Protein AF-A0A5C9CGV2-F1 (afdb_monomer)

Radius of gyration: 27.45 Å; Cα contacts (8 Å, |Δi|>4): 1116; chains: 1; bounding box: 75×56×75 Å

Secondary structure (DSSP, 8-state):
----EEEEEEE-TT-BTTTTSSSSTTS-SSEEETTEEEEEEEBSSEEEEEEGGGGT--S---HHHHHT-HHHHHHHHHHHHHHHHHTT----TT---SEEEEEEE-SSTTEEEEEEEETTEE-SS--HHHHHHHHHHHHSTTSSS--SPPPSEEEEEEEEETTEEEEEEEEEES-GGG-EEEEEEEEEEEETT--------GGGSPPPP--S----------PSPSSPEEEEESS-TTSHHHHHHHHHHHHHHHHHTS-EEEEE--SGGGHHHHHHHHTS-TTSSEEEEEEHIIIIIHHHHS--SS-TTTTEEEEEEEEEE-BEEEEETTSS--SHHHHHHHHHSTT---EEEESSTTSHHHHHHHHHHHHHT---EEEE-SSHHHHHHHHHTTSS-EE--BHHHHHHHHHTTSEEEEEESSSS-BTTBTTS-BTTTTT-TT----EEEEEEEETT--HHHHHHHHHHHHHHHT-HHHHHHHHHHT-EE----HHHHHHHHHHHHHHHHHHHHHHT---TTSS--

Foldseek 3Di:
DPAQKDKDWAWDPPQFCVPLVHQQLLPAQWDADPNFTWGFGRGNHTATEGELVSVVHQLQDDQVVCLVPQVNLVVQLVRQQVSCVSSVVPGCVVHCPPWYKYWDDDPDPQEIEIWTDRSRGTDPDDDPRVVRSLSQSCQDPRHNSDDPHDDAAKGWHWYDYPVGIWIKIWGWDDGDPPIDTPIITTIDIDHPPDDDDDDDPPVVDDDDDDDDDDDDDDDDDPDPDPEEAEEEEAADDPDLLNVLQVLLQVQLQVLRVYHYYYDYRYDPSSLRVVLVQLPDPLARRYKYWDKLLQQFQVVLADDGPDHSQQFWQFQKWFFWFWWFKKFFLPPPDQAPVSVLVQQPDPVDAAAEEDQD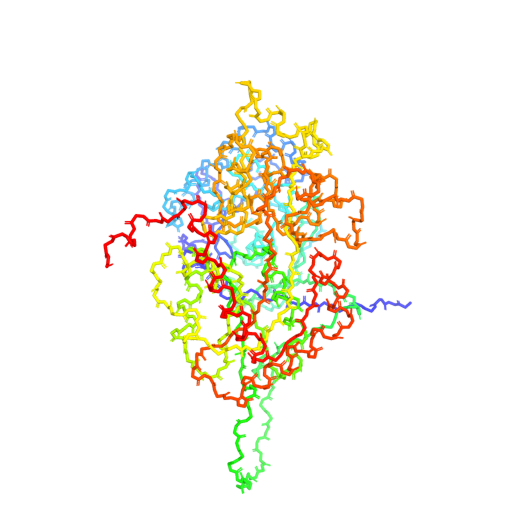PSDLFVLLVLLQCVQSVGDHHYDYDSGLQVRVVCRLVRVHTITTDTLLSCVVSVVVSSMDTHATQADADDPVCNVHHHCVVRVRPDRHDMMIIGMIGTNPRDPVSSNSSLVSSVVSLPPPVSQCVSVSSRTHTDTDHSVVVSVVSVVSNVVNNVSCVVSVSHDPPPVPD

Sequence (525 aa):
MAGTAAPVLLNFLDAWGAVTGQLFPTGQRIDVIDGLKLTCIDAAMPLMILRATDLGLSGRERPAELDANTALLTRIEALRLQAGQRMGLGDVSNSVVPKPVLVSAGDSAHSITSRYFTPHKCHASHAVTGAIGVATAFALPGTVASGQAMAAGRHALVVLHPAGQIDVEVTLQGEGPQASVQSAALVRTVRKIMQGVLHLPGYVFPPASIDAPEAATAQGRRRFPQKEVHIIVPTSAGGGNDTMARTLTRKLGPLLGQSVVVDNRAGANGTIASEYVAAAQADGYTLLFGYIATHGINPALQKLRYDPVADFAPIGLIGYSPTLLVVPAELPVHSVEELVRLLRSSASRLSYASAGEGTVPHFAAELFKLQTGTQLQRVDFSGAAPAIADVASGLVQVMFPSLFTAQPYLRSGKLRALAVAGASRLPALPELPTLLEAGVPGVALTQWYALFAPAKTPAPVVRQLNTALNTVLQDPEIVARMEADGARVQTSSPGELHDLLMAESEKWQAVVLQAGLRGEVLLES

Structure (mmCIF, N/CA/C/O backbone):
data_AF-A0A5C9CGV2-F1
#
_entry.id   AF-A0A5C9CGV2-F1
#
loop_
_atom_site.group_PDB
_atom_site.id
_atom_site.type_symbol
_atom_site.label_atom_id
_atom_site.label_alt_id
_atom_site.label_comp_id
_atom_site.label_asym_id
_atom_site.label_entity_id
_atom_site.label_seq_id
_atom_site.pdbx_PDB_ins_code
_atom_site.Cartn_x
_atom_site.Cartn_y
_atom_site.Cartn_z
_atom_site.occupancy
_atom_site.B_iso_or_equiv
_atom_site.auth_seq_id
_atom_site.auth_comp_id
_atom_site.auth_asym_id
_atom_site.auth_atom_id
_atom_site.pdbx_PDB_model_num
ATOM 1 N N . MET A 1 1 ? -4.106 31.219 -27.394 1.00 34.44 1 MET A N 1
ATOM 2 C CA . MET A 1 1 ? -3.190 30.322 -28.134 1.00 34.44 1 MET A CA 1
ATOM 3 C C . MET A 1 1 ? -3.629 28.888 -27.894 1.00 34.44 1 MET A C 1
ATOM 5 O O . MET A 1 1 ? -3.923 28.560 -26.750 1.00 34.44 1 MET A O 1
ATOM 9 N N . ALA A 1 2 ? -3.727 28.086 -28.956 1.00 31.27 2 ALA A N 1
ATOM 10 C CA . ALA A 1 2 ? -4.057 26.662 -28.902 1.00 31.27 2 ALA A CA 1
ATOM 11 C C . ALA A 1 2 ? -3.139 25.918 -27.911 1.00 31.27 2 ALA A C 1
ATOM 13 O O . ALA A 1 2 ? -1.942 26.192 -27.834 1.00 31.27 2 ALA A O 1
ATOM 14 N N . GLY A 1 3 ? -3.756 25.075 -27.083 1.00 39.81 3 GLY A N 1
ATOM 15 C CA . GLY A 1 3 ? -3.258 24.637 -25.783 1.00 39.81 3 GLY A CA 1
ATOM 16 C C . GLY A 1 3 ? -2.020 23.739 -25.798 1.00 39.81 3 GLY A C 1
ATOM 17 O O . GLY A 1 3 ? -1.846 22.856 -26.627 1.00 39.81 3 GLY A O 1
ATOM 18 N N . THR A 1 4 ? -1.194 23.961 -24.784 1.00 40.34 4 THR A N 1
ATOM 19 C CA . THR A 1 4 ? 0.064 23.308 -24.402 1.00 40.34 4 THR A CA 1
ATOM 20 C C . THR A 1 4 ? -0.119 21.899 -23.815 1.00 40.34 4 THR A C 1
ATOM 22 O O . THR A 1 4 ? 0.372 21.613 -22.718 1.00 40.34 4 THR A O 1
ATOM 25 N N . ALA A 1 5 ? -0.834 21.015 -24.511 1.00 45.22 5 ALA A N 1
ATOM 26 C CA . ALA A 1 5 ? -1.018 19.633 -24.077 1.00 45.22 5 ALA A CA 1
ATOM 27 C C . ALA A 1 5 ? -0.628 18.640 -25.179 1.00 45.22 5 ALA A C 1
ATOM 29 O O . ALA A 1 5 ? -1.091 18.760 -26.311 1.00 45.22 5 ALA A O 1
ATOM 30 N N . ALA A 1 6 ? 0.235 17.679 -24.841 1.00 49.91 6 ALA A N 1
ATOM 31 C CA . ALA A 1 6 ? 0.701 16.642 -25.758 1.00 49.91 6 ALA A CA 1
ATOM 32 C C . ALA A 1 6 ? 0.031 15.297 -25.418 1.00 49.91 6 ALA A C 1
ATOM 34 O O . ALA A 1 6 ? -0.122 14.984 -24.229 1.00 49.91 6 ALA A O 1
ATOM 35 N N . PRO A 1 7 ? -0.391 14.510 -26.422 1.00 51.59 7 PRO A N 1
ATOM 36 C CA . PRO A 1 7 ? -0.887 13.160 -26.196 1.00 51.59 7 PRO A CA 1
ATOM 37 C C . PRO A 1 7 ? 0.271 12.229 -25.810 1.00 51.59 7 PRO A C 1
ATOM 39 O O . PRO A 1 7 ? 1.325 12.237 -26.444 1.00 51.59 7 PRO A O 1
ATOM 42 N N . VAL A 1 8 ? 0.068 11.417 -24.775 1.00 61.56 8 VAL A N 1
ATOM 43 C CA . VAL A 1 8 ? 0.952 10.309 -24.393 1.00 61.56 8 VAL A CA 1
ATOM 44 C C . VAL A 1 8 ? 0.208 9.002 -24.634 1.00 61.56 8 VAL A C 1
ATOM 46 O O . VAL A 1 8 ? -0.955 8.872 -24.247 1.00 61.56 8 VAL A O 1
ATOM 49 N N . LEU A 1 9 ? 0.888 8.049 -25.272 1.00 66.25 9 LEU A N 1
ATOM 50 C CA . LEU A 1 9 ? 0.381 6.711 -25.567 1.00 66.25 9 LEU A CA 1
ATOM 51 C C . LEU A 1 9 ? 0.884 5.737 -24.498 1.00 66.25 9 LEU A C 1
ATOM 53 O O . LEU A 1 9 ? 2.087 5.503 -24.383 1.00 66.25 9 LEU A O 1
ATOM 57 N N . LEU A 1 10 ? -0.028 5.173 -23.710 1.00 75.25 10 LEU A N 1
ATOM 58 C CA . LEU A 1 10 ? 0.288 4.112 -22.754 1.00 75.25 10 LEU A CA 1
ATOM 59 C C . LEU A 1 10 ? 0.005 2.763 -23.421 1.00 75.25 10 LEU A C 1
ATOM 61 O O . LEU A 1 10 ? -1.146 2.328 -23.468 1.00 75.25 10 LEU A O 1
ATOM 65 N N . ASN A 1 11 ? 1.048 2.147 -23.980 1.00 71.56 11 ASN A N 1
ATOM 66 C CA . ASN A 1 11 ? 0.963 0.856 -24.666 1.00 71.56 11 ASN A CA 1
ATOM 67 C C . ASN A 1 11 ? 0.756 -0.291 -23.675 1.00 71.56 11 ASN A C 1
ATOM 69 O O . ASN A 1 11 ? 1.417 -0.353 -22.639 1.00 71.56 11 ASN A O 1
ATOM 73 N N . PHE A 1 12 ? -0.099 -1.238 -24.046 1.00 66.06 12 PHE A N 1
ATOM 74 C CA . PHE A 1 12 ? -0.290 -2.484 -23.314 1.00 66.06 12 PHE A CA 1
ATOM 75 C C . PHE A 1 12 ? 0.506 -3.590 -24.013 1.00 66.06 12 PHE A C 1
ATOM 77 O O . PHE A 1 12 ? 0.056 -4.151 -25.011 1.00 66.06 12 PHE A O 1
ATOM 84 N N . LEU A 1 13 ? 1.725 -3.841 -23.527 1.00 56.75 13 LEU A N 1
ATOM 85 C CA . LEU A 1 13 ? 2.584 -4.926 -24.011 1.00 56.75 13 LEU A CA 1
ATOM 86 C C . LEU A 1 13 ? 2.064 -6.270 -23.474 1.00 56.75 13 LEU A C 1
ATOM 88 O O . LEU A 1 13 ? 1.593 -6.328 -22.341 1.00 56.75 13 LEU A O 1
ATOM 92 N N . ASP A 1 14 ? 2.104 -7.315 -24.304 1.00 60.97 14 ASP A N 1
ATOM 93 C CA . ASP A 1 14 ? 1.686 -8.690 -23.969 1.00 60.97 14 ASP A CA 1
ATOM 94 C C . ASP A 1 14 ? 0.240 -8.841 -23.455 1.00 60.97 14 ASP A C 1
ATOM 96 O O . ASP A 1 14 ? -0.111 -9.802 -22.777 1.00 60.97 14 ASP A O 1
ATOM 100 N N . ALA A 1 15 ? -0.641 -7.901 -23.807 1.00 66.31 15 ALA A N 1
ATOM 101 C CA . ALA A 1 15 ? -2.042 -7.920 -23.385 1.00 66.31 15 ALA A CA 1
ATOM 102 C C . ALA A 1 15 ? -2.926 -8.899 -24.179 1.00 66.31 15 ALA A C 1
ATOM 104 O O . ALA A 1 15 ? -4.092 -9.095 -23.831 1.00 66.31 15 ALA A O 1
ATOM 105 N N . TRP A 1 16 ? -2.412 -9.487 -25.258 1.00 81.06 16 TRP A N 1
ATOM 106 C CA . TRP A 1 16 ? -3.177 -10.345 -26.161 1.00 81.06 16 TRP A CA 1
ATOM 107 C C . TRP A 1 16 ? 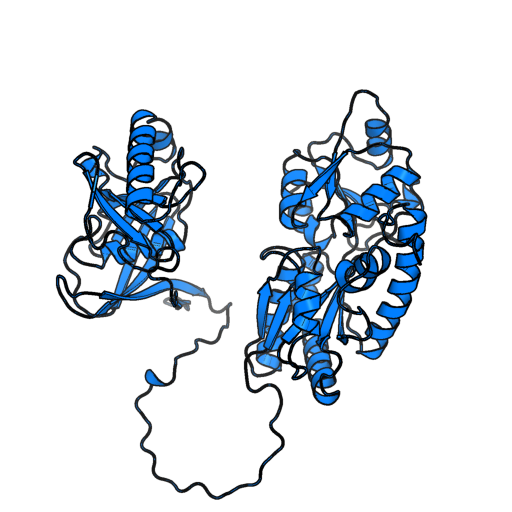-3.146 -11.789 -25.684 1.00 81.06 16 TRP A C 1
ATOM 109 O O . TRP A 1 16 ? -2.097 -12.426 -25.702 1.00 81.06 16 TRP A O 1
ATOM 119 N N . GLY A 1 17 ? -4.300 -12.308 -25.266 1.00 69.56 17 GLY A N 1
ATOM 120 C CA . GLY A 1 17 ? -4.390 -13.659 -24.725 1.00 69.56 17 GLY A CA 1
ATOM 121 C C . GLY A 1 17 ? -3.716 -13.820 -23.363 1.00 69.56 17 GLY A C 1
ATOM 122 O O . GLY A 1 17 ? -3.309 -14.924 -23.027 1.00 69.56 17 GLY A O 1
ATOM 123 N N . ALA A 1 18 ? -3.556 -12.751 -22.579 1.00 70.25 18 ALA A N 1
ATOM 124 C CA . ALA A 1 18 ? -2.830 -12.811 -21.307 1.00 70.25 18 ALA A CA 1
ATOM 125 C C . ALA A 1 18 ? -3.439 -13.808 -20.298 1.00 70.25 18 ALA A C 1
ATOM 127 O O . ALA A 1 18 ? -2.737 -14.290 -19.411 1.00 70.25 18 ALA A O 1
ATOM 128 N N . VAL A 1 19 ? -4.732 -14.123 -20.423 1.00 77.44 19 VAL A N 1
ATOM 129 C CA . VAL A 1 19 ? -5.439 -15.061 -19.539 1.00 77.44 19 VAL A CA 1
ATOM 130 C C . VAL A 1 19 ? -5.664 -16.414 -20.213 1.00 77.44 19 VAL A C 1
ATOM 132 O O . VAL A 1 19 ? -5.541 -17.456 -19.579 1.00 77.44 19 VAL A O 1
ATOM 135 N N . THR A 1 20 ? -6.005 -16.406 -21.496 1.00 80.31 20 THR A N 1
ATOM 136 C CA . THR A 1 20 ? -6.449 -17.589 -22.257 1.00 80.31 20 THR A CA 1
ATOM 137 C C . THR A 1 20 ? -5.390 -18.145 -23.211 1.00 80.31 20 THR A C 1
ATOM 139 O O . THR A 1 20 ? -5.582 -19.195 -23.818 1.00 80.31 20 THR A O 1
ATOM 142 N N . GLY A 1 21 ? -4.276 -17.438 -23.382 1.00 74.12 21 GLY A N 1
ATOM 143 C CA . GLY A 1 21 ? -3.208 -17.742 -24.332 1.00 74.12 21 GLY A CA 1
ATOM 144 C C . GLY A 1 21 ? -3.480 -17.300 -25.774 1.00 74.12 21 GLY A C 1
ATOM 145 O O . GLY A 1 21 ? -2.591 -17.438 -26.613 1.00 74.12 21 GLY A O 1
ATOM 146 N N . GLN A 1 22 ? -4.674 -16.784 -26.102 1.00 83.38 22 GLN A N 1
ATOM 147 C CA . GLN A 1 22 ? -5.036 -16.385 -27.469 1.00 83.38 22 GLN A CA 1
ATOM 148 C C . GLN A 1 22 ? -5.908 -15.126 -27.504 1.00 83.38 22 GLN A C 1
ATOM 150 O O . GLN A 1 22 ? -6.767 -14.940 -26.655 1.00 83.38 22 GLN A O 1
ATOM 155 N N . LEU A 1 23 ? -5.758 -14.290 -28.539 1.00 87.12 23 LEU A N 1
ATOM 156 C CA . LEU A 1 23 ? -6.610 -13.106 -28.721 1.00 87.12 23 LEU A CA 1
ATOM 157 C C . LEU A 1 23 ? -8.090 -13.476 -28.921 1.00 87.12 23 LEU A C 1
ATOM 159 O O . LEU A 1 23 ? -8.962 -12.804 -28.383 1.00 87.12 23 LEU A O 1
ATOM 163 N N . PHE A 1 24 ? -8.365 -14.543 -29.675 1.00 91.88 24 PHE A N 1
ATOM 164 C CA . PHE A 1 24 ? -9.703 -15.106 -29.879 1.00 91.88 24 PHE A CA 1
ATOM 165 C C . PHE A 1 24 ? -9.720 -16.534 -29.325 1.00 91.88 24 PHE A C 1
ATOM 167 O O . PHE A 1 24 ? -9.377 -17.464 -30.054 1.00 91.88 24 PHE A O 1
ATOM 174 N N . PRO A 1 25 ? -10.082 -16.731 -28.047 1.00 86.75 25 PRO A N 1
ATOM 175 C CA . PRO A 1 25 ? -9.868 -18.006 -27.352 1.00 86.75 25 PRO A CA 1
ATOM 176 C C . PRO A 1 25 ? -10.677 -19.178 -27.916 1.00 86.75 25 PRO A C 1
ATOM 178 O O . PRO A 1 25 ? -10.323 -20.334 -27.723 1.00 86.75 25 PRO A O 1
ATOM 181 N N . THR A 1 26 ? -11.758 -18.880 -28.636 1.00 90.75 26 THR A N 1
ATOM 182 C CA . THR A 1 26 ? -12.610 -19.863 -29.319 1.00 90.75 26 THR A CA 1
ATOM 183 C C . THR A 1 26 ? -12.086 -20.238 -30.711 1.00 90.75 26 THR A C 1
ATOM 185 O O . THR A 1 26 ? -12.681 -21.067 -31.401 1.00 90.75 26 THR A O 1
ATOM 188 N N . GLY A 1 27 ? -10.998 -19.603 -31.164 1.00 87.31 27 GLY A N 1
ATOM 189 C CA . GLY A 1 27 ? -10.476 -19.705 -32.527 1.00 87.31 27 GLY A CA 1
ATOM 190 C C . GLY A 1 27 ? -11.302 -18.947 -33.574 1.00 87.31 27 GLY A C 1
ATOM 191 O O . GLY A 1 27 ? -10.951 -18.964 -34.754 1.00 87.31 27 GLY A O 1
ATOM 192 N N . GLN A 1 28 ? -12.387 -18.272 -33.175 1.00 89.56 28 GLN A N 1
ATOM 193 C CA . GLN A 1 28 ? -13.297 -17.552 -34.068 1.00 89.56 28 GLN A CA 1
ATOM 194 C C . GLN A 1 28 ? -13.432 -16.087 -33.648 1.00 89.56 28 GLN A C 1
ATOM 196 O O . GLN A 1 28 ? -13.429 -15.754 -32.469 1.00 89.56 28 GLN A O 1
ATOM 201 N N . ARG A 1 29 ? -13.585 -15.184 -34.625 1.00 91.12 29 ARG A N 1
ATOM 202 C CA . ARG A 1 29 ? -13.855 -13.760 -34.342 1.00 91.12 29 ARG A CA 1
ATOM 203 C C . ARG A 1 29 ? -15.324 -13.488 -34.009 1.00 91.12 29 ARG A C 1
ATOM 205 O O . ARG A 1 29 ? -15.633 -12.498 -33.344 1.00 91.12 29 ARG A O 1
ATOM 212 N N . ILE A 1 30 ? -16.223 -14.352 -34.482 1.00 95.25 30 ILE A N 1
ATOM 213 C CA . ILE A 1 30 ? -17.651 -14.349 -34.159 1.00 95.25 30 ILE A CA 1
ATOM 214 C C . ILE A 1 30 ? -18.035 -15.769 -33.767 1.00 95.25 30 ILE A C 1
ATOM 216 O O . ILE A 1 30 ? -17.960 -16.679 -34.587 1.00 95.25 30 ILE A O 1
ATOM 220 N N . ASP A 1 31 ? -18.502 -15.918 -32.541 1.00 95.50 31 ASP A N 1
ATOM 221 C CA . ASP A 1 31 ? -19.162 -17.104 -32.028 1.00 95.50 31 ASP A CA 1
ATOM 222 C C . ASP A 1 31 ? -20.682 -16.963 -32.155 1.00 95.50 31 ASP A C 1
ATOM 224 O O . ASP A 1 31 ? -21.228 -15.857 -32.208 1.00 95.50 31 ASP A O 1
ATOM 228 N N . VAL A 1 32 ? -21.380 -18.100 -32.147 1.00 96.62 32 VAL A N 1
ATOM 229 C CA . VAL A 1 32 ? -22.839 -18.147 -31.998 1.00 96.62 32 VAL A CA 1
ATOM 230 C C . VAL A 1 32 ? -23.189 -18.921 -30.730 1.00 96.62 32 VAL A C 1
ATOM 232 O O . VAL A 1 32 ? -22.877 -20.113 -30.619 1.00 96.62 32 VAL A O 1
ATOM 235 N N . ILE A 1 33 ? -23.827 -18.244 -29.776 1.00 95.00 33 ILE A N 1
ATOM 236 C CA . ILE A 1 33 ? -24.326 -18.814 -28.515 1.00 95.00 33 ILE A CA 1
ATOM 237 C C . ILE A 1 33 ? -25.808 -18.456 -28.401 1.00 95.00 33 ILE A C 1
ATOM 239 O O . ILE A 1 33 ? -26.171 -17.293 -28.553 1.00 95.00 33 ILE A O 1
ATOM 243 N N . ASP A 1 34 ? -26.669 -19.457 -28.212 1.00 92.88 34 ASP A N 1
ATOM 244 C CA . ASP A 1 34 ? -28.133 -19.303 -28.152 1.00 92.88 34 ASP A CA 1
ATOM 245 C C . ASP A 1 34 ? -28.721 -18.445 -29.290 1.00 92.88 34 ASP A C 1
ATOM 247 O O . ASP A 1 34 ? -29.572 -17.576 -29.091 1.00 92.88 34 ASP A O 1
ATOM 251 N N . GLY A 1 35 ? -28.220 -18.669 -30.511 1.00 92.44 35 GLY A N 1
ATOM 252 C CA . GLY A 1 35 ? -28.652 -17.961 -31.721 1.00 92.44 35 GLY A CA 1
ATOM 253 C C . GLY A 1 35 ? -28.159 -16.514 -31.839 1.00 92.44 35 GLY A C 1
ATOM 254 O O . GLY A 1 35 ? -28.436 -15.865 -32.847 1.00 92.44 35 GLY A O 1
ATOM 255 N N . LEU A 1 36 ? -27.406 -16.007 -30.860 1.00 95.56 36 LEU A N 1
ATOM 256 C CA . LEU A 1 36 ? -26.818 -14.671 -30.883 1.00 95.56 36 LEU A CA 1
ATOM 257 C C . LEU A 1 36 ? -25.365 -14.720 -31.336 1.00 95.56 36 LEU A C 1
ATOM 259 O O . LEU A 1 36 ? -24.576 -15.540 -30.865 1.00 95.56 36 LEU A O 1
ATOM 263 N N . LYS A 1 37 ? -25.011 -13.797 -32.232 1.00 96.69 37 LYS A N 1
ATOM 264 C CA . LYS A 1 37 ? -23.622 -13.557 -32.616 1.00 96.69 37 LYS A CA 1
ATOM 265 C C . LYS A 1 37 ? -22.934 -12.761 -31.517 1.00 96.69 37 LYS A C 1
ATOM 267 O O . LYS A 1 37 ? -23.435 -11.712 -31.112 1.00 96.69 37 LYS A O 1
ATOM 272 N N . LEU A 1 38 ? -21.771 -13.222 -31.083 1.00 96.94 38 LEU A N 1
ATOM 273 C CA . LEU A 1 38 ? -20.935 -12.526 -30.111 1.00 96.94 38 LEU A CA 1
ATOM 274 C C . LEU A 1 38 ? -19.458 -12.683 -30.448 1.00 96.94 38 LEU A C 1
ATOM 276 O O . LEU A 1 38 ? -19.087 -13.549 -31.231 1.00 96.94 38 LEU A O 1
ATOM 280 N N . THR A 1 39 ? -18.609 -11.847 -29.867 1.00 97.69 39 THR A N 1
ATOM 281 C CA . THR A 1 39 ? -17.153 -11.977 -29.981 1.00 97.69 39 THR A CA 1
ATOM 282 C C . THR A 1 39 ? -16.571 -12.293 -28.611 1.00 97.69 39 THR A C 1
ATOM 284 O O . THR A 1 39 ? -16.683 -11.479 -27.692 1.00 97.69 39 THR A O 1
ATOM 287 N N . CYS A 1 40 ? -15.930 -13.454 -28.492 1.00 96.56 40 CYS A N 1
ATOM 288 C CA . CYS A 1 40 ? -15.082 -13.814 -27.360 1.00 96.56 40 CYS A CA 1
ATOM 289 C C . CYS A 1 40 ? -13.651 -13.346 -27.639 1.00 96.56 40 CYS A C 1
ATOM 291 O O . CYS A 1 40 ? -13.003 -13.846 -28.556 1.00 96.56 40 CYS A O 1
ATOM 293 N N . ILE A 1 41 ? -13.156 -12.382 -26.867 1.00 94.25 41 ILE A N 1
ATOM 294 C CA . ILE A 1 41 ? -11.828 -11.790 -27.076 1.00 94.25 41 ILE A CA 1
ATOM 295 C C . ILE A 1 41 ? -11.081 -11.689 -25.749 1.00 94.25 41 ILE A C 1
ATOM 297 O O . ILE A 1 41 ? -11.675 -11.329 -24.738 1.00 94.25 41 ILE A O 1
ATOM 301 N N . ASP A 1 42 ? -9.787 -11.994 -25.743 1.00 89.06 42 ASP A N 1
ATOM 302 C CA . ASP A 1 42 ? -8.901 -11.769 -24.599 1.00 89.06 42 ASP A CA 1
ATOM 303 C C . ASP A 1 42 ? -7.845 -10.727 -24.966 1.00 89.06 42 ASP A C 1
ATOM 305 O O . ASP A 1 42 ? -6.823 -11.001 -25.600 1.00 89.06 42 ASP A O 1
ATOM 309 N N . ALA A 1 43 ? -8.170 -9.487 -24.619 1.00 86.12 43 ALA A N 1
ATOM 310 C CA . ALA A 1 43 ? -7.446 -8.292 -25.005 1.00 86.12 43 ALA A CA 1
ATOM 311 C C . ALA A 1 43 ? -7.364 -7.359 -23.796 1.00 86.12 43 ALA A C 1
ATOM 313 O O . ALA A 1 43 ? -8.320 -6.647 -23.490 1.00 86.12 43 ALA A O 1
ATOM 314 N N . ALA A 1 44 ? -6.246 -7.430 -23.069 1.00 83.75 44 ALA A N 1
ATOM 315 C CA . ALA A 1 44 ? -6.035 -6.928 -21.704 1.00 83.75 44 ALA A CA 1
ATOM 316 C C . ALA A 1 44 ? -6.913 -7.592 -20.623 1.00 83.75 44 ALA A C 1
ATOM 318 O O . ALA A 1 44 ? -6.527 -7.618 -19.455 1.00 83.75 44 ALA A O 1
ATOM 319 N N . MET A 1 45 ? -8.080 -8.123 -20.991 1.00 90.75 45 MET A N 1
ATOM 320 C CA . MET A 1 45 ? -8.873 -9.059 -20.202 1.00 90.75 45 MET A CA 1
ATOM 321 C C . MET A 1 45 ? -9.844 -9.855 -21.098 1.00 90.75 45 MET A C 1
ATOM 323 O O . MET A 1 45 ? -10.201 -9.364 -22.175 1.00 90.75 45 MET A O 1
ATOM 327 N N . PRO A 1 46 ? -10.367 -11.007 -20.633 1.00 93.44 46 PRO A N 1
ATOM 328 C CA . PRO A 1 46 ? -11.415 -11.743 -21.334 1.00 93.44 46 PRO A CA 1
ATOM 329 C C . PRO A 1 46 ? -12.745 -10.978 -21.360 1.00 93.44 46 PRO A C 1
ATOM 331 O O . PRO A 1 46 ? -13.290 -10.618 -20.309 1.00 93.44 46 PRO A O 1
ATOM 334 N N . LEU A 1 47 ? -13.298 -10.774 -22.554 1.00 95.94 47 LEU A N 1
ATOM 335 C CA . LEU A 1 47 ? -14.579 -10.121 -22.816 1.00 95.94 47 LEU A CA 1
ATOM 336 C C . LEU A 1 47 ? -15.502 -11.021 -23.644 1.00 95.94 47 LEU A C 1
ATOM 338 O O . LEU A 1 47 ? -15.059 -11.738 -24.541 1.00 95.94 47 LEU A O 1
ATOM 342 N N . MET A 1 48 ? -16.802 -10.895 -23.381 1.00 96.38 48 MET A N 1
ATOM 343 C CA . MET A 1 48 ? -17.880 -11.378 -24.242 1.00 96.38 48 MET A CA 1
ATOM 344 C C . MET A 1 48 ? -18.619 -10.158 -24.799 1.00 96.38 48 MET A C 1
ATOM 346 O O . MET A 1 48 ? -19.354 -9.491 -24.069 1.00 96.38 48 MET A O 1
ATOM 350 N N . ILE A 1 49 ? -18.414 -9.849 -26.078 1.00 97.50 49 ILE A N 1
ATOM 351 C CA . ILE A 1 49 ? -18.967 -8.654 -26.727 1.00 97.50 49 ILE A CA 1
ATOM 352 C C . ILE A 1 49 ? -20.207 -9.022 -27.543 1.00 97.50 49 ILE A C 1
ATOM 354 O O . ILE A 1 49 ? -20.168 -9.955 -28.340 1.00 97.50 49 ILE A O 1
ATOM 358 N N . LEU A 1 50 ? -21.290 -8.264 -27.378 1.00 96.50 50 LEU A N 1
ATOM 359 C CA . LEU A 1 50 ? -22.586 -8.434 -28.042 1.00 96.50 50 LEU A CA 1
ATOM 360 C C . LEU A 1 50 ? -23.042 -7.105 -28.646 1.00 96.50 50 LEU A C 1
ATOM 362 O O . LEU A 1 50 ? -22.795 -6.044 -28.073 1.00 96.50 50 LEU A O 1
ATOM 366 N N . ARG A 1 51 ? -23.784 -7.134 -29.755 1.00 96.81 51 ARG A N 1
ATOM 367 C CA . ARG A 1 51 ? -24.448 -5.922 -30.258 1.00 96.81 51 ARG A CA 1
ATOM 368 C C . ARG A 1 51 ? -25.705 -5.645 -29.448 1.00 96.81 51 ARG A C 1
ATOM 370 O O . ARG A 1 51 ? -26.538 -6.530 -29.276 1.00 96.81 51 ARG A O 1
ATOM 377 N N . ALA A 1 52 ? -25.874 -4.402 -29.006 1.00 95.81 52 ALA A N 1
ATOM 378 C CA . ALA A 1 52 ? -27.063 -3.977 -28.271 1.00 95.81 52 ALA A CA 1
ATOM 379 C C . ALA A 1 52 ? -28.354 -4.250 -29.069 1.00 95.81 52 ALA A C 1
ATOM 381 O O . ALA A 1 52 ? -29.330 -4.758 -28.519 1.00 95.81 52 ALA A O 1
ATOM 382 N N . THR A 1 53 ? -28.322 -4.022 -30.386 1.00 95.25 53 THR A N 1
ATOM 383 C CA . THR A 1 53 ? -29.466 -4.237 -31.285 1.00 95.25 53 THR A CA 1
ATOM 384 C C . THR A 1 53 ? -29.921 -5.691 -31.346 1.00 95.25 53 THR A C 1
ATOM 386 O O . THR A 1 53 ? -31.115 -5.943 -31.477 1.00 95.25 53 THR A O 1
ATOM 389 N N . ASP A 1 54 ? -29.004 -6.651 -31.185 1.00 94.62 54 ASP A N 1
ATOM 390 C CA . ASP A 1 54 ? -29.334 -8.083 -31.195 1.00 94.62 54 ASP A CA 1
ATOM 391 C C . ASP A 1 54 ? -30.108 -8.499 -29.921 1.00 94.62 54 ASP A C 1
ATOM 393 O O . ASP A 1 54 ? -30.727 -9.562 -29.876 1.00 94.62 54 ASP A O 1
ATOM 397 N N . LEU A 1 55 ? -30.125 -7.635 -28.898 1.00 93.19 55 LEU A N 1
ATOM 398 C CA . LEU A 1 55 ? -30.916 -7.773 -27.672 1.00 93.19 55 LEU A CA 1
ATOM 399 C C . LEU A 1 55 ? -32.104 -6.797 -27.610 1.00 93.19 55 LEU A C 1
ATOM 401 O O . LEU A 1 55 ? -32.744 -6.691 -26.566 1.00 93.19 55 LEU A O 1
ATOM 405 N N . GLY A 1 56 ? -32.408 -6.089 -28.703 1.00 94.19 56 GLY A N 1
ATOM 406 C CA . GLY A 1 56 ? -33.478 -5.087 -28.742 1.00 94.19 56 GLY A CA 1
ATOM 407 C C . GLY A 1 56 ? -33.153 -3.793 -27.986 1.00 94.19 56 GLY A C 1
ATOM 408 O O . GLY A 1 56 ? -34.065 -3.080 -27.580 1.00 94.19 56 GLY A O 1
ATOM 409 N N . LEU A 1 57 ? -31.868 -3.497 -27.778 1.00 95.12 57 LEU A N 1
ATOM 410 C CA . LEU A 1 57 ? -31.385 -2.317 -27.063 1.00 95.12 57 LEU A CA 1
ATOM 411 C C . LEU A 1 57 ? -30.746 -1.313 -28.027 1.00 95.12 57 LEU A C 1
ATOM 413 O O . LEU A 1 57 ? -30.191 -1.671 -29.067 1.00 95.12 57 LEU A O 1
ATOM 417 N N . SER A 1 58 ? -30.774 -0.044 -27.640 1.00 92.69 58 SER A N 1
ATOM 418 C CA . SER A 1 58 ? -30.052 1.044 -28.303 1.00 92.69 58 SER A CA 1
ATOM 419 C C . SER A 1 58 ? -28.560 1.058 -27.952 1.00 92.69 58 SER A C 1
ATOM 421 O O . SER A 1 58 ? -27.748 1.519 -28.750 1.00 92.69 58 SER A O 1
ATOM 423 N N . GLY A 1 59 ? -28.192 0.571 -26.761 1.00 90.12 59 GLY A N 1
ATOM 424 C CA . GLY A 1 59 ? -26.839 0.650 -26.199 1.00 90.12 59 GLY A CA 1
ATOM 425 C C . GLY A 1 59 ? -26.568 1.935 -25.404 1.00 90.12 59 GLY A C 1
ATOM 426 O O . GLY A 1 59 ? -25.532 2.037 -24.738 1.00 90.12 59 GLY A O 1
ATOM 427 N N . ARG A 1 60 ? -27.500 2.898 -25.418 1.00 89.88 60 ARG A N 1
ATOM 428 C CA . ARG A 1 60 ? -27.406 4.200 -24.728 1.00 89.88 60 ARG A CA 1
ATOM 429 C C . ARG A 1 60 ? -28.341 4.341 -23.527 1.00 89.88 60 ARG A C 1
ATOM 431 O O . ARG A 1 60 ? -28.491 5.439 -23.000 1.00 89.88 60 ARG A O 1
ATOM 438 N N . GLU A 1 61 ? -28.938 3.244 -23.072 1.00 91.12 61 GLU A N 1
ATOM 439 C CA . GLU A 1 61 ? -29.808 3.210 -21.891 1.00 91.12 61 GLU A CA 1
ATOM 440 C C . GLU A 1 61 ? -29.083 3.776 -20.658 1.00 91.12 61 GLU A C 1
ATOM 442 O O . GLU A 1 61 ? -27.857 3.779 -20.572 1.00 91.12 61 GLU A O 1
ATOM 447 N N . ARG A 1 62 ? -29.788 4.197 -19.620 1.00 88.12 62 ARG A N 1
ATOM 448 C CA . ARG A 1 62 ? -29.131 4.511 -18.342 1.00 88.12 62 ARG A CA 1
ATOM 449 C C . ARG A 1 62 ? -28.763 3.217 -17.606 1.00 88.12 62 ARG A C 1
ATOM 451 O O . ARG A 1 62 ? -29.420 2.198 -17.806 1.00 88.12 62 ARG A O 1
ATOM 458 N N . PRO A 1 63 ? -27.730 3.200 -16.741 1.00 86.69 63 PRO A N 1
ATOM 459 C CA . PRO A 1 63 ? -27.410 2.012 -15.941 1.00 86.69 63 PRO A CA 1
ATOM 460 C C . PRO A 1 63 ? -28.614 1.478 -15.162 1.00 86.69 63 PRO A C 1
ATOM 462 O O . PRO A 1 63 ? -28.885 0.289 -15.220 1.00 86.69 63 PRO A O 1
ATOM 465 N N . ALA A 1 64 ? -29.408 2.370 -14.562 1.00 86.69 64 ALA A N 1
ATOM 466 C CA . ALA A 1 64 ? -30.629 2.002 -13.848 1.00 86.69 64 ALA A CA 1
ATOM 467 C C . ALA A 1 64 ? -31.681 1.300 -14.733 1.00 86.69 64 ALA A C 1
ATOM 469 O O . ALA A 1 64 ? -32.418 0.457 -14.240 1.00 86.69 64 ALA A O 1
ATOM 470 N N . GLU A 1 65 ? -31.751 1.622 -16.029 1.00 88.88 65 GLU A N 1
ATOM 471 C CA . GLU A 1 65 ? -32.698 0.994 -16.964 1.00 88.88 65 GLU A CA 1
ATOM 472 C C . GLU A 1 65 ? -32.261 -0.427 -17.331 1.00 88.88 65 GLU A C 1
ATOM 474 O O . GLU A 1 65 ? -33.094 -1.327 -17.410 1.00 88.88 65 GLU A O 1
ATOM 479 N N . LEU A 1 66 ? -30.952 -0.647 -17.502 1.00 90.94 66 LEU A N 1
ATOM 480 C CA . LEU A 1 66 ? -30.403 -1.986 -17.725 1.00 90.94 66 LEU A CA 1
ATOM 481 C C . LEU A 1 66 ? -30.476 -2.844 -16.458 1.00 90.94 66 LEU A C 1
ATOM 483 O O . LEU A 1 66 ? -30.846 -4.011 -16.543 1.00 90.94 66 LEU A O 1
ATOM 487 N N . ASP A 1 67 ? -30.178 -2.257 -15.296 1.00 89.31 67 ASP A N 1
ATOM 488 C CA . ASP A 1 67 ? -30.233 -2.932 -13.994 1.00 89.31 67 ASP A CA 1
ATOM 489 C C . ASP A 1 67 ? -31.662 -3.355 -13.627 1.00 89.31 67 ASP A C 1
ATOM 491 O O . ASP A 1 67 ? -31.864 -4.401 -13.013 1.00 89.31 67 ASP A O 1
ATOM 495 N N . ALA A 1 68 ? -32.665 -2.568 -14.029 1.00 91.44 68 ALA A N 1
ATOM 496 C CA . ALA A 1 68 ? -34.072 -2.900 -13.824 1.00 91.44 68 ALA A CA 1
ATOM 497 C C . ALA A 1 68 ? -34.562 -4.047 -14.729 1.00 91.44 68 ALA A C 1
ATOM 499 O O . ALA A 1 68 ? -35.588 -4.665 -14.438 1.00 91.44 68 ALA A O 1
ATOM 500 N N . ASN A 1 69 ? -33.851 -4.359 -15.818 1.00 93.31 69 ASN A N 1
ATOM 501 C CA . ASN A 1 69 ? -34.232 -5.412 -16.754 1.00 93.31 69 ASN A CA 1
ATOM 502 C C . ASN A 1 69 ? -33.634 -6.768 -16.339 1.00 93.31 69 ASN A C 1
ATOM 504 O O . ASN A 1 69 ? -32.639 -7.244 -16.886 1.00 93.31 69 ASN A O 1
ATOM 508 N N . THR A 1 70 ? -34.268 -7.422 -15.368 1.00 92.50 70 THR A N 1
ATOM 509 C CA . THR A 1 70 ? -33.811 -8.710 -14.815 1.00 92.50 70 THR A CA 1
ATOM 510 C C . THR A 1 70 ? -33.762 -9.837 -15.851 1.00 92.50 70 THR A C 1
ATOM 512 O O . THR A 1 70 ? -32.869 -10.686 -15.796 1.00 92.50 70 THR A O 1
ATOM 515 N N . ALA A 1 71 ? -34.671 -9.833 -16.831 1.00 93.56 71 ALA A N 1
ATOM 516 C CA . ALA A 1 71 ? -34.679 -10.802 -17.926 1.00 93.56 71 ALA A CA 1
ATOM 517 C C . ALA A 1 71 ? -33.441 -10.650 -18.825 1.00 93.56 71 ALA A C 1
ATOM 519 O O . ALA A 1 71 ? -32.801 -11.643 -19.177 1.00 93.56 71 ALA A O 1
ATOM 520 N N . LEU A 1 72 ? -33.064 -9.409 -19.146 1.00 93.06 72 LEU A N 1
ATOM 521 C CA . LEU A 1 72 ? -31.834 -9.104 -19.875 1.00 93.06 72 LEU A CA 1
ATOM 522 C C . LEU A 1 72 ? -30.599 -9.564 -19.095 1.00 93.06 72 LEU A C 1
ATOM 524 O O . LEU A 1 72 ? -29.751 -10.240 -19.670 1.00 93.06 72 LEU A O 1
ATOM 528 N N . LEU A 1 73 ? -30.504 -9.231 -17.804 1.00 93.25 73 LEU A N 1
ATOM 529 C CA . LEU A 1 73 ? -29.360 -9.618 -16.970 1.00 93.25 73 LEU A CA 1
ATOM 530 C C . LEU A 1 73 ? -29.212 -11.140 -16.878 1.00 93.25 73 LEU A C 1
ATOM 532 O O . LEU A 1 73 ? -28.116 -11.660 -17.056 1.00 93.25 73 LEU A O 1
ATOM 536 N N . THR A 1 74 ? -30.323 -11.857 -16.695 1.00 93.50 74 THR A N 1
ATOM 537 C CA . THR A 1 74 ? -30.339 -13.329 -16.672 1.00 93.50 74 THR A CA 1
ATOM 538 C C . THR A 1 74 ? -29.858 -13.908 -18.001 1.00 93.50 74 THR A C 1
ATOM 540 O O . THR A 1 74 ? -29.059 -14.843 -18.027 1.00 93.50 74 THR A O 1
ATOM 543 N N . ARG A 1 75 ? -30.306 -13.330 -19.122 1.00 93.94 75 ARG A N 1
ATOM 544 C CA . ARG A 1 75 ? -29.888 -13.760 -20.459 1.00 93.94 75 ARG A CA 1
ATOM 545 C C . ARG A 1 75 ? -28.406 -13.486 -20.713 1.00 93.94 75 ARG A C 1
ATOM 547 O O . ARG A 1 75 ? -27.717 -14.355 -21.236 1.00 93.94 75 ARG A O 1
ATOM 554 N N . ILE A 1 76 ? -27.911 -12.306 -20.342 1.00 93.94 76 ILE A N 1
ATOM 555 C CA . ILE A 1 76 ? -26.492 -11.943 -20.471 1.00 93.94 76 ILE A CA 1
ATOM 556 C C . ILE A 1 76 ? -25.621 -12.884 -19.635 1.00 93.94 76 ILE A C 1
ATOM 558 O O . ILE A 1 76 ? -24.588 -13.338 -20.121 1.00 93.94 76 ILE A O 1
ATOM 562 N N . GLU A 1 77 ? -26.046 -13.212 -18.417 1.00 94.75 77 GLU A N 1
ATOM 563 C CA . GLU A 1 77 ? -25.318 -14.129 -17.544 1.00 94.75 77 GLU A CA 1
ATOM 564 C C . GLU A 1 77 ? -25.266 -15.551 -18.117 1.00 94.75 77 GLU A C 1
ATOM 566 O O . GLU A 1 77 ? -24.194 -16.150 -18.180 1.00 94.75 77 GLU A O 1
ATOM 571 N N . ALA A 1 78 ? -26.382 -16.070 -18.637 1.00 95.00 78 ALA A N 1
ATOM 572 C CA . ALA A 1 78 ? -26.408 -17.382 -19.285 1.00 95.00 78 ALA A CA 1
ATOM 573 C C . ALA A 1 78 ? -25.446 -17.459 -20.488 1.00 95.00 78 ALA A C 1
ATOM 575 O O . ALA A 1 78 ? -24.694 -18.428 -20.626 1.00 95.00 78 ALA A O 1
ATOM 576 N N . LEU A 1 79 ? -25.418 -16.413 -21.322 1.00 95.81 79 LEU A N 1
ATOM 577 C CA . LEU A 1 79 ? -24.470 -16.300 -22.434 1.00 95.81 79 LEU A CA 1
ATOM 578 C C . LEU A 1 79 ? -23.023 -16.235 -21.927 1.00 95.81 79 LEU A C 1
ATOM 580 O O . LEU A 1 79 ? -22.149 -16.894 -22.489 1.00 95.81 79 LEU A O 1
ATOM 584 N N . ARG A 1 80 ? -22.773 -15.482 -20.848 1.00 95.94 80 ARG A N 1
ATOM 585 C CA . ARG A 1 80 ? -21.442 -15.306 -20.250 1.00 95.94 80 ARG A CA 1
ATOM 586 C C . ARG A 1 80 ? -20.857 -16.622 -19.760 1.00 95.94 80 ARG A C 1
ATOM 588 O O . ARG A 1 80 ? -19.688 -16.895 -20.026 1.00 95.94 80 ARG A O 1
ATOM 595 N N . LEU A 1 81 ? -21.650 -17.430 -19.060 1.00 95.88 81 LEU A N 1
ATOM 596 C CA . LEU A 1 81 ? -21.206 -18.725 -18.541 1.00 95.88 81 LEU A CA 1
ATOM 597 C C . LEU A 1 81 ? -20.818 -19.672 -19.685 1.00 95.88 81 LEU A C 1
ATOM 599 O O . LEU A 1 81 ? -19.749 -20.282 -19.649 1.00 95.88 81 LEU A O 1
ATOM 603 N N . GLN A 1 82 ? -21.635 -19.732 -20.741 1.00 96.50 82 GLN A N 1
ATOM 604 C CA . GLN A 1 82 ? -21.328 -20.527 -21.934 1.00 96.50 82 GLN A CA 1
ATOM 605 C C . GLN A 1 82 ? -20.094 -20.002 -22.681 1.00 96.50 82 GLN A C 1
ATOM 607 O O . GLN A 1 82 ? -19.247 -20.789 -23.104 1.00 96.50 82 GLN A O 1
ATOM 612 N N . ALA A 1 83 ? -19.960 -18.681 -22.822 1.00 96.06 83 ALA A N 1
ATOM 613 C CA . ALA A 1 83 ? -18.779 -18.060 -23.412 1.00 96.06 83 ALA A CA 1
ATOM 614 C C . ALA A 1 83 ? -17.518 -18.400 -22.606 1.00 96.06 83 ALA A C 1
ATOM 616 O O . ALA A 1 83 ? -16.523 -18.820 -23.189 1.00 96.06 83 ALA A O 1
ATOM 617 N N . GLY A 1 84 ? -17.573 -18.317 -21.273 1.00 95.25 84 GLY A N 1
ATOM 618 C CA . GLY A 1 84 ? -16.456 -18.668 -20.395 1.00 95.25 84 GLY A CA 1
ATOM 619 C C . GLY A 1 84 ? -15.986 -20.110 -20.575 1.00 95.25 84 GLY A C 1
ATOM 620 O O . GLY A 1 84 ? -14.788 -20.350 -20.722 1.00 95.25 84 GLY A O 1
ATOM 621 N N . GLN A 1 85 ? -16.924 -21.056 -20.670 1.00 94.94 85 GLN A N 1
ATOM 622 C CA . GLN A 1 85 ? -16.603 -22.453 -20.972 1.00 94.94 85 GLN A CA 1
ATOM 623 C C . GLN A 1 85 ? -15.931 -22.606 -22.343 1.00 94.94 85 GLN A C 1
ATOM 625 O O . GLN A 1 85 ? -14.893 -23.258 -22.444 1.00 94.94 85 GLN A O 1
ATOM 630 N N . ARG A 1 86 ? -16.472 -21.969 -23.392 1.00 94.94 86 ARG A N 1
ATOM 631 C CA . ARG A 1 86 ? -15.888 -22.020 -24.748 1.00 94.94 86 ARG A CA 1
ATOM 632 C C . ARG A 1 86 ? -14.511 -21.367 -24.836 1.00 94.94 86 ARG A C 1
ATOM 634 O O . ARG A 1 86 ? -13.702 -21.782 -25.656 1.00 94.94 86 ARG A O 1
ATOM 641 N N . MET A 1 87 ? -14.243 -20.372 -23.995 1.00 93.81 87 MET A N 1
ATOM 642 C CA . MET A 1 87 ? -12.944 -19.703 -23.893 1.00 93.81 87 MET A CA 1
ATOM 643 C C . MET A 1 87 ? -11.911 -20.502 -23.082 1.00 93.81 87 MET A C 1
ATOM 645 O O . MET A 1 87 ? -10.784 -20.041 -22.931 1.00 93.81 87 MET A O 1
ATOM 649 N N . GLY A 1 88 ? -12.280 -21.664 -22.530 1.00 92.44 88 GLY A N 1
ATOM 650 C CA . GLY A 1 88 ? -11.386 -22.482 -21.706 1.00 92.44 88 GLY A CA 1
ATOM 651 C C . GLY A 1 88 ? -11.153 -21.933 -20.294 1.00 92.44 88 GLY A C 1
ATOM 652 O O . GLY A 1 88 ? -10.202 -22.340 -19.635 1.00 92.44 88 GLY A O 1
ATOM 653 N N . LEU A 1 89 ? -12.012 -21.030 -19.806 1.00 89.62 89 LEU A N 1
ATOM 654 C CA . LEU A 1 89 ? -11.864 -20.382 -18.493 1.00 89.62 89 LEU A CA 1
ATOM 655 C C . LEU A 1 89 ? -12.365 -21.242 -17.313 1.00 89.62 89 LEU A C 1
ATOM 657 O O . LEU A 1 89 ? -12.239 -20.830 -16.163 1.00 89.62 89 LEU A O 1
ATOM 661 N N . GLY A 1 90 ? -12.927 -22.425 -17.577 1.00 90.56 90 GLY A N 1
ATOM 662 C CA . GLY A 1 90 ? -13.497 -23.302 -16.550 1.00 90.56 90 GLY A CA 1
ATOM 663 C C . GLY A 1 90 ? -14.835 -22.796 -15.997 1.00 90.56 90 GLY A C 1
ATOM 664 O O . GLY A 1 90 ? -15.615 -22.166 -16.713 1.00 90.56 90 GLY A O 1
ATOM 665 N N . ASP A 1 91 ? -15.124 -23.109 -14.730 1.00 90.81 91 ASP A N 1
ATOM 666 C CA . ASP A 1 91 ? -16.306 -22.583 -14.041 1.00 90.81 91 ASP A CA 1
ATOM 667 C C . ASP A 1 91 ? -16.093 -21.115 -13.653 1.00 90.81 91 ASP A C 1
ATOM 669 O O . ASP A 1 91 ? -15.264 -20.777 -12.808 1.00 90.81 91 ASP A O 1
ATOM 673 N N . VAL A 1 92 ? -16.874 -20.241 -14.282 1.00 90.44 92 VAL A N 1
ATOM 674 C CA . VAL A 1 92 ? -16.820 -18.790 -14.092 1.00 90.44 92 VAL A CA 1
ATOM 675 C C . VAL A 1 92 ? -18.049 -18.236 -13.364 1.00 90.44 92 VAL A C 1
ATOM 677 O O . VAL A 1 92 ? -18.286 -17.026 -13.399 1.00 90.44 92 VAL A O 1
ATOM 680 N N . SER A 1 93 ? -18.828 -19.089 -12.694 1.00 88.38 93 SER A N 1
ATOM 681 C CA . SER A 1 93 ? -20.024 -18.698 -11.927 1.00 88.38 93 SER A CA 1
ATOM 682 C C . SER A 1 93 ? -19.725 -17.665 -10.834 1.00 88.38 93 SER A C 1
ATOM 684 O O . SER A 1 93 ? -20.452 -16.688 -10.692 1.00 88.38 93 SER A O 1
ATOM 686 N N . ASN A 1 94 ? -18.590 -17.809 -10.146 1.00 86.94 94 ASN A N 1
ATOM 687 C CA . ASN A 1 94 ? -18.106 -16.866 -9.128 1.00 86.94 94 ASN A CA 1
ATOM 688 C C . ASN A 1 94 ? -17.089 -15.844 -9.671 1.00 86.94 94 ASN A C 1
ATOM 690 O O . ASN A 1 94 ? -16.339 -15.235 -8.909 1.00 86.94 94 ASN A O 1
ATOM 694 N N . SER A 1 95 ? -17.031 -15.671 -10.993 1.00 86.25 95 SER A N 1
ATOM 695 C CA . SER A 1 95 ? -16.068 -14.804 -11.668 1.00 86.25 95 SER A CA 1
ATOM 696 C C . SER A 1 95 ? -16.756 -13.687 -12.446 1.00 86.25 95 SER A C 1
ATOM 698 O O . SER A 1 95 ? -17.860 -13.839 -12.961 1.00 86.25 95 SER A O 1
ATOM 700 N N . VAL A 1 96 ? -16.066 -12.552 -12.577 1.00 85.50 96 VAL A N 1
ATOM 701 C CA . VAL A 1 96 ? -16.500 -11.425 -13.418 1.00 85.50 96 VAL A CA 1
ATOM 702 C C . VAL A 1 96 ? -16.026 -11.544 -14.870 1.00 85.50 96 VAL A C 1
ATOM 704 O O . VAL A 1 96 ? -16.392 -10.702 -15.691 1.00 85.50 96 VAL A O 1
ATOM 707 N N . VAL A 1 97 ? -15.205 -12.554 -15.190 1.00 90.00 97 VAL A N 1
ATOM 708 C CA . VAL A 1 97 ? -14.720 -12.838 -16.550 1.00 90.00 97 VAL A CA 1
ATOM 709 C C . VAL A 1 97 ? -15.387 -14.094 -17.139 1.00 90.00 97 VAL A C 1
ATOM 711 O O . VAL A 1 97 ? -15.719 -14.998 -16.377 1.00 90.00 97 VAL A O 1
ATOM 714 N N . PRO A 1 98 ? -15.600 -14.175 -18.466 1.00 94.25 98 PRO A N 1
ATOM 715 C CA . PRO A 1 98 ? -15.395 -13.095 -19.426 1.00 94.25 98 PRO A CA 1
ATOM 716 C C . PRO A 1 98 ? -16.402 -11.973 -19.181 1.00 94.25 98 PRO A C 1
ATOM 718 O O . PRO A 1 98 ? -17.566 -12.224 -18.883 1.00 94.25 98 PRO A O 1
ATOM 721 N N . LYS A 1 99 ? -15.951 -10.722 -19.236 1.00 93.50 99 LYS A N 1
ATOM 722 C CA . LYS A 1 99 ? -16.809 -9.599 -18.860 1.00 93.50 99 LYS A CA 1
ATOM 723 C C . LYS A 1 99 ? -17.814 -9.326 -19.983 1.00 93.50 99 LYS A C 1
ATOM 725 O O . LYS A 1 99 ? -17.372 -9.106 -21.114 1.00 93.50 99 LYS A O 1
ATOM 730 N N . PRO A 1 100 ? -19.134 -9.306 -19.720 1.00 94.81 100 PRO A N 1
ATOM 731 C CA . PRO A 1 100 ? -20.103 -8.993 -20.758 1.00 94.81 100 PRO A CA 1
ATOM 732 C C . PRO A 1 100 ? -20.036 -7.520 -21.142 1.00 94.81 100 PRO A C 1
ATOM 734 O O . PRO A 1 100 ? -19.995 -6.635 -20.275 1.00 94.81 100 PRO A O 1
ATOM 737 N N . VAL A 1 101 ? -20.064 -7.266 -22.447 1.00 95.31 101 VAL A N 1
ATOM 738 C CA . VAL A 1 101 ? -20.075 -5.921 -23.012 1.00 95.31 101 VAL A CA 1
ATOM 739 C C . VAL A 1 101 ? -21.121 -5.831 -24.112 1.00 95.31 101 VAL A C 1
ATOM 741 O O . VAL A 1 101 ? -21.078 -6.589 -25.077 1.00 95.31 101 VAL A O 1
ATOM 744 N N . LEU A 1 102 ? -22.034 -4.869 -23.999 1.00 95.56 102 LEU A N 1
ATOM 745 C CA . LEU A 1 102 ? -22.892 -4.485 -25.118 1.00 95.56 102 LEU A CA 1
ATOM 746 C C . LEU A 1 102 ? -22.241 -3.344 -25.884 1.00 95.56 102 LEU A C 1
ATOM 748 O O . LEU A 1 102 ? -21.798 -2.375 -25.268 1.00 95.56 102 LEU A O 1
ATOM 752 N N . VAL A 1 103 ? -22.217 -3.439 -27.208 1.00 96.69 103 VAL A N 1
ATOM 753 C CA . VAL A 1 103 ? -21.701 -2.396 -28.094 1.00 96.69 103 VAL A CA 1
ATOM 754 C C . VAL A 1 103 ? -22.763 -1.894 -29.064 1.00 96.69 103 VAL A C 1
ATOM 756 O O . VAL A 1 103 ? -23.667 -2.624 -29.470 1.00 96.69 103 VAL A O 1
ATOM 759 N N . SER A 1 104 ? -22.652 -0.624 -29.432 1.00 95.62 104 SER A N 1
ATOM 760 C CA . SER A 1 104 ? -23.469 0.040 -30.453 1.00 95.62 104 SER A CA 1
ATOM 761 C C . SER A 1 104 ? -22.636 1.112 -31.157 1.00 95.62 104 SER A C 1
ATOM 763 O O . SER A 1 104 ? -21.539 1.450 -30.705 1.00 95.62 104 SER A O 1
ATOM 765 N N . ALA A 1 105 ? -23.135 1.645 -32.273 1.00 94.00 105 ALA A N 1
ATOM 766 C CA . ALA A 1 105 ? -22.436 2.691 -33.012 1.00 94.00 105 ALA A CA 1
ATOM 767 C C . ALA A 1 105 ? -22.138 3.916 -32.121 1.00 94.00 105 ALA A C 1
ATOM 769 O O . ALA A 1 105 ? -22.962 4.336 -31.297 1.00 94.00 105 ALA A O 1
ATOM 770 N N . GLY A 1 106 ? -20.932 4.468 -32.257 1.00 91.50 106 GLY A N 1
ATOM 771 C CA . GLY A 1 106 ? -20.557 5.720 -31.609 1.00 91.50 106 GLY A CA 1
ATOM 772 C C . GLY A 1 106 ? -21.072 6.949 -32.354 1.00 91.50 106 GLY A C 1
ATOM 773 O O . GLY A 1 106 ? -21.932 6.861 -33.228 1.00 91.50 106 GLY A O 1
ATOM 774 N N . ASP A 1 107 ? -20.533 8.107 -31.988 1.00 90.44 107 ASP A N 1
ATOM 775 C CA . ASP A 1 107 ? -20.899 9.411 -32.554 1.00 90.44 107 ASP A CA 1
ATOM 776 C C . ASP A 1 107 ? -20.151 9.723 -33.872 1.00 90.44 107 ASP A C 1
ATOM 778 O O . ASP A 1 107 ? -20.405 10.733 -34.523 1.00 90.44 107 ASP A O 1
ATOM 782 N N . SER A 1 108 ? -19.206 8.869 -34.274 1.00 90.12 108 SER A N 1
ATOM 783 C CA . SER A 1 108 ? -18.357 9.023 -35.461 1.00 90.12 108 SER A CA 1
ATOM 784 C C . SER A 1 108 ? -17.908 7.667 -36.015 1.00 90.12 108 SER A C 1
ATOM 786 O O . SER A 1 108 ? -17.980 6.653 -35.321 1.00 90.12 108 SER A O 1
ATOM 788 N N . ALA A 1 109 ? -17.352 7.657 -37.232 1.00 87.75 109 ALA A N 1
ATOM 789 C CA . ALA A 1 109 ? -16.777 6.457 -37.854 1.00 87.75 109 ALA A CA 1
ATOM 790 C C . ALA A 1 109 ? -15.623 5.821 -37.047 1.00 87.75 109 ALA A C 1
ATOM 792 O O . ALA A 1 109 ? -15.308 4.651 -37.241 1.00 87.75 109 ALA A O 1
ATOM 793 N N . HIS A 1 110 ? -15.019 6.577 -36.125 1.00 91.50 110 HIS A N 1
ATOM 794 C CA . HIS A 1 110 ? -13.914 6.140 -35.270 1.00 91.50 110 HIS A CA 1
ATOM 795 C C . HIS A 1 110 ? -14.329 5.990 -33.803 1.00 91.50 110 HIS A C 1
ATOM 797 O O . HIS A 1 110 ? -13.484 6.018 -32.911 1.00 91.50 110 HIS A O 1
ATOM 803 N N . SER A 1 111 ? -15.625 5.853 -33.519 1.00 93.50 111 SER A N 1
ATOM 804 C CA . SER A 1 111 ? -16.095 5.668 -32.149 1.00 93.50 111 SER A CA 1
ATOM 805 C C . SER A 1 111 ? -17.113 4.550 -32.017 1.00 93.50 111 SER A C 1
ATOM 807 O O . SER A 1 111 ? -17.897 4.268 -32.924 1.00 93.50 111 SER A O 1
ATOM 809 N N . ILE A 1 112 ? -17.106 3.923 -30.844 1.00 95.62 112 ILE A N 1
ATOM 810 C CA . ILE A 1 112 ? -18.017 2.842 -30.486 1.00 95.62 112 ILE A CA 1
ATOM 811 C C . ILE A 1 112 ? -18.540 3.066 -29.071 1.00 95.62 112 ILE A C 1
ATOM 813 O O . ILE A 1 112 ? -17.788 3.380 -28.147 1.00 95.62 112 ILE A O 1
ATOM 817 N N . THR A 1 113 ? -19.848 2.922 -28.894 1.00 94.75 113 THR A N 1
ATOM 818 C CA . THR A 1 113 ? -20.486 3.014 -27.579 1.00 94.75 113 THR A CA 1
ATOM 819 C C . THR A 1 113 ? -20.458 1.653 -26.916 1.00 94.75 113 THR A C 1
ATOM 821 O O . THR A 1 113 ? -20.768 0.654 -27.563 1.00 94.75 113 THR A O 1
ATOM 824 N N . SER A 1 114 ? -20.127 1.601 -25.627 1.00 94.06 114 SER A N 1
ATOM 825 C CA . SER A 1 114 ? -20.049 0.342 -24.886 1.00 94.06 114 SER A CA 1
ATOM 826 C C . SER A 1 114 ? -20.704 0.406 -23.507 1.00 94.06 114 SER A C 1
ATOM 828 O O . SER A 1 114 ? -20.719 1.453 -22.857 1.00 94.06 114 SER A O 1
ATOM 830 N N . ARG A 1 115 ? -21.226 -0.735 -23.045 1.00 91.62 115 ARG A N 1
ATOM 831 C CA . ARG A 1 115 ? -21.850 -0.921 -21.726 1.00 91.62 115 ARG A CA 1
ATOM 832 C C . ARG A 1 115 ? -21.329 -2.182 -21.068 1.00 91.62 115 ARG A C 1
ATOM 834 O O . ARG A 1 115 ? -21.420 -3.257 -21.650 1.00 91.62 115 ARG A O 1
ATOM 841 N N . TYR A 1 116 ? -20.799 -2.036 -19.859 1.00 87.19 116 TYR A N 1
ATOM 842 C CA . TYR A 1 116 ? -20.179 -3.124 -19.106 1.00 87.19 116 TYR A CA 1
ATOM 843 C C . TYR A 1 116 ? -21.124 -3.705 -18.086 1.00 87.19 116 TYR A C 1
ATOM 845 O O . TYR A 1 116 ? -21.856 -2.966 -17.433 1.00 87.19 116 TYR A O 1
ATOM 853 N N . PHE A 1 117 ? -20.979 -5.001 -17.853 1.00 87.06 117 PHE A N 1
ATOM 854 C CA . PHE A 1 117 ? -21.701 -5.703 -16.808 1.00 87.06 117 PHE A CA 1
ATOM 855 C C . PHE A 1 117 ? -20.706 -6.372 -15.857 1.00 87.06 117 PHE A C 1
ATOM 857 O O . PHE A 1 117 ? -19.666 -6.887 -16.270 1.00 87.06 117 PHE A O 1
ATOM 864 N N . THR A 1 118 ? -20.988 -6.315 -14.563 1.00 76.81 118 THR A N 1
ATOM 865 C CA . THR A 1 118 ? -20.669 -7.412 -13.643 1.00 76.81 118 THR A CA 1
ATOM 866 C C . THR A 1 118 ? -21.796 -8.448 -13.764 1.00 76.81 118 THR A C 1
ATOM 868 O O . THR A 1 118 ? -22.848 -8.093 -14.300 1.00 76.81 118 THR A O 1
ATOM 871 N N . PRO A 1 119 ? -21.626 -9.702 -13.297 1.00 64.06 119 PRO A N 1
ATOM 872 C CA . PRO A 1 119 ? -22.588 -10.790 -13.539 1.00 64.06 119 PRO A CA 1
ATOM 873 C C . PRO A 1 119 ? -24.068 -10.427 -13.318 1.00 64.06 119 PRO A C 1
ATOM 875 O O . PRO A 1 119 ? -24.948 -10.943 -13.999 1.00 64.06 119 PRO A O 1
ATOM 878 N N . HIS A 1 120 ? -24.356 -9.478 -12.418 1.00 73.75 120 HIS A N 1
ATOM 879 C CA . HIS A 1 120 ? -25.723 -9.069 -12.086 1.00 73.75 120 HIS A CA 1
ATOM 880 C C . HIS A 1 120 ? -25.969 -7.553 -12.118 1.00 73.75 120 HIS A C 1
ATOM 882 O O . HIS A 1 120 ? -26.966 -7.097 -11.563 1.00 73.75 120 HIS A O 1
ATOM 888 N N . LYS A 1 121 ? -25.072 -6.746 -12.705 1.00 81.50 121 LYS A N 1
ATOM 889 C CA . LYS A 1 121 ? -25.243 -5.283 -12.716 1.00 81.50 121 LYS A CA 1
ATOM 890 C C . LYS A 1 121 ? -24.486 -4.586 -13.840 1.00 81.50 121 LYS A C 1
ATOM 892 O O . LYS A 1 121 ? -23.319 -4.876 -14.084 1.00 81.50 121 LYS A O 1
ATOM 897 N N . CYS A 1 122 ? -25.097 -3.587 -14.465 1.00 70.56 122 CYS A N 1
ATOM 898 C CA . CYS A 1 122 ? -24.409 -2.624 -15.312 1.00 70.56 122 CYS A CA 1
ATOM 899 C C . CYS A 1 122 ? -23.400 -1.822 -14.474 1.00 70.56 122 CYS A C 1
ATOM 901 O O . CYS A 1 122 ? -23.728 -1.168 -13.482 1.00 70.56 122 CYS A O 1
ATOM 903 N N . HIS A 1 123 ? -22.140 -1.838 -14.890 1.00 77.62 123 HIS A N 1
ATOM 904 C CA . HIS A 1 123 ? -21.077 -1.116 -14.208 1.00 77.62 123 HIS A CA 1
ATOM 905 C C . HIS A 1 123 ? -21.239 0.401 -14.416 1.00 77.62 123 HIS A C 1
ATOM 907 O O . HIS A 1 123 ? -21.550 0.858 -15.515 1.00 77.62 123 HIS A O 1
ATOM 913 N N . ALA A 1 124 ? -21.011 1.194 -13.365 1.00 71.44 124 ALA A N 1
ATOM 914 C CA . ALA A 1 124 ? -21.187 2.650 -13.413 1.00 71.44 124 ALA A CA 1
ATOM 915 C C . ALA A 1 124 ? -20.065 3.377 -14.177 1.00 71.44 124 ALA A C 1
ATOM 917 O O . ALA A 1 124 ? -20.244 4.513 -14.607 1.00 71.44 124 ALA A O 1
ATOM 918 N N . SER A 1 125 ? -18.912 2.733 -14.356 1.00 71.50 125 SER A N 1
ATOM 919 C CA . SER A 1 125 ? -17.738 3.302 -15.027 1.00 71.50 125 SER A CA 1
ATOM 920 C C . SER A 1 125 ? -17.096 2.333 -16.018 1.00 71.50 125 SER A C 1
ATOM 922 O O . SER A 1 125 ? -17.303 1.120 -15.969 1.00 71.50 125 SER A O 1
ATOM 924 N N . HIS A 1 126 ? -16.285 2.871 -16.920 1.00 72.81 126 HIS A N 1
ATOM 925 C CA . HIS A 1 126 ? -15.600 2.097 -17.945 1.00 72.81 126 HIS A CA 1
ATOM 926 C C . HIS A 1 126 ? -14.159 1.800 -17.509 1.00 72.81 126 HIS A C 1
ATOM 928 O O . HIS A 1 126 ? -13.371 2.717 -17.290 1.00 72.81 126 HIS A O 1
ATOM 934 N N . ALA A 1 127 ? -13.804 0.520 -17.371 1.00 81.75 127 ALA A N 1
ATOM 935 C CA . ALA A 1 127 ? -12.427 0.112 -17.086 1.00 81.75 127 ALA A CA 1
ATOM 936 C C . ALA A 1 127 ? -11.540 0.204 -18.341 1.00 81.75 127 ALA A C 1
ATOM 938 O O . ALA A 1 127 ? -11.933 -0.256 -19.413 1.00 81.75 127 ALA A O 1
ATOM 939 N N . VAL A 1 128 ? -10.320 0.729 -18.198 1.00 83.56 128 VAL A N 1
ATOM 940 C CA . VAL A 1 128 ? -9.360 0.895 -19.309 1.00 83.56 128 VAL A CA 1
ATOM 941 C C . VAL A 1 128 ? -9.081 -0.427 -20.035 1.00 83.56 128 VAL A C 1
ATOM 943 O O . VAL A 1 128 ? -9.075 -0.455 -21.260 1.00 83.56 128 VAL A O 1
ATOM 946 N N . THR A 1 129 ? -8.933 -1.529 -19.296 1.00 84.00 129 THR A N 1
ATOM 947 C CA . THR A 1 129 ? -8.720 -2.874 -19.859 1.00 84.00 129 THR A CA 1
ATOM 948 C C . THR A 1 129 ? -9.867 -3.313 -20.768 1.00 84.00 129 THR A C 1
ATOM 950 O O . THR A 1 129 ? -9.637 -3.812 -21.863 1.00 84.00 129 THR A O 1
ATOM 953 N N . GLY A 1 130 ? -11.112 -3.040 -20.373 1.00 86.94 130 GLY A N 1
ATOM 954 C CA . GLY A 1 130 ? -12.277 -3.293 -21.216 1.00 86.94 130 GLY A CA 1
ATOM 955 C C . GLY A 1 130 ? -12.293 -2.416 -22.469 1.00 86.94 130 GLY A C 1
ATOM 956 O O . GLY A 1 130 ? -12.569 -2.906 -23.561 1.00 86.94 130 GLY A O 1
ATOM 957 N N . ALA A 1 131 ? -11.977 -1.120 -22.334 1.00 89.75 131 ALA A N 1
ATOM 958 C CA . ALA A 1 131 ? -11.925 -0.192 -23.468 1.00 89.75 131 ALA A CA 1
ATOM 959 C C . ALA A 1 131 ? -10.945 -0.661 -24.546 1.00 89.75 131 ALA A C 1
ATOM 961 O O . ALA A 1 131 ? -11.260 -0.583 -25.729 1.00 89.75 131 ALA A O 1
ATOM 962 N N . ILE A 1 132 ? -9.803 -1.210 -24.133 1.00 88.62 132 ILE A N 1
ATOM 963 C CA . ILE A 1 132 ? -8.820 -1.798 -25.042 1.00 88.62 132 ILE A CA 1
ATOM 964 C C . ILE A 1 132 ? -9.414 -2.990 -25.780 1.00 88.62 132 ILE A C 1
ATOM 966 O O . ILE A 1 132 ? -9.348 -3.014 -27.006 1.00 88.62 132 ILE A O 1
ATOM 970 N N . GLY A 1 133 ? -10.046 -3.937 -25.084 1.00 90.62 133 GLY A N 1
ATOM 971 C CA . GLY A 1 133 ? -10.679 -5.083 -25.740 1.00 90.62 133 GLY A CA 1
ATOM 972 C C . GLY A 1 133 ? -11.800 -4.691 -26.708 1.00 90.62 133 GLY A C 1
ATOM 973 O O . GLY A 1 133 ? -11.872 -5.226 -27.813 1.00 90.62 133 GLY A O 1
ATOM 974 N N . VAL A 1 134 ? -12.613 -3.689 -26.362 1.00 94.94 134 VAL A N 1
ATOM 975 C CA . VAL A 1 134 ? -13.657 -3.156 -27.254 1.00 94.94 134 VAL A CA 1
ATOM 976 C C . VAL A 1 134 ? -13.062 -2.447 -28.469 1.00 94.94 134 VAL A C 1
ATOM 978 O O . VAL A 1 1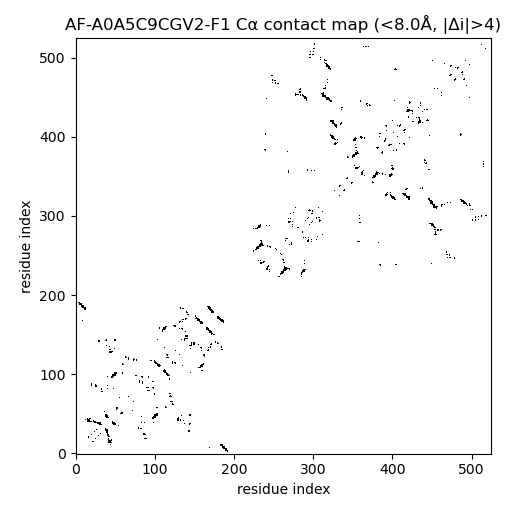34 ? -13.494 -2.716 -29.586 1.00 94.94 134 VAL A O 1
ATOM 981 N N . ALA A 1 135 ? -12.068 -1.575 -28.283 1.00 93.06 135 ALA A N 1
ATOM 982 C CA . ALA A 1 135 ? -11.403 -0.878 -29.384 1.00 93.06 135 ALA A CA 1
ATOM 983 C C . ALA A 1 135 ? -10.676 -1.861 -30.317 1.00 93.06 135 ALA A C 1
ATOM 985 O O . ALA A 1 135 ? -10.745 -1.724 -31.534 1.00 93.06 135 ALA A O 1
ATOM 986 N N . THR A 1 136 ? -10.048 -2.892 -29.751 1.00 90.75 136 THR A N 1
ATOM 987 C CA . THR A 1 136 ? -9.384 -3.981 -30.485 1.00 90.75 136 THR A CA 1
ATOM 988 C C . THR A 1 136 ? -10.394 -4.753 -31.333 1.00 90.75 136 THR A C 1
ATOM 990 O O . THR A 1 136 ? -10.174 -4.953 -32.527 1.00 90.75 136 THR A O 1
ATOM 993 N N . ALA A 1 137 ? -11.538 -5.132 -30.751 1.00 93.44 137 ALA A N 1
ATOM 994 C CA . ALA A 1 137 ? -12.608 -5.796 -31.486 1.00 93.44 137 ALA A CA 1
ATOM 995 C C . ALA A 1 137 ? -13.217 -4.889 -32.568 1.00 93.44 137 ALA A C 1
ATOM 997 O O . ALA A 1 137 ? -13.493 -5.358 -33.668 1.00 93.44 137 ALA A O 1
ATOM 998 N N . PHE A 1 138 ? -13.401 -3.598 -32.280 1.00 95.12 138 PHE A N 1
ATOM 999 C CA . PHE A 1 138 ? -13.931 -2.619 -33.231 1.00 95.12 138 PHE A CA 1
ATOM 1000 C C . PHE A 1 138 ? -13.010 -2.420 -34.440 1.00 95.12 138 PHE A C 1
ATOM 1002 O O . PHE A 1 138 ? -13.490 -2.365 -35.571 1.00 95.12 138 PHE A O 1
ATOM 1009 N N . ALA A 1 139 ? -11.698 -2.347 -34.201 1.00 91.12 139 ALA A N 1
ATOM 1010 C CA . ALA A 1 139 ? -10.689 -2.142 -35.234 1.00 91.12 139 ALA A CA 1
ATOM 1011 C C . ALA A 1 139 ? -10.504 -3.373 -36.132 1.00 91.12 139 ALA A C 1
ATOM 1013 O O . ALA A 1 139 ? -10.320 -3.250 -37.344 1.00 91.12 139 ALA A O 1
ATOM 1014 N N . LEU A 1 140 ? -10.540 -4.573 -35.545 1.00 89.69 140 LEU A N 1
ATOM 1015 C CA . LEU A 1 140 ? -10.387 -5.812 -36.297 1.00 89.69 140 LEU A CA 1
ATOM 1016 C C . LEU A 1 140 ? -11.630 -6.085 -37.142 1.00 89.69 140 LEU A C 1
ATOM 1018 O O . LEU A 1 140 ? -12.737 -6.018 -36.617 1.00 89.69 140 LEU A O 1
ATOM 1022 N N . PRO A 1 141 ? -11.492 -6.467 -38.423 1.00 87.88 141 PRO A N 1
ATOM 1023 C CA . PRO A 1 141 ? -12.632 -6.883 -39.226 1.00 87.88 141 PRO A CA 1
ATOM 1024 C C . PRO A 1 141 ? -13.184 -8.230 -38.747 1.00 87.88 141 PRO A C 1
ATOM 1026 O O . PRO A 1 141 ? -12.449 -9.092 -38.256 1.00 87.88 141 PRO A O 1
ATOM 1029 N N . GLY A 1 142 ? -14.482 -8.439 -38.955 1.00 88.00 142 GLY A N 1
ATOM 1030 C CA . GLY A 1 142 ? -15.125 -9.725 -38.703 1.00 88.00 142 GLY A CA 1
ATOM 1031 C C . GLY A 1 142 ? -15.367 -10.037 -37.229 1.00 88.00 142 GLY A C 1
ATOM 1032 O O . GLY A 1 142 ? -15.494 -11.209 -36.907 1.00 88.00 142 GLY A O 1
ATOM 1033 N N . THR A 1 143 ? -15.432 -9.033 -36.353 1.00 93.88 143 THR A N 1
ATOM 1034 C CA . THR A 1 143 ? -16.012 -9.155 -35.007 1.00 93.88 143 THR A CA 1
ATOM 1035 C C . THR A 1 143 ? -17.444 -8.613 -35.013 1.00 93.88 143 THR A C 1
ATOM 1037 O O . THR A 1 143 ? -17.873 -7.968 -35.973 1.00 93.88 143 THR A O 1
ATOM 1040 N N . VAL A 1 144 ? -18.209 -8.836 -33.942 1.00 94.81 144 VAL A N 1
ATOM 1041 C CA . VAL A 1 144 ? -19.541 -8.213 -33.815 1.00 94.81 144 VAL A CA 1
ATOM 1042 C C . VAL A 1 144 ? -19.476 -6.716 -33.515 1.00 94.81 144 VAL A C 1
ATOM 1044 O O . VAL A 1 144 ? -20.477 -6.022 -33.673 1.00 94.81 144 VAL A O 1
ATOM 1047 N N . ALA A 1 145 ? -18.318 -6.226 -33.067 1.00 93.44 145 ALA A N 1
ATOM 1048 C CA . ALA A 1 145 ? -18.091 -4.815 -32.803 1.00 93.44 145 ALA A CA 1
ATOM 1049 C C . ALA A 1 145 ? -17.729 -4.049 -34.077 1.00 93.44 145 ALA A C 1
ATOM 1051 O O . ALA A 1 145 ? -18.030 -2.864 -34.141 1.00 93.44 145 ALA A O 1
ATOM 1052 N N . SER A 1 146 ? -17.110 -4.703 -35.069 1.00 87.06 146 SER A N 1
ATOM 1053 C CA . SER A 1 146 ? -16.574 -4.065 -36.275 1.00 87.06 146 SER A CA 1
ATOM 1054 C C . SER A 1 146 ? -17.600 -3.183 -36.993 1.00 87.06 146 SER A C 1
ATOM 1056 O O . SER A 1 146 ? -18.713 -3.616 -37.297 1.00 87.06 146 SER A O 1
ATOM 1058 N N . GLY A 1 147 ? -17.183 -1.957 -37.313 1.00 75.81 147 GLY A N 1
ATOM 1059 C CA . GLY A 1 147 ? -17.895 -1.058 -38.218 1.00 75.81 147 GLY A CA 1
ATOM 1060 C C . GLY A 1 147 ? -17.360 -1.162 -39.647 1.00 75.81 147 GLY A C 1
ATOM 1061 O O . GLY A 1 147 ? -17.247 -2.248 -40.216 1.00 75.81 147 GLY A O 1
ATOM 1062 N N . GLN A 1 148 ? -17.011 -0.016 -40.233 1.00 76.94 148 GLN A N 1
ATOM 1063 C CA . GLN A 1 148 ? -16.310 0.035 -41.515 1.00 76.94 148 GLN A CA 1
ATOM 1064 C C . GLN A 1 148 ? -14.920 -0.605 -41.391 1.00 76.94 148 GLN A C 1
ATOM 1066 O O . GLN A 1 148 ? -14.225 -0.401 -40.397 1.00 76.94 148 GLN A O 1
ATOM 1071 N N . ALA A 1 149 ? -14.509 -1.370 -42.407 1.00 78.88 149 ALA A N 1
ATOM 1072 C CA . ALA A 1 149 ? -13.188 -1.988 -42.427 1.00 78.88 149 ALA A CA 1
ATOM 1073 C C . ALA A 1 149 ? -12.088 -0.919 -42.337 1.00 78.88 149 ALA A C 1
ATOM 1075 O O . ALA A 1 149 ? -12.051 0.014 -43.142 1.00 78.88 149 ALA A O 1
ATOM 1076 N N . MET A 1 150 ? -11.195 -1.072 -41.360 1.00 86.62 150 MET A N 1
ATOM 1077 C CA . MET A 1 150 ? -10.045 -0.194 -41.168 1.00 86.62 150 MET A CA 1
ATOM 1078 C C . MET A 1 150 ? -8.831 -0.778 -41.901 1.00 86.62 150 MET A C 1
ATOM 1080 O O . MET A 1 150 ? -8.577 -1.980 -41.823 1.00 86.62 150 MET A O 1
ATOM 1084 N N . ALA A 1 151 ? -8.095 0.061 -42.633 1.00 87.69 151 ALA A N 1
ATOM 1085 C CA . ALA A 1 151 ? -6.870 -0.349 -43.323 1.00 87.69 151 ALA A CA 1
ATOM 1086 C C . ALA A 1 151 ? -5.732 -0.650 -42.328 1.00 87.69 151 ALA A C 1
ATOM 1088 O O . ALA A 1 151 ? -5.809 -0.281 -41.156 1.00 87.69 151 ALA A O 1
ATOM 1089 N N . ALA A 1 152 ? -4.645 -1.271 -42.786 1.00 87.25 152 ALA A N 1
ATOM 1090 C CA . ALA A 1 152 ? -3.433 -1.381 -41.975 1.00 87.25 152 ALA A CA 1
ATOM 1091 C C . ALA A 1 152 ? -2.903 0.015 -41.582 1.00 87.25 152 ALA A C 1
ATOM 1093 O O . ALA A 1 152 ? -3.012 0.973 -42.350 1.00 87.25 152 ALA A O 1
ATOM 1094 N N . GLY A 1 153 ? -2.322 0.135 -40.389 1.00 86.75 153 GLY A N 1
ATOM 1095 C CA . GLY A 1 153 ? -1.821 1.401 -39.853 1.00 86.75 153 GLY A CA 1
ATOM 1096 C C . GLY A 1 153 ? -2.415 1.768 -38.496 1.00 86.75 153 GLY A C 1
ATOM 1097 O O . GLY A 1 153 ? -3.044 0.948 -37.829 1.00 86.75 153 GLY A O 1
ATOM 1098 N N . ARG A 1 154 ? -2.158 3.006 -38.064 1.00 86.44 154 ARG A N 1
ATOM 1099 C CA . ARG A 1 154 ? -2.575 3.530 -36.756 1.00 86.44 154 ARG A CA 1
ATOM 1100 C C . ARG A 1 154 ? -3.933 4.207 -36.844 1.00 86.44 154 ARG A C 1
ATOM 1102 O O . ARG A 1 154 ? -4.145 5.044 -37.718 1.00 86.44 154 ARG A O 1
ATOM 1109 N N . HIS A 1 155 ? -4.802 3.902 -35.890 1.00 87.88 155 HIS A N 1
ATOM 1110 C CA . HIS A 1 155 ? -6.165 4.416 -35.818 1.00 87.88 155 HIS A CA 1
ATOM 1111 C C . HIS A 1 155 ? -6.451 4.970 -34.431 1.00 87.88 155 HIS A C 1
ATOM 1113 O O . HIS A 1 155 ? -6.386 4.237 -33.448 1.00 87.88 155 HIS A O 1
ATOM 1119 N N . ALA A 1 156 ? -6.801 6.253 -34.355 1.00 88.56 156 ALA A N 1
ATOM 1120 C CA . ALA A 1 156 ? -7.306 6.861 -33.131 1.00 88.56 156 ALA A CA 1
ATOM 1121 C C . ALA A 1 156 ? -8.803 6.563 -33.003 1.00 88.56 156 ALA A C 1
ATOM 1123 O O . ALA A 1 156 ? -9.600 6.983 -33.840 1.00 88.56 156 ALA A O 1
ATOM 1124 N N . LEU A 1 157 ? -9.166 5.822 -31.965 1.00 91.44 157 LEU A N 1
ATOM 1125 C CA . LEU A 1 157 ? -10.513 5.350 -31.685 1.00 91.44 157 LEU A CA 1
ATOM 1126 C C . LEU A 1 157 ? -11.012 5.922 -30.364 1.00 91.44 157 LEU A C 1
ATOM 1128 O O . LEU A 1 157 ? -10.237 6.161 -29.441 1.00 91.44 157 LEU A O 1
ATOM 1132 N N . VAL A 1 158 ? -12.324 6.099 -30.251 1.00 90.94 158 VAL A N 1
ATOM 1133 C CA . VAL A 1 158 ? -12.961 6.572 -29.019 1.00 90.94 158 VAL A CA 1
ATOM 1134 C C . VAL A 1 158 ? -13.985 5.553 -28.553 1.00 90.94 158 VAL A C 1
ATOM 1136 O O . VAL A 1 158 ? -14.933 5.230 -29.271 1.00 90.94 158 VAL A O 1
ATOM 1139 N N . VAL A 1 159 ? -13.824 5.064 -27.327 1.00 92.75 159 VAL A N 1
ATOM 1140 C CA . VAL A 1 159 ? -14.818 4.202 -26.692 1.00 92.75 159 VAL A CA 1
ATOM 1141 C C . VAL A 1 159 ? -15.677 5.037 -25.752 1.00 92.75 159 VAL A C 1
ATOM 1143 O O . VAL A 1 159 ? -15.183 5.612 -24.781 1.00 92.75 159 VAL A O 1
ATOM 1146 N N . LEU A 1 160 ? -16.966 5.127 -26.066 1.00 91.50 160 LEU A N 1
ATOM 1147 C CA . LEU A 1 160 ? -17.935 5.960 -25.361 1.00 91.50 160 LEU A CA 1
ATOM 1148 C C . LEU A 1 160 ? -18.638 5.159 -24.259 1.00 91.50 160 LEU A C 1
ATOM 1150 O O . LEU A 1 160 ? -19.029 4.003 -24.457 1.00 91.50 160 LEU A O 1
ATOM 1154 N N . HIS A 1 161 ? -18.845 5.801 -23.111 1.00 88.81 161 HIS A N 1
ATOM 1155 C CA . HIS A 1 161 ? -19.613 5.297 -21.976 1.00 88.81 161 HIS A CA 1
ATOM 1156 C C . HIS A 1 161 ? -20.449 6.438 -21.367 1.00 88.81 161 HIS A C 1
ATOM 1158 O O . HIS A 1 161 ? -20.029 7.594 -21.405 1.00 88.81 161 HIS A O 1
ATOM 1164 N N . PRO A 1 162 ? -21.593 6.173 -20.707 1.00 80.44 162 PRO A N 1
ATOM 1165 C CA . PRO A 1 162 ? -22.352 7.229 -20.024 1.00 80.44 162 PRO A CA 1
ATOM 1166 C C . PRO A 1 162 ? -21.560 8.044 -18.983 1.00 80.44 162 PRO A C 1
ATOM 1168 O O . PRO A 1 162 ? -21.934 9.162 -18.653 1.00 80.44 162 PRO A O 1
ATOM 1171 N N . ALA A 1 163 ? -20.463 7.487 -18.463 1.00 76.94 163 ALA A N 1
ATOM 1172 C CA . ALA A 1 163 ? -19.592 8.131 -17.473 1.00 76.94 163 ALA A CA 1
ATOM 1173 C C . ALA A 1 163 ? -18.421 8.926 -18.088 1.00 76.94 163 ALA A C 1
ATOM 1175 O O . ALA A 1 163 ? -17.603 9.468 -17.348 1.00 76.94 163 ALA A O 1
ATOM 1176 N N . GLY A 1 164 ? -18.304 8.960 -19.418 1.00 84.94 164 GLY A N 1
ATOM 1177 C CA . GLY A 1 164 ? -17.222 9.630 -20.139 1.00 84.94 164 GLY A CA 1
ATOM 1178 C C . GLY A 1 164 ? -16.723 8.823 -21.336 1.00 84.94 164 GLY A C 1
ATOM 1179 O O . GLY A 1 164 ? -17.322 7.829 -21.734 1.00 84.94 164 GLY A O 1
ATOM 1180 N N . GLN A 1 165 ? -15.594 9.231 -21.902 1.00 88.88 165 GLN A N 1
ATOM 1181 C CA . GLN A 1 165 ? -14.981 8.552 -23.043 1.00 88.88 165 GLN A CA 1
ATOM 1182 C C . GLN A 1 165 ? -13.548 8.122 -22.742 1.00 88.88 165 GLN A C 1
ATOM 1184 O O . GLN A 1 165 ? -12.885 8.679 -21.860 1.00 88.88 165 GLN A O 1
ATOM 1189 N N . ILE A 1 166 ? -13.076 7.128 -23.486 1.00 85.69 166 ILE A N 1
ATOM 1190 C CA . ILE A 1 166 ? -11.704 6.637 -23.433 1.00 85.69 166 ILE A CA 1
ATOM 1191 C C . ILE A 1 166 ? -11.141 6.637 -24.852 1.00 85.69 166 ILE A C 1
ATOM 1193 O O . ILE A 1 166 ? -11.634 5.917 -25.718 1.00 85.69 166 ILE A O 1
ATOM 1197 N N . ASP A 1 167 ? -10.092 7.426 -25.061 1.00 87.19 167 ASP A N 1
ATOM 1198 C CA . ASP A 1 167 ? -9.388 7.524 -26.335 1.00 87.19 167 ASP A CA 1
ATOM 1199 C C . ASP A 1 167 ? -8.312 6.424 -26.410 1.00 87.19 167 ASP A C 1
ATOM 1201 O O . ASP A 1 167 ? -7.502 6.267 -25.490 1.00 87.19 167 ASP A O 1
ATOM 1205 N N . VAL A 1 168 ? -8.307 5.641 -27.488 1.00 86.25 168 VAL A N 1
ATOM 1206 C CA . VAL A 1 168 ? -7.422 4.485 -27.695 1.00 86.25 168 VAL A CA 1
ATOM 1207 C C . VAL A 1 168 ? -6.807 4.553 -29.091 1.00 86.25 168 VAL A C 1
ATOM 1209 O O . VAL A 1 168 ? -7.527 4.681 -30.071 1.00 86.25 168 VAL A O 1
ATOM 1212 N N . GLU A 1 169 ? -5.489 4.426 -29.215 1.00 89.88 169 GLU A N 1
ATOM 1213 C CA . GLU A 1 169 ? -4.818 4.254 -30.508 1.00 89.88 169 GLU A CA 1
ATOM 1214 C C . GLU A 1 169 ? -4.588 2.763 -30.771 1.00 89.88 169 GLU A C 1
ATOM 1216 O O . GLU A 1 169 ? -3.931 2.101 -29.972 1.00 89.88 169 GLU A O 1
ATOM 1221 N N . VAL A 1 170 ? -5.108 2.229 -31.876 1.00 86.62 170 VAL A N 1
ATOM 1222 C CA . VAL A 1 170 ? -4.910 0.831 -32.291 1.00 86.62 170 VAL A CA 1
ATOM 1223 C C . VAL A 1 170 ? -4.063 0.788 -33.558 1.00 86.62 170 VAL A C 1
ATOM 1225 O O . VAL A 1 170 ? -4.373 1.465 -34.537 1.00 86.62 170 VAL A O 1
ATOM 1228 N N . THR A 1 171 ? -3.007 -0.024 -33.562 1.00 87.06 171 THR A N 1
ATOM 1229 C CA . THR A 1 171 ? -2.192 -0.285 -34.756 1.00 87.06 171 THR A CA 1
ATOM 1230 C C . THR A 1 171 ? -2.565 -1.634 -35.349 1.00 87.06 171 THR A C 1
ATOM 1232 O O . THR A 1 171 ? -2.414 -2.664 -34.691 1.00 87.06 171 THR A O 1
ATOM 1235 N N . LEU A 1 172 ? -3.030 -1.629 -36.596 1.00 86.69 172 LEU A N 1
ATOM 1236 C CA . LEU A 1 172 ? -3.372 -2.824 -37.361 1.00 86.69 172 LEU A CA 1
ATOM 1237 C C . LEU A 1 172 ? -2.259 -3.190 -38.343 1.00 86.69 172 LEU A C 1
ATOM 1239 O O . LEU A 1 172 ? -1.666 -2.315 -38.979 1.00 86.69 172 LEU A O 1
ATOM 1243 N N . GLN A 1 173 ? -2.033 -4.487 -38.519 1.00 87.12 173 GLN A N 1
ATOM 1244 C CA . GLN A 1 173 ? -1.166 -5.053 -39.546 1.00 87.12 173 GLN A CA 1
ATOM 1245 C C . GLN A 1 173 ? -1.958 -6.049 -40.397 1.00 87.12 173 GLN A C 1
ATOM 1247 O O . GLN A 1 173 ? -2.750 -6.820 -39.868 1.00 87.12 173 GLN A O 1
ATOM 1252 N N . GLY A 1 174 ? -1.725 -6.064 -41.711 1.00 85.31 174 GLY A N 1
ATOM 1253 C CA . GLY A 1 174 ? -2.452 -6.938 -42.637 1.00 85.31 174 GLY A CA 1
ATOM 1254 C C . GLY A 1 174 ? -3.865 -6.440 -42.958 1.00 85.31 174 GLY A C 1
ATOM 1255 O O . GLY A 1 174 ? -4.293 -5.383 -42.500 1.00 85.31 174 GLY A O 1
ATOM 1256 N N . GLU A 1 175 ? -4.589 -7.205 -43.774 1.00 80.00 175 GLU A N 1
ATOM 1257 C CA . GLU A 1 175 ? -5.909 -6.831 -44.290 1.00 80.00 175 GLU A CA 1
ATOM 1258 C C . GLU A 1 175 ? -6.900 -7.998 -44.207 1.00 80.00 175 GLU A C 1
ATOM 1260 O O . GLU A 1 175 ? -6.523 -9.176 -44.197 1.00 80.00 175 GLU A O 1
ATOM 1265 N N . GLY A 1 176 ? -8.193 -7.668 -44.145 1.00 78.25 176 GLY A N 1
ATOM 1266 C CA . GLY A 1 176 ? -9.269 -8.657 -44.145 1.00 78.25 176 GLY A CA 1
ATOM 1267 C C . GLY A 1 176 ? -9.116 -9.705 -43.026 1.00 78.25 176 GLY A C 1
ATOM 1268 O O . GLY A 1 176 ? -8.779 -9.351 -41.894 1.00 78.25 176 GLY A O 1
ATOM 1269 N N . PRO A 1 177 ? -9.342 -11.003 -43.303 1.00 74.00 177 PRO A N 1
ATOM 1270 C CA . PRO A 1 177 ? -9.215 -12.070 -42.304 1.00 74.00 177 PRO A CA 1
ATOM 1271 C C . PRO A 1 177 ? -7.815 -12.218 -41.687 1.00 74.00 177 PRO A C 1
ATOM 1273 O O . PRO A 1 177 ? -7.696 -12.774 -40.597 1.00 74.00 177 PRO A O 1
ATOM 1276 N N . GLN A 1 178 ? -6.772 -11.724 -42.365 1.00 78.88 178 GLN A N 1
ATOM 1277 C CA . GLN A 1 178 ? -5.380 -11.781 -41.902 1.00 78.88 178 GLN A CA 1
ATOM 1278 C C . GLN A 1 178 ? -4.983 -10.560 -41.062 1.00 78.88 178 GLN A C 1
ATOM 1280 O O . GLN A 1 178 ? -3.871 -10.516 -40.544 1.00 78.88 178 GLN A O 1
ATOM 1285 N N . ALA A 1 179 ? -5.874 -9.572 -40.913 1.00 83.88 179 ALA A N 1
ATOM 1286 C CA . ALA A 1 179 ? -5.598 -8.392 -40.107 1.00 83.88 179 ALA A CA 1
ATOM 1287 C C . ALA A 1 179 ? -5.372 -8.776 -38.639 1.00 83.88 179 ALA A C 1
ATOM 1289 O O . ALA A 1 179 ? -6.204 -9.468 -38.047 1.00 83.88 179 ALA A O 1
ATOM 1290 N N . SER A 1 180 ? -4.287 -8.306 -38.042 1.00 82.62 180 SER A N 1
ATOM 1291 C CA . SER A 1 180 ? -3.937 -8.503 -36.638 1.00 82.62 180 SER A CA 1
ATOM 1292 C C . SER A 1 180 ? -3.692 -7.158 -35.957 1.00 82.62 180 SER A C 1
ATOM 1294 O O . SER A 1 180 ? -3.388 -6.153 -36.603 1.00 82.62 180 SER A O 1
ATOM 1296 N N . VAL A 1 181 ? -3.861 -7.120 -34.637 1.00 81.19 181 VAL A N 1
ATOM 1297 C CA . VAL A 1 181 ? -3.564 -5.928 -33.837 1.00 81.19 181 VAL A CA 1
ATOM 1298 C C . VAL A 1 181 ? -2.129 -6.036 -33.345 1.00 81.19 181 VAL A C 1
ATOM 1300 O O . VAL A 1 181 ? -1.781 -6.970 -32.627 1.00 81.19 181 VAL A O 1
ATOM 1303 N N . GLN A 1 182 ? -1.302 -5.070 -33.732 1.00 80.81 182 GLN A N 1
ATOM 1304 C CA . GLN A 1 182 ? 0.084 -4.969 -33.286 1.00 80.81 182 GLN A CA 1
ATOM 1305 C C . GLN A 1 182 ? 0.169 -4.294 -31.912 1.00 80.81 182 GLN A C 1
ATOM 1307 O O . GLN A 1 182 ? 0.955 -4.704 -31.062 1.00 80.81 182 GLN A O 1
ATOM 1312 N N . SER A 1 183 ? -0.648 -3.266 -31.679 1.00 78.94 183 SER A N 1
ATOM 1313 C CA . SER A 1 183 ? -0.710 -2.559 -30.401 1.00 78.94 183 SER A CA 1
ATOM 1314 C C . SER A 1 183 ? -2.064 -1.890 -30.189 1.00 78.94 183 SER A C 1
ATOM 1316 O O . SER A 1 183 ? -2.743 -1.517 -31.147 1.00 78.94 183 SER A O 1
ATOM 1318 N N . ALA A 1 184 ? -2.429 -1.705 -28.922 1.00 75.06 184 ALA A N 1
ATOM 1319 C CA . ALA A 1 184 ? -3.467 -0.775 -28.507 1.00 75.06 184 ALA A CA 1
ATOM 1320 C C . ALA A 1 184 ? -2.949 0.051 -27.326 1.00 75.06 184 ALA A C 1
ATOM 1322 O O . ALA A 1 184 ? -2.394 -0.496 -26.366 1.00 75.06 184 ALA A O 1
ATOM 1323 N N . ALA A 1 185 ? -3.113 1.365 -27.409 1.00 77.94 185 ALA A N 1
ATOM 1324 C CA . ALA A 1 185 ? -2.562 2.314 -26.461 1.00 77.94 185 ALA A CA 1
ATOM 1325 C C . ALA A 1 185 ? -3.648 3.234 -25.928 1.00 77.94 185 ALA A C 1
ATOM 1327 O O . ALA A 1 185 ? -4.436 3.778 -26.696 1.00 77.94 185 ALA A O 1
ATOM 1328 N N . LEU A 1 186 ? -3.664 3.473 -24.620 1.00 81.62 186 LEU A N 1
ATOM 1329 C CA . LEU A 1 186 ? -4.515 4.516 -24.058 1.00 81.62 186 LEU A CA 1
ATOM 1330 C C . LEU A 1 186 ? -3.922 5.886 -24.403 1.00 81.62 186 LEU A C 1
ATOM 1332 O O . LEU A 1 186 ? -2.772 6.160 -24.052 1.00 81.62 186 LEU A O 1
ATOM 1336 N N . VAL A 1 187 ? -4.712 6.755 -25.030 1.00 74.94 187 VAL A N 1
ATOM 1337 C CA . VAL A 1 187 ? -4.322 8.141 -25.293 1.00 74.94 187 VAL A CA 1
ATOM 1338 C C . VAL A 1 187 ? -4.675 8.977 -24.063 1.00 74.94 187 VAL A C 1
ATOM 1340 O O . VAL A 1 187 ? -5.832 9.053 -23.641 1.00 74.94 187 VAL A O 1
ATOM 1343 N N . ARG A 1 188 ? -3.676 9.609 -23.443 1.00 76.12 188 ARG A N 1
ATOM 1344 C CA . ARG A 1 188 ? -3.878 10.559 -22.338 1.00 76.12 188 ARG A CA 1
ATOM 1345 C C . ARG A 1 188 ? -3.317 11.924 -22.692 1.00 76.12 188 ARG A C 1
ATOM 1347 O O . ARG A 1 188 ? -2.200 12.042 -23.182 1.00 76.12 188 ARG A O 1
ATOM 1354 N N . THR A 1 189 ? -4.081 12.970 -22.395 1.00 47.81 189 THR A N 1
ATOM 1355 C CA . THR A 1 189 ? -3.641 14.356 -22.559 1.00 47.81 189 THR A CA 1
ATOM 1356 C C . THR A 1 189 ? -2.914 14.819 -21.305 1.00 47.81 189 THR A C 1
ATOM 1358 O O . THR A 1 189 ? -3.501 14.888 -20.224 1.00 47.81 189 THR A O 1
ATOM 1361 N N . VAL A 1 190 ? -1.639 15.171 -21.445 1.00 47.97 190 VAL A N 1
ATOM 1362 C CA . VAL A 1 190 ? -0.823 15.659 -20.332 1.00 47.97 190 VAL A CA 1
ATOM 1363 C C . VAL A 1 190 ? -0.652 17.176 -20.459 1.00 47.97 190 VAL A C 1
ATOM 1365 O O . VAL A 1 190 ? -0.186 17.672 -21.484 1.00 47.97 190 VAL A O 1
ATOM 1368 N N . ARG A 1 191 ? -1.043 17.941 -19.426 1.00 39.97 191 ARG A N 1
ATOM 1369 C CA . ARG A 1 191 ? -0.681 19.371 -19.308 1.00 39.97 191 ARG A CA 1
ATOM 1370 C C . ARG A 1 191 ? 0.792 19.491 -18.907 1.00 39.97 191 ARG A C 1
ATOM 1372 O O . ARG A 1 191 ? 1.281 18.626 -18.188 1.00 39.97 191 ARG A O 1
ATOM 1379 N N . LYS A 1 192 ? 1.452 20.605 -19.269 1.00 38.25 192 LYS A N 1
ATOM 1380 C CA . LYS A 1 192 ? 2.858 20.987 -18.945 1.00 38.25 192 LYS A CA 1
ATOM 1381 C C . LYS A 1 192 ? 3.321 20.864 -17.469 1.00 38.25 192 LYS A C 1
ATOM 1383 O O . LYS A 1 192 ? 4.446 21.228 -17.163 1.00 38.25 192 LYS A O 1
ATOM 1388 N N . ILE A 1 193 ? 2.479 20.367 -16.570 1.00 38.94 193 ILE A N 1
ATOM 1389 C CA . ILE A 1 193 ? 2.757 20.071 -15.161 1.00 38.94 193 ILE A CA 1
ATOM 1390 C C . ILE A 1 193 ? 3.123 18.599 -14.898 1.00 38.94 193 ILE A C 1
ATOM 1392 O O . ILE A 1 193 ? 3.500 18.291 -13.774 1.00 38.94 193 ILE A O 1
ATOM 1396 N N . MET A 1 194 ? 3.068 17.694 -15.891 1.00 32.34 194 MET A N 1
ATOM 1397 C CA . MET A 1 194 ? 3.730 16.382 -15.771 1.00 32.34 194 MET A CA 1
ATOM 1398 C C . MET A 1 194 ? 4.880 16.259 -16.774 1.00 32.34 194 MET A C 1
ATOM 1400 O O . MET A 1 194 ? 4.667 16.304 -17.984 1.00 32.34 194 MET A O 1
ATOM 1404 N N . GLN A 1 195 ? 6.099 16.103 -16.258 1.00 34.28 195 GLN A N 1
ATOM 1405 C CA . GLN A 1 195 ? 7.266 15.651 -17.015 1.00 34.28 195 GLN A CA 1
ATOM 1406 C C . GLN A 1 195 ? 7.431 14.140 -16.812 1.00 34.28 195 GLN A C 1
ATOM 1408 O O . GLN A 1 195 ? 7.432 13.657 -15.683 1.00 34.28 195 GLN A O 1
ATOM 1413 N N . GLY A 1 196 ? 7.575 13.407 -17.913 1.00 40.25 196 GLY A N 1
ATOM 1414 C CA . GLY A 1 196 ? 7.926 11.988 -17.961 1.00 40.25 196 GLY A CA 1
ATOM 1415 C C . GLY A 1 196 ? 8.666 11.695 -19.269 1.00 40.25 196 GLY A C 1
ATOM 1416 O O . GLY A 1 196 ? 8.502 12.433 -20.241 1.00 40.25 196 GLY A O 1
ATOM 1417 N N . VAL A 1 197 ? 9.515 10.665 -19.290 1.00 40.72 197 VAL A N 1
ATOM 1418 C CA . VAL A 1 197 ? 10.336 10.308 -20.462 1.00 40.72 197 VAL A CA 1
ATOM 1419 C C . VAL A 1 197 ? 9.646 9.202 -21.264 1.00 40.72 197 VAL A C 1
ATOM 1421 O O . VAL A 1 197 ? 9.350 8.136 -20.730 1.00 40.72 197 VAL A O 1
ATOM 1424 N N . LEU A 1 198 ? 9.394 9.460 -22.552 1.00 33.88 198 LEU A N 1
ATOM 1425 C CA . LEU A 1 198 ? 8.895 8.481 -23.521 1.00 33.88 198 LEU A CA 1
ATOM 1426 C C . LEU A 1 198 ? 10.071 7.636 -24.033 1.00 33.88 198 LEU A C 1
ATOM 1428 O O . LEU A 1 198 ? 10.920 8.137 -24.768 1.00 33.88 198 LEU A O 1
ATOM 1432 N N . HIS A 1 199 ? 10.120 6.358 -23.661 1.00 34.12 199 HIS A N 1
ATOM 1433 C CA . HIS A 1 199 ? 11.093 5.414 -24.212 1.00 34.12 199 HIS A CA 1
ATOM 1434 C C . HIS A 1 199 ? 10.659 4.963 -25.612 1.00 34.12 199 HIS A C 1
ATOM 1436 O O . HIS A 1 199 ? 9.710 4.195 -25.760 1.00 34.12 199 HIS A O 1
ATOM 1442 N N . LEU A 1 200 ? 11.371 5.429 -26.641 1.00 33.53 200 LEU A N 1
ATOM 1443 C CA . LEU A 1 200 ? 11.265 4.894 -27.996 1.00 33.53 200 LEU A CA 1
ATOM 1444 C C . LEU A 1 200 ? 12.310 3.779 -28.164 1.00 33.53 200 LEU A C 1
ATOM 1446 O O . LEU A 1 200 ? 13.503 4.048 -28.006 1.00 33.53 200 LEU A O 1
ATOM 1450 N N . PRO A 1 201 ? 11.903 2.531 -28.445 1.00 36.69 201 PRO A N 1
ATOM 1451 C CA . PRO A 1 201 ? 12.847 1.442 -28.661 1.00 36.69 201 PRO A CA 1
ATOM 1452 C C . PRO A 1 201 ? 13.702 1.701 -29.908 1.00 36.69 201 PRO A C 1
ATOM 1454 O O . PRO A 1 201 ? 13.241 2.289 -30.885 1.00 36.69 201 PRO A O 1
ATOM 1457 N N . GLY A 1 202 ? 14.962 1.257 -29.874 1.00 38.62 202 GLY A N 1
ATOM 1458 C CA . GLY A 1 202 ? 15.980 1.615 -30.871 1.00 38.62 202 GLY A CA 1
ATOM 1459 C C . GLY A 1 202 ? 15.614 1.299 -32.327 1.00 38.62 202 GLY A C 1
ATOM 1460 O O . GLY A 1 202 ? 16.113 1.964 -33.225 1.00 38.62 202 GLY A O 1
ATOM 1461 N N . TYR A 1 203 ? 14.690 0.361 -32.567 1.00 49.50 203 TYR A N 1
ATOM 1462 C CA . TYR A 1 203 ? 14.200 0.013 -33.907 1.00 49.50 203 TYR A CA 1
ATOM 1463 C C . TYR A 1 203 ? 13.348 1.109 -34.572 1.00 49.50 203 TYR A C 1
ATOM 1465 O O . TYR A 1 203 ? 13.059 1.021 -35.762 1.00 49.50 203 TYR A O 1
ATOM 1473 N N . VAL A 1 204 ? 12.902 2.117 -33.812 1.00 41.50 204 VAL A N 1
ATOM 1474 C CA . VAL A 1 204 ? 12.112 3.251 -34.326 1.00 41.50 204 VAL A CA 1
ATOM 1475 C C . VAL A 1 204 ? 13.007 4.276 -35.035 1.00 41.50 204 VAL A C 1
ATOM 1477 O O . VAL A 1 204 ? 12.514 5.102 -35.801 1.00 41.50 204 VAL A O 1
ATOM 1480 N N . PHE A 1 205 ? 14.323 4.208 -34.823 1.00 46.62 205 PHE A N 1
ATOM 1481 C CA . PHE A 1 205 ? 15.294 5.049 -35.509 1.00 46.62 205 PHE A CA 1
ATOM 1482 C C . PHE A 1 205 ? 15.937 4.256 -36.659 1.00 46.62 205 PHE A C 1
ATOM 1484 O O . PHE A 1 205 ? 16.336 3.109 -36.449 1.00 46.62 205 PHE A O 1
ATOM 1491 N N . PRO A 1 206 ? 16.051 4.823 -37.876 1.00 34.09 206 PRO A N 1
ATOM 1492 C CA . PRO A 1 206 ? 16.817 4.181 -38.939 1.00 34.09 206 PRO A CA 1
ATOM 1493 C C . PRO A 1 206 ? 18.270 3.987 -38.471 1.00 34.09 206 PRO A C 1
ATOM 1495 O O . PRO A 1 206 ? 18.792 4.856 -37.765 1.00 34.09 206 PRO A O 1
ATOM 1498 N N . PRO A 1 207 ? 18.931 2.869 -38.826 1.00 43.25 207 PRO A N 1
ATOM 1499 C CA . PRO A 1 207 ? 20.296 2.615 -38.391 1.00 43.25 207 PRO A CA 1
ATOM 1500 C C . PRO A 1 207 ? 21.198 3.735 -38.911 1.00 43.25 207 PRO A C 1
ATOM 1502 O O . PRO A 1 207 ? 21.308 3.950 -40.119 1.00 43.25 207 PRO A O 1
ATOM 1505 N N . ALA A 1 208 ? 21.816 4.473 -37.988 1.00 43.22 208 ALA A N 1
ATOM 1506 C CA . ALA A 1 208 ? 22.851 5.428 -38.336 1.00 43.22 208 ALA A CA 1
ATOM 1507 C C . ALA A 1 208 ? 23.992 4.655 -39.009 1.00 43.22 208 ALA A C 1
ATOM 1509 O O . ALA A 1 208 ? 24.498 3.678 -38.459 1.00 43.22 208 ALA A O 1
ATOM 1510 N N . SER A 1 209 ? 24.349 5.076 -40.219 1.00 39.31 209 SER A N 1
ATOM 1511 C CA . SER A 1 209 ? 25.495 4.582 -40.975 1.00 39.31 209 SER A CA 1
ATOM 1512 C C . SER A 1 209 ? 26.744 4.580 -40.093 1.00 39.31 209 SER A C 1
ATOM 1514 O O . SER A 1 209 ? 27.180 5.633 -39.623 1.00 39.31 209 SER A O 1
ATOM 1516 N N . ILE A 1 210 ? 27.285 3.388 -39.854 1.00 47.81 210 ILE A N 1
ATOM 1517 C CA . ILE A 1 210 ? 28.518 3.165 -39.107 1.00 47.81 210 ILE A CA 1
ATOM 1518 C C . ILE A 1 210 ? 29.665 3.340 -40.095 1.00 47.81 210 ILE A C 1
ATOM 1520 O O . ILE A 1 210 ? 29.825 2.499 -40.967 1.00 47.81 210 ILE A O 1
ATOM 1524 N N . ASP A 1 211 ? 30.438 4.413 -39.949 1.00 43.91 211 ASP A N 1
ATOM 1525 C CA . ASP A 1 211 ? 31.821 4.484 -40.427 1.00 43.91 211 ASP A CA 1
ATOM 1526 C C . ASP A 1 211 ? 32.592 5.517 -39.590 1.00 43.91 211 ASP A C 1
ATOM 1528 O O . ASP A 1 211 ? 32.656 6.701 -39.917 1.00 43.91 211 ASP A O 1
ATOM 1532 N N . ALA A 1 212 ? 33.169 5.060 -38.476 1.00 33.69 212 ALA A N 1
ATOM 1533 C CA . ALA A 1 212 ? 34.399 5.610 -37.902 1.00 33.69 212 ALA A CA 1
ATOM 1534 C C . ALA A 1 212 ? 35.008 4.587 -36.916 1.00 33.69 212 ALA A C 1
ATOM 1536 O O . ALA A 1 212 ? 34.271 4.016 -36.110 1.00 33.69 212 ALA A O 1
ATOM 1537 N N . PRO A 1 213 ? 36.328 4.330 -36.966 1.00 46.72 213 PRO A N 1
ATOM 1538 C CA . PRO A 1 213 ? 36.966 3.272 -36.194 1.00 46.72 213 PRO A CA 1
ATOM 1539 C C . PRO A 1 213 ? 37.118 3.679 -34.726 1.00 46.72 213 PRO A C 1
ATOM 1541 O O . PRO A 1 213 ? 37.624 4.754 -34.401 1.00 46.72 213 PRO A O 1
ATOM 1544 N N . GLU A 1 214 ? 36.690 2.792 -33.833 1.00 37.62 214 GLU A N 1
ATOM 1545 C CA . GLU A 1 214 ? 36.762 2.980 -32.390 1.00 37.62 214 GLU A CA 1
ATOM 1546 C C . GLU A 1 214 ? 38.206 2.761 -31.910 1.00 37.62 214 GLU A C 1
ATOM 1548 O O . GLU A 1 214 ? 38.744 1.651 -31.926 1.00 37.62 214 GLU A O 1
ATOM 1553 N N . ALA A 1 215 ? 38.858 3.850 -31.504 1.00 38.31 215 ALA A N 1
ATOM 1554 C CA . ALA A 1 215 ? 40.112 3.797 -30.775 1.00 38.31 215 ALA A CA 1
ATOM 1555 C C . ALA A 1 215 ? 39.856 3.209 -29.381 1.00 38.31 215 ALA A C 1
ATOM 1557 O O . ALA A 1 215 ? 39.088 3.756 -28.586 1.00 38.31 215 ALA A O 1
ATOM 1558 N N . ALA A 1 216 ? 40.535 2.101 -29.086 1.00 44.69 216 ALA A N 1
ATOM 1559 C CA . ALA A 1 216 ? 40.546 1.465 -27.781 1.00 44.69 216 ALA A CA 1
ATOM 1560 C C . ALA A 1 216 ? 40.892 2.484 -26.682 1.00 44.69 216 ALA A C 1
ATOM 1562 O O . ALA A 1 216 ? 42.024 2.960 -26.583 1.00 44.69 216 ALA A O 1
ATOM 1563 N N . THR A 1 217 ? 39.917 2.786 -25.825 1.00 35.19 217 THR A N 1
ATOM 1564 C CA . THR A 1 217 ? 40.144 3.474 -24.555 1.00 35.19 217 THR A CA 1
ATOM 1565 C C . THR A 1 217 ? 39.704 2.581 -23.399 1.00 35.19 217 THR A C 1
ATOM 1567 O O . THR A 1 217 ? 38.640 1.970 -23.402 1.00 35.19 217 THR A O 1
ATOM 1570 N N . ALA A 1 218 ? 40.630 2.468 -22.449 1.00 36.28 218 ALA A N 1
ATOM 1571 C CA . ALA A 1 218 ? 40.623 1.741 -21.188 1.00 36.28 218 ALA A CA 1
ATOM 1572 C C . ALA A 1 218 ? 39.251 1.382 -20.576 1.00 36.28 218 ALA A C 1
ATOM 1574 O O . ALA A 1 218 ? 38.368 2.223 -20.420 1.00 36.28 218 ALA A O 1
ATOM 1575 N N . GLN A 1 219 ? 39.150 0.139 -20.089 1.00 42.56 219 GLN A N 1
ATOM 1576 C CA . GLN A 1 219 ? 38.103 -0.344 -19.183 1.00 42.56 219 GLN A CA 1
ATOM 1577 C C . GLN A 1 219 ? 38.005 0.538 -17.924 1.00 42.56 219 GLN A C 1
ATOM 1579 O O . GLN A 1 219 ? 38.655 0.299 -16.907 1.00 42.56 219 GLN A O 1
ATOM 1584 N N . GLY A 1 220 ? 37.158 1.563 -17.978 1.00 38.88 220 GLY A N 1
ATOM 1585 C CA . GLY A 1 220 ? 36.703 2.296 -16.805 1.00 38.88 220 GLY A CA 1
ATOM 1586 C C . GLY A 1 220 ? 35.731 1.439 -15.995 1.00 38.88 220 GLY A C 1
ATOM 1587 O O . GLY A 1 220 ? 34.836 0.810 -16.560 1.00 38.88 220 GLY A O 1
ATOM 1588 N N . ARG A 1 221 ? 35.895 1.425 -14.663 1.00 46.84 221 ARG A N 1
ATOM 1589 C CA . ARG A 1 221 ? 34.918 0.911 -13.682 1.00 46.84 221 ARG A CA 1
ATOM 1590 C C . ARG A 1 221 ? 33.489 1.141 -14.180 1.00 46.84 221 ARG A C 1
ATOM 1592 O O . ARG A 1 221 ? 33.053 2.291 -14.254 1.00 46.84 221 ARG A O 1
ATOM 1599 N N . ARG A 1 222 ? 32.763 0.063 -14.489 1.00 52.75 222 ARG A N 1
ATOM 1600 C CA . ARG A 1 222 ? 31.338 0.133 -14.834 1.00 52.75 222 ARG A CA 1
ATOM 1601 C C . ARG A 1 222 ? 30.603 0.849 -13.694 1.00 52.75 222 ARG A C 1
ATOM 1603 O O . ARG A 1 222 ? 30.597 0.363 -12.564 1.00 52.75 222 ARG A O 1
ATOM 1610 N N . ARG A 1 223 ? 30.085 2.053 -13.958 1.00 79.06 223 ARG A N 1
ATOM 1611 C CA . ARG A 1 223 ? 29.392 2.881 -12.959 1.00 79.06 223 ARG A CA 1
ATOM 1612 C C . ARG A 1 223 ? 27.990 2.313 -12.739 1.00 79.06 223 ARG A C 1
ATOM 1614 O O . ARG A 1 223 ? 27.240 2.181 -13.696 1.00 79.06 223 ARG A O 1
ATOM 1621 N N . PHE A 1 224 ? 27.659 1.962 -11.498 1.00 87.31 224 PHE A N 1
ATOM 1622 C CA . PHE A 1 224 ? 26.291 1.646 -11.085 1.00 87.31 224 PHE A CA 1
ATOM 1623 C C . PHE A 1 224 ? 25.426 2.928 -11.096 1.00 87.31 224 PHE A C 1
ATOM 1625 O O . PHE A 1 224 ? 25.955 3.984 -10.732 1.00 87.31 224 PHE A O 1
ATOM 1632 N N . PRO A 1 225 ? 24.125 2.864 -11.436 1.00 89.19 225 PRO A N 1
ATOM 1633 C CA . PRO A 1 225 ? 23.423 1.761 -12.098 1.00 89.19 225 PRO A CA 1
ATOM 1634 C C . PRO A 1 225 ? 23.489 1.847 -13.642 1.00 89.19 225 PRO A C 1
ATOM 1636 O O . PRO A 1 225 ? 23.573 2.926 -14.222 1.00 89.19 225 PRO A O 1
ATOM 1639 N N . GLN A 1 226 ? 23.435 0.695 -14.318 1.00 90.56 226 GLN A N 1
ATOM 1640 C CA . GLN A 1 226 ? 23.457 0.555 -15.791 1.00 90.56 226 GLN A CA 1
ATOM 1641 C C . GLN A 1 226 ? 22.180 -0.077 -16.370 1.00 90.56 226 GLN A C 1
ATOM 1643 O O . GLN A 1 226 ? 22.054 -0.222 -17.583 1.00 90.56 226 GLN A O 1
ATOM 1648 N N . LYS A 1 227 ? 21.274 -0.507 -15.495 1.00 90.75 227 LYS A N 1
ATOM 1649 C CA . LYS A 1 227 ? 19.974 -1.106 -15.798 1.00 90.75 227 LYS A CA 1
ATOM 1650 C C . LYS A 1 227 ? 18.969 -0.635 -14.745 1.00 90.75 227 LYS A C 1
ATOM 1652 O O . LYS A 1 227 ? 19.345 0.042 -13.786 1.00 90.75 227 LYS A O 1
ATOM 1657 N N . GLU A 1 228 ? 17.712 -1.002 -14.938 1.00 90.75 228 GLU A N 1
ATOM 1658 C CA . GLU A 1 228 ? 16.623 -0.700 -14.013 1.00 90.75 228 GLU A CA 1
ATOM 1659 C C . GLU A 1 228 ? 16.879 -1.246 -12.600 1.00 90.75 228 GLU A C 1
ATOM 1661 O O . GLU A 1 228 ? 17.400 -2.350 -12.428 1.00 90.75 228 GLU A O 1
ATOM 1666 N N . VAL A 1 229 ? 16.513 -0.449 -11.595 1.00 96.00 229 VAL A N 1
ATOM 1667 C CA . VAL A 1 229 ? 16.533 -0.819 -10.176 1.00 96.00 229 VAL A CA 1
ATOM 1668 C C . VAL A 1 229 ? 15.104 -1.114 -9.726 1.00 96.00 229 VAL A C 1
ATOM 1670 O O . VAL A 1 229 ? 14.204 -0.296 -9.902 1.00 96.00 229 VAL A O 1
ATOM 1673 N N . HIS A 1 230 ? 14.893 -2.254 -9.085 1.00 97.06 230 HIS A N 1
ATOM 1674 C CA . HIS A 1 230 ? 13.602 -2.668 -8.554 1.00 97.06 230 HIS A CA 1
ATOM 1675 C C . HIS A 1 230 ? 13.541 -2.417 -7.048 1.00 97.06 230 HIS A C 1
ATOM 1677 O O . HIS A 1 230 ? 14.405 -2.871 -6.300 1.00 97.06 230 HIS A O 1
ATOM 1683 N N . ILE A 1 231 ? 12.496 -1.730 -6.594 1.00 98.62 231 ILE A N 1
ATOM 1684 C CA . ILE A 1 231 ? 12.114 -1.636 -5.186 1.00 98.62 231 ILE A CA 1
ATOM 1685 C C . ILE A 1 231 ? 10.965 -2.614 -4.955 1.00 98.62 231 ILE A C 1
ATOM 1687 O O . ILE A 1 231 ? 9.835 -2.387 -5.391 1.00 98.62 231 ILE A O 1
ATOM 1691 N N . ILE A 1 232 ? 11.261 -3.698 -4.251 1.00 98.19 232 ILE A N 1
ATOM 1692 C CA . ILE A 1 232 ? 10.293 -4.707 -3.849 1.00 98.19 232 ILE A CA 1
ATOM 1693 C C . ILE A 1 232 ? 9.524 -4.183 -2.639 1.00 98.19 232 ILE A C 1
ATOM 1695 O O . ILE A 1 232 ? 10.106 -3.894 -1.590 1.00 98.19 232 ILE A O 1
ATOM 1699 N N . VAL A 1 233 ? 8.209 -4.050 -2.783 1.00 96.12 233 VAL A N 1
ATOM 1700 C CA . VAL A 1 233 ? 7.307 -3.559 -1.740 1.00 96.12 233 VAL A CA 1
ATOM 1701 C C . VAL A 1 233 ? 6.527 -4.733 -1.137 1.00 96.12 233 VAL A C 1
ATOM 1703 O O . VAL A 1 233 ? 5.838 -5.440 -1.872 1.00 96.12 233 VAL A O 1
ATOM 1706 N N . PRO A 1 234 ? 6.561 -4.926 0.196 1.00 90.69 234 PRO A N 1
ATOM 1707 C CA . PRO A 1 234 ? 5.990 -6.097 0.875 1.00 90.69 234 PRO A CA 1
ATOM 1708 C C . PRO A 1 234 ? 4.456 -6.104 0.997 1.00 90.69 234 PRO A C 1
ATOM 1710 O O . PRO A 1 234 ? 3.887 -6.938 1.700 1.00 90.69 234 PRO A O 1
ATOM 1713 N N . THR A 1 235 ? 3.765 -5.152 0.371 1.00 83.62 235 THR A N 1
ATOM 1714 C CA . THR A 1 235 ? 2.311 -4.968 0.484 1.00 83.62 235 THR A CA 1
ATOM 1715 C C . THR A 1 235 ? 1.674 -4.821 -0.889 1.00 83.62 235 THR A C 1
ATOM 1717 O O . THR A 1 235 ? 2.337 -4.408 -1.843 1.00 83.62 235 THR A O 1
ATOM 1720 N N . SER A 1 236 ? 0.367 -5.075 -0.968 1.00 76.56 236 SER A N 1
ATOM 1721 C CA . SER A 1 236 ? -0.420 -4.876 -2.187 1.00 76.56 236 SER A CA 1
ATOM 1722 C C . SER A 1 236 ? -0.320 -3.440 -2.712 1.00 76.56 236 SER A C 1
ATOM 1724 O O . SER A 1 236 ? -0.147 -2.487 -1.942 1.00 76.56 236 SER A O 1
ATOM 1726 N N . ALA A 1 237 ? -0.458 -3.293 -4.031 1.00 76.19 237 ALA A N 1
ATOM 1727 C CA . ALA A 1 237 ? -0.491 -1.992 -4.690 1.00 76.19 237 ALA A CA 1
ATOM 1728 C C . ALA A 1 237 ? -1.635 -1.114 -4.148 1.00 76.19 237 ALA A C 1
ATOM 1730 O O . ALA A 1 237 ? -2.692 -1.618 -3.763 1.00 76.19 237 ALA A O 1
ATOM 1731 N N . GLY A 1 238 ? -1.419 0.203 -4.102 1.00 74.44 238 GLY A N 1
ATOM 1732 C CA . GLY A 1 238 ? -2.380 1.167 -3.549 1.00 74.44 238 GLY A CA 1
ATOM 1733 C C . GLY A 1 238 ? -2.374 1.288 -2.019 1.00 74.44 238 GLY A C 1
ATOM 1734 O O . GLY A 1 238 ? -3.084 2.130 -1.475 1.00 74.44 238 GLY A O 1
ATOM 1735 N N . GLY A 1 239 ? -1.567 0.489 -1.311 1.00 75.62 239 GLY A N 1
ATOM 1736 C CA . GLY A 1 239 ? -1.316 0.659 0.121 1.00 75.62 239 GLY A CA 1
ATOM 1737 C C . GLY A 1 239 ? -0.354 1.812 0.443 1.00 75.62 239 GLY A C 1
ATOM 1738 O O . GLY A 1 239 ? 0.266 2.406 -0.443 1.00 75.62 239 GLY A O 1
ATOM 1739 N N . GLY A 1 240 ? -0.188 2.104 1.738 1.00 82.25 240 GLY A N 1
ATOM 1740 C CA . GLY A 1 240 ? 0.713 3.161 2.213 1.00 82.25 240 GLY A CA 1
ATOM 1741 C C . GLY A 1 240 ? 2.163 2.972 1.754 1.00 82.25 240 GLY A C 1
ATOM 1742 O O . GLY A 1 240 ? 2.732 3.872 1.140 1.00 82.25 240 GLY A O 1
ATOM 1743 N N . ASN A 1 241 ? 2.724 1.773 1.948 1.00 89.25 241 ASN A N 1
ATOM 1744 C CA . ASN A 1 241 ? 4.102 1.456 1.550 1.00 89.25 241 ASN A CA 1
ATOM 1745 C C . ASN A 1 241 ? 4.311 1.610 0.034 1.00 89.25 241 ASN A C 1
ATOM 1747 O O . ASN A 1 241 ? 5.298 2.201 -0.391 1.00 89.25 241 ASN A O 1
ATOM 1751 N N . ASP A 1 242 ? 3.361 1.134 -0.780 1.00 87.88 242 ASP A N 1
ATOM 1752 C CA . ASP A 1 242 ? 3.388 1.290 -2.242 1.00 87.88 242 ASP A CA 1
ATOM 1753 C C . ASP A 1 242 ? 3.380 2.769 -2.651 1.00 87.88 242 ASP A C 1
ATOM 1755 O O . ASP A 1 242 ? 4.196 3.211 -3.459 1.00 87.88 242 ASP A O 1
ATOM 1759 N N . THR A 1 243 ? 2.511 3.564 -2.029 1.00 88.00 243 THR A N 1
ATOM 1760 C CA . THR A 1 243 ? 2.399 5.003 -2.300 1.00 88.00 243 THR A CA 1
ATOM 1761 C C . THR A 1 243 ? 3.674 5.760 -1.912 1.00 88.00 243 THR A C 1
ATOM 1763 O O . THR A 1 243 ? 4.128 6.637 -2.660 1.00 88.00 243 THR A O 1
ATOM 1766 N N . MET A 1 244 ? 4.285 5.413 -0.774 1.00 92.94 244 MET A N 1
ATOM 1767 C CA . MET A 1 244 ? 5.567 5.974 -0.338 1.00 92.94 244 MET A CA 1
ATOM 1768 C C . MET A 1 244 ? 6.696 5.578 -1.295 1.00 92.94 244 MET A C 1
ATOM 1770 O O . MET A 1 244 ? 7.411 6.455 -1.780 1.00 92.94 244 MET A O 1
ATOM 1774 N N . ALA A 1 245 ? 6.815 4.293 -1.643 1.00 95.12 245 ALA A N 1
ATOM 1775 C CA . ALA A 1 245 ? 7.822 3.796 -2.579 1.00 95.12 245 ALA A CA 1
ATOM 1776 C C . ALA A 1 245 ? 7.711 4.493 -3.942 1.00 95.12 245 ALA A C 1
ATOM 1778 O O . ALA A 1 245 ? 8.684 5.075 -4.424 1.00 95.12 245 ALA A O 1
ATOM 1779 N N . ARG A 1 246 ? 6.506 4.543 -4.525 1.00 92.19 246 ARG A N 1
ATOM 1780 C CA . ARG A 1 246 ? 6.254 5.238 -5.798 1.00 92.19 246 ARG A CA 1
ATOM 1781 C C . ARG A 1 246 ? 6.583 6.723 -5.706 1.00 92.19 246 ARG A C 1
ATOM 1783 O O . ARG A 1 246 ? 7.117 7.284 -6.659 1.00 92.19 246 ARG A O 1
ATOM 1790 N N . THR A 1 247 ? 6.332 7.357 -4.562 1.00 90.75 247 THR A N 1
ATOM 1791 C CA . THR A 1 247 ? 6.730 8.750 -4.323 1.00 90.75 247 THR A CA 1
ATOM 1792 C C . THR A 1 247 ? 8.237 8.953 -4.382 1.00 90.75 247 THR A C 1
ATOM 1794 O O . THR A 1 247 ? 8.677 9.888 -5.049 1.00 90.75 247 THR A O 1
ATOM 1797 N N . LEU A 1 248 ? 9.020 8.043 -3.806 1.00 93.31 248 LEU A N 1
ATOM 1798 C CA . LEU A 1 248 ? 10.481 8.082 -3.902 1.00 93.31 248 LEU A CA 1
ATOM 1799 C C . LEU A 1 248 ? 10.972 7.842 -5.335 1.00 93.31 248 LEU A C 1
ATOM 1801 O O . LEU A 1 248 ? 11.836 8.575 -5.821 1.00 93.31 248 LEU A O 1
ATOM 1805 N N . THR A 1 249 ? 10.398 6.858 -6.042 1.00 89.56 249 THR A N 1
ATOM 1806 C CA . THR A 1 249 ? 10.847 6.494 -7.403 1.00 89.56 249 THR A CA 1
ATOM 1807 C C . THR A 1 249 ? 10.785 7.651 -8.397 1.00 89.56 249 THR A C 1
ATOM 1809 O O . THR A 1 249 ? 11.654 7.745 -9.264 1.00 89.56 249 THR A O 1
ATOM 1812 N N . ARG A 1 250 ? 9.837 8.589 -8.220 1.00 85.19 250 ARG A N 1
ATOM 1813 C CA . ARG A 1 250 ? 9.696 9.778 -9.080 1.00 85.19 250 ARG A CA 1
ATOM 1814 C C . ARG A 1 250 ? 10.974 10.612 -9.168 1.00 85.19 250 ARG A C 1
ATOM 1816 O O . ARG A 1 250 ? 11.222 11.201 -10.215 1.00 85.19 250 ARG A O 1
ATOM 1823 N N . LYS A 1 251 ? 11.770 10.670 -8.094 1.00 88.75 251 LYS A N 1
ATOM 1824 C CA . LYS A 1 251 ? 13.026 11.441 -8.059 1.00 88.75 251 LYS A CA 1
ATOM 1825 C C . LYS A 1 251 ? 14.274 10.565 -8.000 1.00 88.75 251 LYS A C 1
ATOM 1827 O O . LYS A 1 251 ? 15.307 10.976 -8.523 1.00 88.75 251 LYS A O 1
ATOM 1832 N N . LEU A 1 252 ? 14.181 9.344 -7.467 1.00 90.12 252 LEU A N 1
ATOM 1833 C CA . LEU A 1 252 ? 15.306 8.402 -7.465 1.00 90.12 252 LEU A CA 1
ATOM 1834 C C . LEU A 1 252 ? 15.778 8.061 -8.881 1.00 90.12 252 LEU A C 1
ATOM 1836 O O . LEU A 1 252 ? 16.981 8.057 -9.119 1.00 90.12 252 LEU A O 1
ATOM 1840 N N . GLY A 1 253 ? 14.860 7.812 -9.821 1.00 87.25 253 GLY A N 1
ATOM 1841 C CA . GLY A 1 253 ? 15.237 7.433 -11.186 1.00 87.25 253 GLY A CA 1
ATOM 1842 C C . GLY A 1 253 ? 16.096 8.484 -11.901 1.00 87.25 253 GLY A C 1
ATOM 1843 O O . GLY A 1 253 ? 17.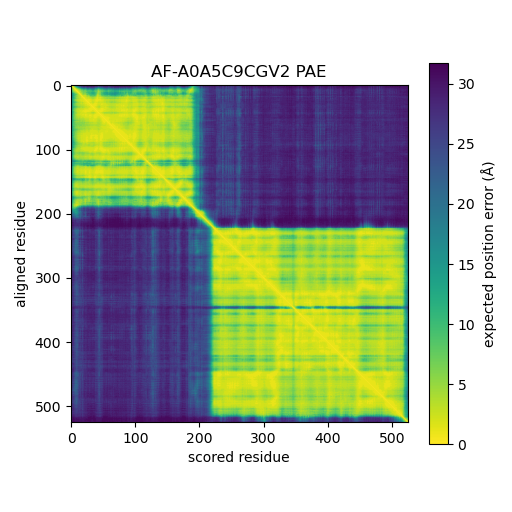224 8.182 -12.296 1.00 87.25 253 GLY A O 1
ATOM 1844 N N . PRO A 1 254 ? 15.631 9.745 -11.998 1.00 85.00 254 PRO A N 1
ATOM 1845 C CA . PRO A 1 254 ? 16.429 10.837 -12.551 1.00 85.00 254 PRO A CA 1
ATOM 1846 C C . PRO A 1 254 ? 17.786 11.032 -11.860 1.00 85.00 254 PRO A C 1
ATOM 1848 O O . PRO A 1 254 ? 18.781 11.258 -12.542 1.00 85.00 254 PRO A O 1
ATOM 1851 N N . LEU A 1 255 ? 17.849 10.906 -10.527 1.00 87.81 255 LEU A N 1
ATOM 1852 C CA . LEU A 1 255 ? 19.099 11.056 -9.766 1.00 87.81 255 LEU A CA 1
ATOM 1853 C C . LEU A 1 255 ? 20.096 9.922 -10.020 1.00 87.81 255 LEU A C 1
ATOM 1855 O O . LEU A 1 255 ? 21.305 10.148 -10.033 1.00 87.81 255 LEU A O 1
ATOM 1859 N N . LEU A 1 256 ? 19.597 8.704 -10.213 1.00 88.94 256 LEU A N 1
ATOM 1860 C CA . LEU A 1 256 ? 20.415 7.528 -10.497 1.00 88.94 256 LEU A CA 1
ATOM 1861 C C . LEU A 1 256 ? 20.731 7.372 -11.992 1.00 88.94 256 LEU A C 1
ATOM 1863 O O . LEU A 1 256 ? 21.589 6.567 -12.346 1.00 88.94 256 LEU A O 1
ATOM 1867 N N . GLY A 1 257 ? 20.063 8.131 -12.866 1.00 87.19 257 GLY A N 1
ATOM 1868 C CA . GLY A 1 257 ? 20.215 8.040 -14.319 1.00 87.19 257 GLY A CA 1
ATOM 1869 C C . GLY A 1 257 ? 19.659 6.744 -14.917 1.00 87.19 257 GLY A C 1
ATOM 1870 O O . GLY A 1 257 ? 20.038 6.379 -16.026 1.00 87.19 257 GLY A O 1
ATOM 1871 N N . GLN A 1 258 ? 18.795 6.037 -14.183 1.00 89.25 258 GLN A N 1
ATOM 1872 C CA . GLN A 1 258 ? 18.171 4.774 -14.587 1.00 89.25 258 GLN A CA 1
ATOM 1873 C C . GLN A 1 258 ? 16.729 4.705 -14.087 1.00 89.25 258 GLN A C 1
ATOM 1875 O O . GLN A 1 258 ? 16.359 5.396 -13.140 1.00 89.25 258 GLN A O 1
ATOM 1880 N N . SER A 1 259 ? 15.911 3.851 -14.701 1.00 84.50 259 SER A N 1
ATOM 1881 C CA . SER A 1 259 ? 14.560 3.586 -14.198 1.00 84.50 259 SER A CA 1
ATOM 1882 C C . SER A 1 259 ? 14.615 2.969 -12.794 1.00 84.50 259 SER A C 1
ATOM 1884 O O . SER A 1 259 ? 15.477 2.135 -12.506 1.00 84.50 259 SER A O 1
ATOM 1886 N N . VAL A 1 260 ? 13.690 3.384 -11.927 1.00 92.00 260 VAL A N 1
ATOM 1887 C CA . VAL A 1 260 ? 13.468 2.777 -10.611 1.00 92.00 260 VAL A CA 1
ATOM 1888 C C . VAL A 1 260 ? 12.000 2.389 -10.529 1.00 92.00 260 VAL A C 1
ATOM 1890 O O . VAL A 1 260 ? 11.132 3.262 -10.575 1.00 92.00 260 VAL A O 1
ATOM 1893 N N . VAL A 1 261 ? 11.716 1.096 -10.416 1.00 91.69 261 VAL A N 1
ATOM 1894 C CA . VAL A 1 261 ? 10.355 0.554 -10.519 1.00 91.69 261 VAL A CA 1
ATOM 1895 C C . VAL A 1 261 ? 9.948 -0.137 -9.232 1.00 91.69 261 VAL A C 1
ATOM 1897 O O . VAL A 1 261 ? 10.762 -0.733 -8.534 1.00 91.69 261 VAL A O 1
ATOM 1900 N N . VAL A 1 262 ? 8.661 -0.033 -8.908 1.00 92.75 262 VAL A N 1
ATOM 1901 C CA . VAL A 1 262 ? 8.054 -0.700 -7.756 1.00 92.75 262 VAL A CA 1
ATOM 1902 C C . VAL A 1 262 ? 7.455 -2.039 -8.186 1.00 92.75 262 VAL A C 1
ATOM 1904 O O . VAL A 1 262 ? 6.585 -2.057 -9.057 1.00 92.75 262 VAL A O 1
ATOM 1907 N N . ASP A 1 263 ? 7.886 -3.123 -7.538 1.00 90.56 263 ASP A N 1
ATOM 1908 C CA . ASP A 1 263 ? 7.327 -4.481 -7.656 1.00 90.56 263 ASP A CA 1
ATOM 1909 C C . ASP A 1 263 ? 6.647 -4.859 -6.327 1.00 90.56 263 ASP A C 1
ATOM 1911 O O . ASP A 1 263 ? 7.293 -4.940 -5.282 1.00 90.56 263 ASP A O 1
ATOM 1915 N N . ASN A 1 264 ? 5.326 -5.045 -6.342 1.00 86.62 264 ASN A N 1
ATOM 1916 C CA . ASN A 1 264 ? 4.552 -5.379 -5.148 1.00 86.62 264 ASN A CA 1
ATOM 1917 C C . ASN A 1 264 ? 4.509 -6.897 -4.938 1.00 86.62 264 ASN A C 1
ATOM 1919 O O . ASN A 1 264 ? 3.836 -7.616 -5.674 1.00 86.62 264 ASN A O 1
ATOM 1923 N N . ARG A 1 265 ? 5.133 -7.373 -3.858 1.00 87.25 265 ARG A N 1
ATOM 1924 C CA . ARG A 1 265 ? 5.116 -8.782 -3.437 1.00 87.25 265 ARG A CA 1
ATOM 1925 C C . ARG A 1 265 ? 4.472 -8.909 -2.065 1.00 87.25 265 ARG A C 1
ATOM 1927 O O . ARG A 1 265 ? 5.143 -8.931 -1.037 1.00 87.25 265 ARG A O 1
ATOM 1934 N N . ALA A 1 266 ? 3.143 -8.931 -2.066 1.00 83.75 266 ALA A N 1
ATOM 1935 C CA . ALA A 1 266 ? 2.340 -9.040 -0.856 1.00 83.75 266 ALA A CA 1
ATOM 1936 C C . ALA A 1 266 ? 2.310 -10.474 -0.303 1.00 83.75 266 ALA A C 1
ATOM 1938 O O . ALA A 1 266 ? 2.459 -11.445 -1.042 1.00 83.75 266 ALA A O 1
ATOM 1939 N N . GLY A 1 267 ? 2.031 -10.592 0.995 1.00 79.75 267 GLY A N 1
ATOM 1940 C CA . GLY A 1 267 ? 1.795 -11.865 1.677 1.00 79.75 267 GLY A CA 1
ATOM 1941 C C . GLY A 1 267 ? 2.728 -12.085 2.865 1.00 79.75 267 GLY A C 1
ATOM 1942 O O . GLY A 1 267 ? 3.824 -11.524 2.931 1.00 79.75 267 GLY A O 1
ATOM 1943 N N . ALA A 1 268 ? 2.250 -12.869 3.837 1.00 82.50 268 ALA A N 1
ATOM 1944 C CA . ALA A 1 268 ? 2.951 -13.180 5.087 1.00 82.50 268 ALA A CA 1
ATOM 1945 C C . ALA A 1 268 ? 3.579 -11.943 5.767 1.00 82.50 268 ALA A C 1
ATOM 1947 O O . ALA A 1 268 ? 4.718 -11.979 6.224 1.00 82.50 268 ALA A O 1
ATOM 1948 N N . ASN A 1 269 ? 2.864 -10.811 5.771 1.00 82.38 269 ASN A N 1
ATOM 1949 C CA . ASN A 1 269 ? 3.303 -9.545 6.380 1.00 82.38 269 ASN A CA 1
ATOM 1950 C C . ASN A 1 269 ? 4.655 -9.023 5.868 1.00 82.38 269 ASN A C 1
ATOM 1952 O O . ASN A 1 269 ? 5.370 -8.310 6.574 1.00 82.38 269 ASN A O 1
ATOM 1956 N N . GLY A 1 270 ? 4.992 -9.356 4.623 1.00 87.94 270 GLY A N 1
ATOM 1957 C CA . GLY A 1 270 ? 6.227 -8.948 3.968 1.00 87.94 270 GLY A CA 1
ATOM 1958 C C . GLY A 1 270 ? 7.342 -9.979 4.011 1.00 87.94 270 GLY A C 1
ATOM 1959 O O . GLY A 1 270 ? 8.343 -9.777 3.332 1.00 87.94 270 GLY A O 1
ATOM 1960 N N . THR A 1 271 ? 7.165 -11.100 4.716 1.00 89.31 271 THR A N 1
ATOM 1961 C CA . THR A 1 271 ? 8.159 -12.180 4.758 1.00 89.31 271 THR A CA 1
ATOM 1962 C C . THR A 1 271 ? 8.492 -12.699 3.355 1.00 89.31 271 THR A C 1
ATOM 1964 O O . THR A 1 271 ? 9.663 -12.880 3.050 1.00 89.31 271 THR A O 1
ATOM 1967 N N . ILE A 1 272 ? 7.507 -12.819 2.452 1.00 88.62 272 ILE A N 1
ATOM 1968 C CA . ILE A 1 272 ? 7.737 -13.247 1.056 1.00 88.62 272 ILE A CA 1
ATOM 1969 C C . ILE A 1 272 ? 8.669 -12.277 0.310 1.00 88.62 272 ILE A C 1
ATOM 1971 O O . ILE A 1 272 ? 9.583 -12.702 -0.396 1.00 88.62 272 ILE A O 1
ATOM 1975 N N . ALA A 1 273 ? 8.450 -10.969 0.461 1.00 93.44 273 ALA A N 1
ATOM 1976 C CA . ALA A 1 273 ? 9.295 -9.952 -0.159 1.00 93.44 273 ALA A CA 1
ATOM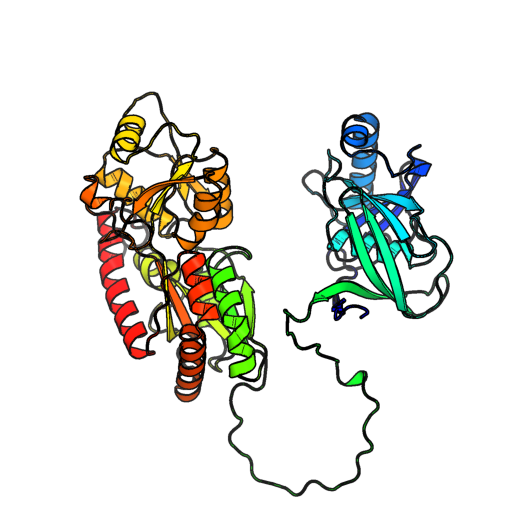 1977 C C . ALA A 1 273 ? 10.701 -9.938 0.452 1.00 93.44 273 ALA A C 1
ATOM 1979 O O . ALA A 1 273 ? 11.681 -9.858 -0.285 1.00 93.44 273 ALA A O 1
ATOM 1980 N N . SER A 1 274 ? 10.802 -10.053 1.778 1.00 97.12 274 SER A N 1
ATOM 1981 C CA . SER A 1 274 ? 12.082 -10.114 2.481 1.00 97.12 274 SER A CA 1
ATOM 1982 C C . SER A 1 274 ? 12.910 -11.327 2.063 1.00 97.12 274 SER A C 1
ATOM 1984 O O . SER A 1 274 ? 14.067 -11.151 1.701 1.00 97.12 274 SER A O 1
ATOM 1986 N N . GLU A 1 275 ? 12.324 -12.527 2.020 1.00 94.62 275 GLU A N 1
ATOM 1987 C CA . GLU A 1 275 ? 13.004 -13.744 1.547 1.00 94.62 275 GLU A CA 1
ATOM 1988 C C . GLU A 1 275 ? 13.497 -13.593 0.104 1.00 94.62 275 GLU A C 1
ATOM 1990 O O . GLU A 1 275 ? 14.637 -13.934 -0.211 1.00 94.62 275 GLU A O 1
ATOM 1995 N N . TYR A 1 276 ? 12.658 -13.033 -0.772 1.00 96.69 276 TYR A N 1
ATOM 1996 C CA . TYR A 1 276 ? 13.029 -12.795 -2.163 1.00 96.69 276 TYR A CA 1
ATOM 1997 C C . TYR A 1 276 ? 14.227 -11.847 -2.293 1.00 96.69 276 TYR A C 1
ATOM 1999 O O . TYR A 1 276 ? 15.144 -12.130 -3.063 1.00 96.69 276 TYR A O 1
ATOM 2007 N N . VAL A 1 277 ? 14.238 -10.735 -1.549 1.00 97.81 277 VAL A N 1
ATOM 2008 C CA . VAL A 1 277 ? 15.350 -9.775 -1.614 1.00 97.81 277 VAL A CA 1
ATOM 2009 C C . VAL A 1 277 ? 16.599 -10.323 -0.929 1.00 97.81 277 VAL A C 1
ATOM 2011 O O . VAL A 1 277 ? 17.681 -10.180 -1.486 1.00 97.81 277 VAL A O 1
ATOM 2014 N N . ALA A 1 278 ? 16.479 -11.002 0.213 1.00 97.12 278 ALA A N 1
ATOM 2015 C CA . ALA A 1 278 ? 17.612 -11.646 0.885 1.00 97.12 278 ALA A CA 1
ATOM 2016 C C . ALA A 1 278 ? 18.343 -12.641 -0.039 1.00 97.12 278 ALA A C 1
ATOM 2018 O O . ALA A 1 278 ? 19.572 -12.713 -0.035 1.00 97.12 278 ALA A O 1
ATOM 2019 N N . ALA A 1 279 ? 17.596 -13.362 -0.883 1.00 94.81 279 ALA A N 1
ATOM 2020 C CA . ALA A 1 279 ? 18.137 -14.307 -1.861 1.00 94.81 279 ALA A CA 1
ATOM 2021 C C . ALA A 1 279 ? 18.580 -13.670 -3.197 1.00 94.81 279 ALA A C 1
ATOM 2023 O O . ALA A 1 279 ? 19.133 -14.365 -4.055 1.00 94.81 279 ALA A O 1
ATOM 2024 N N . ALA A 1 280 ? 18.325 -12.377 -3.415 1.00 96.56 280 ALA A N 1
ATOM 2025 C CA . ALA A 1 280 ? 18.628 -11.709 -4.676 1.00 96.56 280 ALA A CA 1
ATOM 2026 C C . ALA A 1 280 ? 20.137 -11.493 -4.881 1.00 96.56 280 ALA A C 1
ATOM 2028 O O . ALA A 1 280 ? 20.949 -11.541 -3.954 1.00 96.56 280 ALA A O 1
ATOM 2029 N N . GLN A 1 281 ? 20.529 -11.206 -6.127 1.00 95.69 281 GLN A N 1
ATOM 2030 C CA . GLN A 1 281 ? 21.905 -10.811 -6.418 1.00 95.69 281 GLN A CA 1
ATOM 2031 C C . GLN A 1 281 ? 22.250 -9.527 -5.659 1.00 95.69 281 GLN A C 1
ATOM 2033 O O . GLN A 1 281 ? 21.539 -8.527 -5.732 1.00 95.69 281 GLN A O 1
ATOM 2038 N N . ALA A 1 282 ? 23.376 -9.546 -4.951 1.00 97.06 282 ALA A N 1
ATOM 2039 C CA . ALA A 1 282 ? 23.852 -8.421 -4.158 1.00 97.06 282 ALA A CA 1
ATOM 2040 C C . ALA A 1 282 ? 24.561 -7.366 -5.033 1.00 97.06 282 ALA A C 1
ATOM 2042 O O . ALA A 1 282 ? 25.707 -6.995 -4.793 1.00 97.06 282 ALA A O 1
ATOM 2043 N N . ASP A 1 283 ? 23.899 -6.933 -6.105 1.00 95.38 283 ASP A N 1
ATOM 2044 C CA . ASP A 1 283 ? 24.417 -6.011 -7.122 1.00 95.38 283 ASP A CA 1
ATOM 2045 C C . ASP A 1 283 ? 23.778 -4.608 -7.046 1.00 95.38 283 ASP A C 1
ATOM 2047 O O . ASP A 1 283 ? 24.177 -3.702 -7.779 1.00 95.38 283 ASP A O 1
ATOM 2051 N N . GLY A 1 284 ? 22.826 -4.414 -6.124 1.00 96.50 284 GLY A N 1
ATOM 2052 C CA . GLY A 1 284 ? 22.138 -3.147 -5.856 1.00 96.50 284 GLY A CA 1
ATOM 2053 C C . GLY A 1 284 ? 20.925 -2.859 -6.743 1.00 96.50 284 GLY A C 1
ATOM 2054 O O . GLY A 1 284 ? 20.344 -1.784 -6.618 1.00 96.50 284 GLY A O 1
ATOM 2055 N N . TYR A 1 285 ? 20.529 -3.782 -7.625 1.00 98.12 285 TYR A N 1
ATOM 2056 C CA . TYR A 1 285 ? 19.370 -3.589 -8.510 1.00 98.12 285 TYR A CA 1
ATOM 2057 C C . TYR A 1 285 ? 18.073 -4.190 -7.970 1.00 98.12 285 TYR A C 1
ATOM 2059 O O . TYR A 1 285 ? 17.018 -3.955 -8.546 1.00 98.12 285 TYR A O 1
ATOM 2067 N N . THR A 1 286 ? 18.126 -4.948 -6.876 1.00 98.06 286 THR A N 1
ATOM 2068 C CA . THR A 1 286 ? 16.938 -5.434 -6.165 1.00 98.06 286 THR A CA 1
ATOM 2069 C C . THR A 1 286 ? 16.997 -4.923 -4.736 1.00 98.06 286 THR A C 1
ATOM 2071 O O . THR A 1 286 ? 17.880 -5.311 -3.978 1.00 98.06 286 THR A O 1
ATOM 2074 N N . LEU A 1 287 ? 16.087 -4.022 -4.387 1.00 98.75 287 LEU A N 1
ATOM 2075 C CA . LEU A 1 287 ? 16.022 -3.350 -3.094 1.00 98.75 287 LEU A CA 1
ATOM 2076 C C . LEU A 1 287 ? 14.726 -3.728 -2.386 1.00 98.75 287 LEU A C 1
ATOM 2078 O O . LEU A 1 287 ? 13.710 -3.955 -3.032 1.00 98.75 287 LEU A O 1
ATOM 2082 N N . LEU A 1 288 ? 14.734 -3.746 -1.061 1.00 98.75 288 LEU A N 1
ATOM 2083 C CA . LEU A 1 288 ? 13.549 -3.978 -0.243 1.00 98.75 288 LEU A CA 1
ATOM 2084 C C . LEU A 1 288 ? 13.070 -2.660 0.358 1.00 98.75 288 LEU A C 1
ATOM 2086 O O . LEU A 1 288 ? 13.827 -1.982 1.055 1.00 98.75 288 LEU A O 1
ATOM 2090 N N . PHE A 1 289 ? 11.795 -2.333 0.151 1.00 98.50 289 PHE A N 1
ATOM 2091 C CA . PHE A 1 289 ? 11.092 -1.362 0.985 1.00 98.50 289 PHE A CA 1
ATOM 2092 C C . PHE A 1 289 ? 10.725 -2.044 2.308 1.00 98.50 289 PHE A C 1
ATOM 2094 O O . PHE A 1 289 ? 9.686 -2.693 2.434 1.00 98.50 289 PHE A O 1
ATOM 2101 N N . GLY A 1 290 ? 11.621 -1.949 3.283 1.00 96.69 290 GLY A N 1
ATOM 2102 C CA . GLY A 1 290 ? 11.431 -2.531 4.601 1.00 96.69 290 GLY A CA 1
ATOM 2103 C C . GLY A 1 290 ? 10.625 -1.615 5.514 1.00 96.69 290 GLY A C 1
ATOM 2104 O O . GLY A 1 290 ? 10.558 -0.398 5.347 1.00 96.69 290 GLY A O 1
ATOM 2105 N N . TYR A 1 291 ? 9.989 -2.222 6.502 1.00 94.00 291 TYR A N 1
ATOM 2106 C CA . TYR A 1 291 ? 9.223 -1.520 7.524 1.00 94.00 291 TYR A CA 1
ATOM 2107 C C . TYR A 1 291 ? 9.203 -2.323 8.823 1.00 94.00 291 TYR A C 1
ATOM 2109 O O . TYR A 1 291 ? 9.627 -3.485 8.856 1.00 94.00 291 TYR A O 1
ATOM 2117 N N . ILE A 1 292 ? 8.657 -1.717 9.874 1.00 92.38 292 ILE A N 1
ATOM 2118 C CA . ILE A 1 292 ? 8.642 -2.261 11.238 1.00 92.38 292 ILE A CA 1
ATOM 2119 C C . ILE A 1 292 ? 8.235 -3.740 11.357 1.00 92.38 292 ILE A C 1
ATOM 2121 O O . ILE A 1 292 ? 8.835 -4.463 12.148 1.00 92.38 292 ILE A O 1
ATOM 2125 N N . ALA A 1 293 ? 7.285 -4.245 10.557 1.00 90.81 293 ALA A N 1
ATOM 2126 C CA . ALA A 1 293 ? 6.908 -5.659 10.653 1.00 90.81 293 ALA A CA 1
ATOM 2127 C C . ALA A 1 293 ? 8.002 -6.595 10.113 1.00 90.81 293 ALA A C 1
ATOM 2129 O O . ALA A 1 293 ? 8.365 -7.560 10.775 1.00 90.81 293 ALA A O 1
ATOM 2130 N N . THR A 1 294 ? 8.580 -6.284 8.947 1.00 92.81 294 THR A N 1
ATOM 2131 C CA . THR A 1 294 ? 9.608 -7.127 8.302 1.00 92.81 294 THR A CA 1
ATOM 2132 C C . THR A 1 294 ? 10.907 -7.243 9.099 1.00 92.81 294 THR A C 1
ATOM 2134 O O . THR A 1 294 ? 11.575 -8.265 9.012 1.00 92.81 294 THR A O 1
ATOM 2137 N N . HIS A 1 295 ? 11.277 -6.220 9.867 1.00 93.62 295 HIS A N 1
ATOM 2138 C CA . HIS A 1 295 ? 12.596 -6.150 10.505 1.00 93.62 295 HIS A CA 1
ATOM 2139 C C . HIS A 1 295 ? 12.541 -6.059 12.040 1.00 93.62 295 HIS A C 1
ATOM 2141 O O . HIS A 1 295 ? 13.577 -6.181 12.678 1.00 93.62 295 HIS A O 1
ATOM 2147 N N . GLY A 1 296 ? 11.358 -5.863 12.634 1.00 90.75 296 GLY A N 1
ATOM 2148 C CA . GLY A 1 296 ? 11.169 -5.805 14.089 1.00 90.75 296 GLY A CA 1
ATOM 2149 C C . GLY A 1 296 ? 10.169 -6.845 14.593 1.00 90.75 296 GLY A C 1
ATOM 2150 O O . GLY A 1 296 ? 10.526 -7.729 15.366 1.00 90.75 296 GLY A O 1
ATOM 2151 N N . ILE A 1 297 ? 8.920 -6.783 14.119 1.00 89.25 297 ILE A N 1
ATOM 2152 C CA . ILE A 1 297 ? 7.825 -7.598 14.679 1.00 89.25 297 ILE A CA 1
ATOM 2153 C C . ILE A 1 297 ? 7.920 -9.074 14.282 1.00 89.25 297 ILE A C 1
ATOM 2155 O O . ILE A 1 297 ? 7.903 -9.946 15.149 1.00 89.25 297 ILE A O 1
ATOM 2159 N N . ASN A 1 298 ? 8.007 -9.374 12.981 1.00 89.38 298 ASN A N 1
ATOM 2160 C CA . ASN A 1 298 ? 8.010 -10.755 12.492 1.00 89.38 298 ASN A CA 1
ATOM 2161 C C . ASN A 1 298 ? 9.162 -11.582 13.097 1.00 89.38 298 ASN A C 1
ATOM 2163 O O . ASN A 1 298 ? 8.883 -12.695 13.543 1.00 89.38 298 ASN A O 1
ATOM 2167 N N . PRO A 1 299 ? 10.411 -11.070 13.183 1.00 90.00 299 PRO A N 1
ATOM 2168 C CA . PRO A 1 299 ? 11.512 -11.803 13.811 1.00 90.00 299 PRO A CA 1
ATOM 2169 C C . PRO A 1 299 ? 11.292 -12.107 15.298 1.00 90.00 299 PRO A C 1
ATOM 2171 O O . PRO A 1 299 ? 11.768 -13.122 15.793 1.00 90.00 299 PRO A O 1
ATOM 2174 N N . ALA A 1 300 ? 10.565 -11.244 16.016 1.00 87.56 300 ALA A N 1
ATOM 2175 C CA . ALA A 1 300 ? 10.255 -11.448 17.430 1.00 87.56 300 ALA A CA 1
ATOM 2176 C C . ALA A 1 300 ? 9.106 -12.448 17.660 1.00 87.56 300 ALA A C 1
ATOM 2178 O O . ALA A 1 300 ? 8.967 -12.985 18.759 1.00 87.56 300 ALA A O 1
ATOM 2179 N N . LEU A 1 301 ? 8.272 -12.686 16.643 1.00 83.31 301 LEU A N 1
ATOM 2180 C CA . LEU A 1 301 ? 7.096 -13.553 16.727 1.00 83.31 301 LEU A CA 1
ATOM 2181 C C . LEU A 1 301 ? 7.350 -14.995 16.305 1.00 83.31 301 LEU A C 1
ATOM 2183 O O . LEU A 1 301 ? 6.744 -15.913 16.856 1.00 83.31 301 LEU A O 1
ATOM 2187 N N . GLN A 1 302 ? 8.173 -15.189 15.281 1.00 83.81 302 GLN A N 1
ATOM 2188 C CA . GLN A 1 302 ? 8.306 -16.471 14.605 1.00 83.81 302 GLN A CA 1
ATOM 2189 C C . GLN A 1 302 ? 9.706 -16.652 14.034 1.00 83.81 302 GLN A C 1
ATOM 2191 O O . GLN A 1 302 ? 10.417 -15.692 13.741 1.00 83.81 302 GLN A O 1
ATOM 2196 N N . LYS A 1 303 ? 10.078 -17.913 13.810 1.00 87.25 303 LYS A N 1
ATOM 2197 C CA . LYS A 1 303 ? 11.288 -18.241 13.065 1.00 87.25 303 LYS A CA 1
ATOM 2198 C C . LYS A 1 303 ? 11.085 -17.916 11.586 1.00 87.25 303 LYS A C 1
ATOM 2200 O O . LYS A 1 303 ? 10.161 -18.424 10.956 1.00 87.25 303 LYS A O 1
ATOM 2205 N N . LEU A 1 304 ? 11.970 -17.093 11.037 1.00 91.00 304 LEU A N 1
ATOM 2206 C CA . LEU A 1 304 ? 11.940 -16.658 9.642 1.00 91.00 304 LEU A CA 1
ATOM 2207 C C . LEU A 1 304 ? 12.991 -17.396 8.807 1.00 91.00 304 LEU A C 1
ATOM 2209 O O . LEU A 1 304 ? 13.932 -17.981 9.344 1.00 91.00 304 LEU A O 1
ATOM 2213 N N . ARG A 1 305 ? 12.833 -17.361 7.479 1.00 93.31 305 ARG A N 1
ATOM 2214 C CA . ARG A 1 305 ? 13.831 -17.875 6.519 1.00 93.31 305 ARG A CA 1
ATOM 2215 C C . ARG A 1 305 ? 14.857 -16.822 6.093 1.00 93.31 305 ARG A C 1
ATOM 2217 O O . ARG A 1 305 ? 15.619 -17.059 5.164 1.00 93.31 305 ARG A O 1
ATOM 2224 N N . TYR A 1 306 ? 14.847 -15.674 6.755 1.00 94.88 306 TYR A N 1
ATOM 2225 C CA . TYR A 1 306 ? 15.831 -14.616 6.610 1.00 94.88 306 TYR A CA 1
ATOM 2226 C C . TYR A 1 306 ? 16.171 -14.064 7.993 1.00 94.88 306 TYR A C 1
ATOM 2228 O O . TYR A 1 306 ? 15.326 -14.070 8.895 1.00 94.88 306 TYR A O 1
ATOM 2236 N N . ASP A 1 307 ? 17.383 -13.554 8.142 1.00 95.25 307 ASP A N 1
ATOM 2237 C CA . ASP A 1 307 ? 17.793 -12.750 9.284 1.00 95.25 307 ASP A CA 1
ATOM 2238 C C . ASP A 1 307 ? 17.540 -11.257 8.982 1.00 95.25 307 ASP A C 1
ATOM 2240 O O . ASP A 1 307 ? 18.040 -10.740 7.979 1.00 95.25 307 ASP A O 1
ATOM 2244 N N . PRO A 1 308 ? 16.755 -10.534 9.805 1.00 92.94 308 PRO A N 1
ATOM 2245 C CA . PRO A 1 308 ? 16.393 -9.138 9.540 1.00 92.94 308 PRO A CA 1
ATOM 2246 C C . PRO A 1 308 ? 17.588 -8.172 9.573 1.00 92.94 308 PRO A C 1
ATOM 2248 O O . PRO A 1 308 ? 17.456 -7.043 9.108 1.00 92.94 308 PRO A O 1
ATOM 2251 N N . VAL A 1 309 ? 18.733 -8.579 10.125 1.00 93.25 309 VAL A N 1
ATOM 2252 C CA . VAL A 1 309 ? 19.943 -7.756 10.220 1.00 93.25 309 VAL A CA 1
ATOM 2253 C C . VAL A 1 309 ? 21.043 -8.309 9.317 1.00 93.25 309 VAL A C 1
ATOM 2255 O O . VAL A 1 309 ? 21.623 -7.559 8.537 1.00 93.25 309 VAL A O 1
ATOM 2258 N N . ALA A 1 310 ? 21.337 -9.606 9.395 1.00 95.88 310 ALA A N 1
ATOM 2259 C CA . ALA A 1 310 ? 22.484 -10.206 8.720 1.00 95.88 310 ALA A CA 1
ATOM 2260 C C . ALA A 1 310 ? 22.286 -10.400 7.208 1.00 95.88 310 ALA A C 1
ATOM 2262 O O . ALA A 1 310 ? 23.277 -10.370 6.475 1.00 95.88 310 ALA A O 1
ATOM 2263 N N . ASP A 1 311 ? 21.045 -10.555 6.730 1.00 97.94 311 ASP A N 1
ATOM 2264 C CA . ASP A 1 311 ? 20.754 -10.779 5.303 1.00 97.94 311 ASP A CA 1
ATOM 2265 C C . ASP A 1 311 ? 20.502 -9.484 4.512 1.00 97.94 311 ASP A C 1
ATOM 2267 O O . ASP A 1 311 ? 20.363 -9.512 3.282 1.00 97.94 311 ASP A O 1
ATOM 2271 N N . PHE A 1 312 ? 20.554 -8.325 5.177 1.00 98.44 312 PHE A N 1
ATOM 2272 C CA . PHE A 1 312 ? 20.303 -7.025 4.561 1.00 98.44 312 PHE A CA 1
ATOM 2273 C C . PHE A 1 312 ? 21.422 -6.014 4.809 1.00 98.44 312 PHE A C 1
ATOM 2275 O O . PHE A 1 312 ? 21.979 -5.892 5.894 1.00 98.44 312 PHE A O 1
ATOM 2282 N N . ALA A 1 313 ? 21.721 -5.226 3.781 1.00 98.56 313 ALA A N 1
ATOM 2283 C CA . ALA A 1 313 ? 22.539 -4.029 3.871 1.00 98.56 313 ALA A CA 1
ATOM 2284 C C . ALA A 1 313 ? 21.614 -2.803 4.024 1.00 98.56 313 ALA A C 1
ATOM 2286 O O . ALA A 1 313 ? 20.854 -2.503 3.094 1.00 98.56 313 ALA A O 1
ATOM 2287 N N . PRO A 1 314 ? 21.664 -2.074 5.156 1.00 98.38 314 PRO A N 1
ATOM 2288 C CA . PRO A 1 314 ? 20.884 -0.854 5.352 1.00 98.38 314 PRO A CA 1
ATOM 2289 C C . PRO A 1 314 ? 21.246 0.208 4.310 1.00 98.38 314 PRO A C 1
ATOM 2291 O O . PRO A 1 314 ? 22.421 0.526 4.132 1.00 98.38 314 PRO A O 1
ATOM 2294 N N . ILE A 1 315 ? 20.252 0.781 3.626 1.00 98.69 315 ILE A N 1
ATOM 2295 C CA . ILE A 1 315 ? 20.475 1.939 2.748 1.00 98.69 315 ILE A CA 1
ATOM 2296 C C . ILE A 1 315 ? 20.147 3.217 3.499 1.00 98.69 315 ILE A C 1
ATOM 2298 O O . ILE A 1 315 ? 20.985 4.107 3.551 1.00 98.69 315 ILE A O 1
ATOM 2302 N N . GLY A 1 316 ? 18.957 3.334 4.077 1.00 98.50 316 GLY A N 1
ATOM 2303 C CA . GLY A 1 316 ? 18.581 4.528 4.826 1.00 98.50 316 GLY A CA 1
ATOM 2304 C C . GLY A 1 316 ? 17.124 4.525 5.258 1.00 98.50 316 GLY A C 1
ATOM 2305 O O . GLY A 1 316 ? 16.271 3.871 4.649 1.00 98.50 316 GLY A O 1
ATOM 2306 N N . LEU A 1 317 ? 16.864 5.238 6.346 1.00 98.44 317 LEU A N 1
ATOM 2307 C CA . LEU A 1 317 ? 15.528 5.493 6.846 1.00 98.44 317 LEU A CA 1
ATOM 2308 C C . LEU A 1 317 ? 14.792 6.425 5.877 1.00 98.44 317 LEU A C 1
ATOM 2310 O O . LEU A 1 317 ? 15.374 7.361 5.334 1.00 98.44 317 LEU A O 1
ATOM 2314 N N . ILE A 1 318 ? 13.513 6.142 5.648 1.00 97.81 318 ILE A N 1
ATOM 2315 C CA . ILE A 1 318 ? 12.616 6.978 4.842 1.00 97.81 318 ILE A CA 1
ATOM 2316 C C . ILE A 1 318 ? 11.851 7.922 5.766 1.00 97.81 318 ILE A C 1
ATOM 2318 O O . ILE A 1 318 ? 11.711 9.115 5.497 1.00 97.81 318 ILE A O 1
ATOM 2322 N N . GLY A 1 319 ? 11.348 7.383 6.874 1.00 95.69 319 GLY A N 1
ATOM 2323 C CA . GLY A 1 319 ? 10.635 8.164 7.865 1.00 95.69 319 GLY A CA 1
ATOM 2324 C C . GLY A 1 319 ? 9.734 7.321 8.746 1.00 95.69 319 GLY A C 1
ATOM 2325 O O . GLY A 1 319 ? 9.799 6.090 8.763 1.00 95.69 319 GLY A O 1
ATOM 2326 N N . TYR A 1 320 ? 8.863 8.024 9.457 1.00 94.44 320 TYR A N 1
ATOM 2327 C CA . TYR A 1 320 ? 7.919 7.459 10.406 1.00 94.44 320 TYR A CA 1
ATOM 2328 C C . TYR A 1 320 ? 6.492 7.834 10.037 1.00 94.44 320 TYR A C 1
ATOM 2330 O O . TYR A 1 320 ? 6.245 8.922 9.525 1.00 94.44 320 TYR A O 1
ATOM 2338 N N . SER A 1 321 ? 5.530 6.989 10.379 1.00 93.75 321 SER A N 1
ATOM 2339 C CA . SER A 1 321 ? 4.131 7.389 10.443 1.00 93.75 321 SER A CA 1
ATOM 2340 C C . SER A 1 321 ? 3.563 7.046 11.823 1.00 93.75 321 SER A C 1
ATOM 2342 O O . SER A 1 321 ? 3.643 5.889 12.252 1.00 93.75 321 SER A O 1
ATOM 2344 N N . PRO A 1 322 ? 3.028 8.041 12.553 1.00 94.50 322 PRO A N 1
ATOM 2345 C CA . PRO A 1 322 ? 2.374 7.807 13.834 1.00 94.50 322 PRO A CA 1
ATOM 2346 C C . PRO A 1 322 ? 1.218 6.819 13.705 1.00 94.50 322 PRO A C 1
ATOM 2348 O O . PRO A 1 322 ? 0.520 6.829 12.697 1.00 94.50 322 PRO A O 1
ATOM 2351 N N . THR A 1 323 ? 0.973 6.010 14.730 1.00 95.81 323 THR A N 1
ATOM 2352 C CA . THR A 1 323 ? -0.217 5.150 14.782 1.00 95.81 323 THR A CA 1
ATOM 2353 C C . THR A 1 323 ? -1.343 5.878 15.503 1.00 95.81 323 THR A C 1
ATOM 2355 O O . THR A 1 323 ? -1.109 6.539 16.515 1.00 95.81 323 THR A O 1
ATOM 2358 N N . LEU A 1 324 ? -2.566 5.759 14.996 1.00 97.19 324 LEU A N 1
ATOM 2359 C CA . LEU A 1 324 ? -3.759 6.360 15.590 1.00 97.19 324 LEU A CA 1
ATOM 2360 C C . LEU A 1 324 ? -4.742 5.284 16.023 1.00 97.19 324 LEU A C 1
ATOM 2362 O O . LEU A 1 324 ? -4.866 4.292 15.326 1.00 97.19 324 LEU A O 1
ATOM 2366 N N . LEU A 1 325 ? -5.501 5.512 17.090 1.00 98.38 325 LEU A N 1
ATOM 2367 C CA . LEU A 1 325 ? -6.758 4.808 17.337 1.00 98.38 325 LEU A CA 1
ATOM 2368 C C . LEU A 1 325 ? -7.866 5.514 16.550 1.00 98.38 325 LEU A C 1
ATOM 2370 O O . LEU A 1 325 ? -8.153 6.684 16.816 1.00 98.38 325 LEU A O 1
ATOM 2374 N N . VAL A 1 326 ? -8.486 4.816 15.599 1.00 98.56 326 VAL A N 1
ATOM 2375 C CA . VAL A 1 326 ? -9.572 5.363 14.774 1.00 98.56 326 VAL A CA 1
ATOM 2376 C C . VAL A 1 326 ? -10.838 4.518 14.847 1.00 98.56 326 VAL A C 1
ATOM 2378 O O . VAL A 1 326 ? -10.782 3.302 15.041 1.00 98.56 326 VAL A O 1
ATOM 2381 N N . VAL A 1 327 ? -11.972 5.187 14.639 1.00 98.56 327 VAL A N 1
ATOM 2382 C CA . VAL A 1 327 ? -13.316 4.600 14.551 1.00 98.56 327 VAL A CA 1
ATOM 2383 C C . VAL A 1 327 ? -14.083 5.191 13.354 1.00 98.56 327 VAL A C 1
ATOM 2385 O O . VAL A 1 327 ? -13.734 6.291 12.904 1.00 98.56 327 VAL A O 1
ATOM 2388 N N . PRO A 1 328 ? -15.125 4.515 12.827 1.00 98.38 328 PRO A N 1
ATOM 2389 C CA . PRO A 1 328 ? -16.041 5.108 11.855 1.00 98.38 328 PRO A CA 1
ATOM 2390 C C . PRO A 1 328 ? -16.658 6.394 12.412 1.00 98.38 328 PRO A C 1
ATOM 2392 O O . PRO A 1 328 ? -17.022 6.454 13.586 1.00 98.38 328 PRO A O 1
ATOM 2395 N N . ALA A 1 329 ? -16.812 7.425 11.582 1.00 97.69 329 ALA A N 1
ATOM 2396 C CA . ALA A 1 329 ? -17.343 8.712 12.041 1.00 97.69 329 ALA A CA 1
ATOM 2397 C C . ALA A 1 329 ? -18.795 8.635 12.551 1.00 97.69 329 ALA A C 1
ATOM 2399 O O . ALA A 1 329 ? -19.181 9.423 13.418 1.00 97.69 329 ALA A O 1
ATOM 2400 N N . GLU A 1 330 ? -19.575 7.680 12.041 1.00 96.19 330 GLU A N 1
ATOM 2401 C CA . GLU A 1 330 ? -20.961 7.422 12.452 1.00 96.19 330 GLU A CA 1
ATOM 2402 C C . GLU A 1 330 ? -21.069 6.705 13.805 1.00 96.19 330 GLU A C 1
ATOM 2404 O O . GLU A 1 330 ? -22.129 6.736 14.428 1.00 96.19 330 GLU A O 1
ATOM 2409 N N . LEU A 1 331 ? -19.984 6.093 14.301 1.00 96.00 331 LEU A N 1
ATOM 2410 C CA . LEU A 1 331 ? -19.974 5.523 15.644 1.00 96.00 331 LEU A CA 1
ATOM 2411 C C . LEU A 1 331 ? -20.069 6.680 16.663 1.00 96.00 331 LEU A C 1
ATOM 2413 O O . LEU A 1 331 ? -19.235 7.596 16.607 1.00 96.00 331 LEU A O 1
ATOM 2417 N N . PRO A 1 332 ? -21.045 6.673 17.596 1.00 93.94 332 PRO A N 1
ATOM 2418 C CA . PRO A 1 332 ? -21.283 7.770 18.539 1.00 93.94 332 PRO A CA 1
ATOM 2419 C C . PRO A 1 332 ? -20.291 7.718 19.713 1.00 93.94 332 PRO A C 1
ATOM 2421 O O . PRO A 1 332 ? -20.669 7.583 20.873 1.00 93.94 332 PRO A O 1
ATOM 2424 N N . VAL A 1 333 ? -19.002 7.755 19.380 1.00 95.81 333 VAL A N 1
ATOM 2425 C CA . VAL A 1 333 ? -17.864 7.721 20.296 1.00 95.81 333 VAL A CA 1
ATOM 2426 C C . VAL A 1 333 ? -16.883 8.811 19.878 1.00 95.81 333 VAL A C 1
ATOM 2428 O O . VAL A 1 333 ? -16.409 8.839 18.738 1.00 95.81 333 VAL A O 1
ATOM 2431 N N . HIS A 1 334 ? -16.569 9.708 20.802 1.00 96.75 334 HIS A N 1
ATOM 2432 C CA . HIS A 1 334 ? -15.745 10.897 20.591 1.00 96.75 334 HIS A CA 1
ATOM 2433 C C . HIS A 1 334 ? -14.471 10.905 21.436 1.00 96.75 334 HIS A C 1
ATOM 2435 O O . HIS A 1 334 ? -13.608 11.754 21.231 1.00 96.75 334 HIS A O 1
ATOM 2441 N N . SER A 1 335 ? -14.322 9.946 22.349 1.00 98.19 335 SER A N 1
ATOM 2442 C CA . SER A 1 335 ? -13.143 9.801 23.197 1.00 98.19 335 SER A CA 1
ATOM 2443 C C . SER A 1 335 ? -12.778 8.334 23.418 1.00 98.19 335 SER A C 1
ATOM 2445 O O . SER A 1 335 ? -13.584 7.424 23.209 1.00 98.19 335 SER A O 1
ATOM 2447 N N . VAL A 1 336 ? -11.546 8.093 23.871 1.00 98.06 336 VAL A N 1
ATOM 2448 C CA . VAL A 1 336 ? -11.097 6.753 24.285 1.00 98.06 336 VAL A CA 1
ATOM 2449 C C . VAL A 1 336 ? -11.936 6.235 25.455 1.00 98.06 336 VAL A C 1
ATOM 2451 O O . VAL A 1 336 ? -12.283 5.058 25.479 1.00 98.06 336 VAL A O 1
ATOM 2454 N N . GLU A 1 337 ? -12.312 7.107 26.393 1.00 97.38 337 GLU A N 1
ATOM 2455 C CA . GLU A 1 337 ? -13.152 6.741 27.534 1.00 97.38 337 GLU A CA 1
ATOM 2456 C C . GLU A 1 337 ? -14.532 6.245 27.080 1.00 97.38 337 GLU A C 1
ATOM 2458 O O . GLU A 1 337 ? -14.996 5.196 27.531 1.00 97.38 337 GLU A O 1
ATOM 2463 N N . GLU A 1 338 ? -15.170 6.957 26.147 1.00 97.19 338 GLU A N 1
ATOM 2464 C CA . GLU A 1 338 ? -16.442 6.540 25.555 1.00 97.19 338 GLU A CA 1
ATOM 2465 C C . GLU A 1 338 ? -16.312 5.211 24.808 1.00 97.19 338 GLU A C 1
ATOM 2467 O O . GLU A 1 338 ? -17.190 4.358 24.946 1.00 97.19 338 GLU A O 1
ATOM 2472 N N . LEU A 1 339 ? -15.204 4.991 24.086 1.00 97.12 339 LEU A N 1
ATOM 2473 C CA . LEU A 1 339 ? -14.947 3.710 23.426 1.00 97.12 339 LEU A CA 1
ATOM 2474 C C . LEU A 1 339 ? -14.840 2.579 24.452 1.00 97.12 339 LEU A C 1
ATOM 2476 O O . LEU A 1 339 ? -15.500 1.556 24.308 1.00 97.12 339 LEU A O 1
ATOM 2480 N N . VAL A 1 340 ? -14.035 2.754 25.502 1.00 96.00 340 VAL A N 1
ATOM 2481 C CA . VAL A 1 340 ? -13.849 1.738 26.550 1.00 96.00 340 VAL A CA 1
ATOM 2482 C C . VAL A 1 340 ? -15.165 1.456 27.271 1.00 96.00 340 VAL A C 1
ATOM 2484 O O . VAL A 1 340 ? -15.490 0.296 27.530 1.00 96.00 340 VAL A O 1
ATOM 2487 N N . ARG A 1 341 ? -15.958 2.492 27.560 1.00 95.00 341 ARG A N 1
ATOM 2488 C CA . ARG A 1 341 ? -17.290 2.347 28.158 1.00 95.00 341 ARG A CA 1
ATOM 2489 C C . ARG A 1 341 ? -18.223 1.555 27.244 1.00 95.00 341 ARG A C 1
ATOM 2491 O O . ARG A 1 341 ? -18.896 0.644 27.723 1.00 95.00 341 ARG A O 1
ATOM 2498 N N . LEU A 1 342 ? -18.218 1.858 25.945 1.00 94.50 342 LEU A N 1
ATOM 2499 C CA . LEU A 1 342 ? -18.985 1.118 24.949 1.00 94.50 342 LEU A CA 1
ATOM 2500 C C . LEU A 1 342 ? -18.538 -0.344 24.891 1.00 94.50 342 LEU A C 1
ATOM 2502 O O . LEU A 1 342 ? -19.389 -1.220 24.925 1.00 94.50 342 LEU A O 1
ATOM 2506 N N . LEU A 1 343 ? -17.237 -0.635 24.874 1.00 93.56 343 LEU A N 1
ATOM 2507 C CA . LEU A 1 343 ? -16.708 -2.005 24.803 1.00 93.56 343 LEU A CA 1
ATOM 2508 C C . LEU A 1 343 ? -16.970 -2.850 26.056 1.00 93.56 343 LEU A C 1
ATOM 2510 O O . LEU A 1 343 ? -16.995 -4.074 25.975 1.00 93.56 343 LEU A O 1
ATOM 2514 N N . ARG A 1 344 ? -17.153 -2.220 27.221 1.00 91.31 344 ARG A N 1
ATOM 2515 C CA . ARG A 1 344 ? -17.516 -2.920 28.465 1.00 91.31 344 ARG A CA 1
ATOM 2516 C C . ARG A 1 344 ? -19.006 -3.232 28.565 1.00 91.31 344 ARG A C 1
ATOM 2518 O O . ARG A 1 344 ? -19.397 -4.031 29.415 1.00 91.31 344 ARG A O 1
ATOM 2525 N N . SER A 1 345 ? -19.846 -2.601 27.747 1.00 88.75 345 SER A N 1
ATOM 2526 C CA . SER A 1 345 ? -21.278 -2.879 27.766 1.00 88.75 345 SER A CA 1
ATOM 2527 C C . SER A 1 345 ? -21.539 -4.270 27.180 1.00 88.75 345 SER A C 1
ATOM 2529 O O . SER A 1 345 ? -21.042 -4.610 26.112 1.00 88.75 345 SER A O 1
ATOM 2531 N N . SER A 1 346 ? -22.330 -5.098 27.862 1.00 62.16 346 SER A N 1
ATOM 2532 C CA . SER A 1 346 ? -22.598 -6.486 27.447 1.00 62.16 346 SER A CA 1
ATOM 2533 C C . SER A 1 346 ? -23.362 -6.614 26.119 1.00 62.16 346 SER A C 1
ATOM 2535 O O . SER A 1 346 ? -23.488 -7.716 25.588 1.00 62.16 346 SER A O 1
ATOM 2537 N N . ALA A 1 347 ? -23.863 -5.501 25.573 1.00 63.28 347 ALA A N 1
ATOM 2538 C CA . ALA A 1 347 ? -24.646 -5.446 24.342 1.00 63.28 347 ALA A CA 1
ATOM 2539 C C . ALA A 1 347 ? -23.803 -5.254 23.064 1.00 63.28 347 ALA A C 1
ATOM 2541 O O . ALA A 1 347 ? -24.324 -5.436 21.965 1.00 63.28 347 ALA A O 1
ATOM 2542 N N . SER A 1 348 ? -22.520 -4.896 23.169 1.00 65.56 348 SER A N 1
ATOM 2543 C CA . SER A 1 348 ? -21.686 -4.483 22.031 1.00 65.56 348 SER A CA 1
ATOM 2544 C C . SER A 1 348 ? -20.561 -5.486 21.757 1.00 65.56 348 SER A C 1
ATOM 2546 O O . SER A 1 348 ? -19.468 -5.422 22.313 1.00 65.56 348 SER A O 1
ATOM 2548 N N . ARG A 1 349 ? -20.798 -6.414 20.823 1.00 81.19 349 ARG A N 1
ATOM 2549 C CA . ARG A 1 349 ? -19.719 -7.218 20.225 1.00 81.19 349 ARG A CA 1
ATOM 2550 C C . ARG A 1 349 ? -19.098 -6.441 19.072 1.00 81.19 349 ARG A C 1
ATOM 2552 O O . ARG A 1 349 ? -19.512 -6.599 17.928 1.00 81.19 349 ARG A O 1
ATOM 2559 N N . LEU A 1 350 ? -18.152 -5.563 19.392 1.00 93.38 350 LEU A N 1
ATOM 2560 C CA . LEU A 1 350 ? -17.413 -4.805 18.384 1.00 93.38 350 LEU A CA 1
ATOM 2561 C C . LEU A 1 350 ? -16.185 -5.573 17.900 1.00 93.38 350 LEU A C 1
ATOM 2563 O O . LEU A 1 350 ? -15.639 -6.439 18.591 1.00 93.38 350 LEU A O 1
ATOM 2567 N N . SER A 1 351 ? -15.741 -5.218 16.702 1.00 96.19 351 SER A N 1
ATOM 2568 C CA . SER A 1 351 ? -14.571 -5.808 16.064 1.00 96.19 351 SER A CA 1
ATOM 2569 C C . SER A 1 351 ? -13.491 -4.768 15.783 1.00 96.19 351 SER A C 1
ATOM 2571 O O . SER A 1 351 ? -13.776 -3.572 15.649 1.00 96.19 351 SER A O 1
ATOM 2573 N N . TYR A 1 352 ? -12.246 -5.232 15.690 1.00 97.56 352 TYR A N 1
ATOM 2574 C CA . TYR A 1 352 ? -11.128 -4.431 15.214 1.00 97.56 352 TYR A CA 1
ATOM 2575 C C . TYR A 1 352 ? -10.528 -5.002 13.929 1.00 97.56 352 TYR A C 1
ATOM 2577 O O . TYR A 1 352 ? -10.484 -6.219 13.732 1.00 97.56 352 TYR A O 1
ATOM 2585 N N . ALA A 1 353 ? -10.037 -4.112 13.069 1.00 97.00 353 ALA A N 1
ATOM 2586 C CA . ALA A 1 353 ? -9.410 -4.469 11.808 1.00 97.00 353 ALA A CA 1
ATOM 2587 C C . ALA A 1 353 ? -7.901 -4.669 11.998 1.00 97.00 353 ALA A C 1
ATOM 2589 O O . ALA A 1 353 ? -7.164 -3.748 12.360 1.00 97.00 353 ALA A O 1
ATOM 2590 N N . SER A 1 354 ? -7.444 -5.884 11.723 1.00 92.69 354 SER A N 1
ATOM 2591 C CA . SER A 1 354 ? -6.040 -6.273 11.649 1.00 92.69 354 SER A CA 1
ATOM 2592 C C . SER A 1 354 ? -5.576 -6.182 10.196 1.00 92.69 354 SER A C 1
ATOM 2594 O O . SER A 1 354 ? -6.219 -6.712 9.294 1.00 92.69 354 SER A O 1
ATOM 2596 N N . ALA A 1 355 ? -4.431 -5.545 9.949 1.00 88.06 355 ALA A N 1
ATOM 2597 C CA . ALA A 1 355 ? -3.804 -5.547 8.623 1.00 88.06 355 ALA A CA 1
ATOM 2598 C C . ALA A 1 355 ? -3.022 -6.847 8.333 1.00 88.06 355 ALA A C 1
ATOM 2600 O O . ALA A 1 355 ? -2.244 -6.881 7.381 1.00 88.06 355 ALA A O 1
ATOM 2601 N N . GLY A 1 356 ? -3.195 -7.863 9.184 1.00 85.06 356 GLY A N 1
ATOM 2602 C CA . GLY A 1 356 ? -2.438 -9.104 9.218 1.00 85.06 356 GLY A CA 1
ATOM 2603 C C . GLY A 1 356 ? -1.880 -9.358 10.619 1.00 85.06 356 GLY A C 1
ATOM 2604 O O . GLY A 1 356 ? -1.520 -8.425 11.347 1.00 85.06 356 GLY A O 1
ATOM 2605 N N . GLU A 1 357 ? -1.798 -10.628 11.006 1.00 83.44 357 GLU A N 1
ATOM 2606 C CA . GLU A 1 357 ? -1.077 -11.046 12.211 1.00 83.44 357 GLU A CA 1
ATOM 2607 C C . GLU A 1 357 ? 0.364 -10.522 12.164 1.00 83.44 357 GLU A C 1
ATOM 2609 O O . GLU A 1 357 ? 0.949 -10.444 11.095 1.00 83.44 357 GLU A O 1
ATOM 2614 N N . GLY A 1 358 ? 0.965 -10.109 13.275 1.00 79.69 358 GLY A N 1
ATOM 2615 C CA . GLY A 1 358 ? 2.325 -9.552 13.202 1.00 79.69 358 GLY A CA 1
ATOM 2616 C C . GLY A 1 358 ? 2.434 -8.097 12.729 1.00 79.69 358 GLY A C 1
ATOM 2617 O O . GLY A 1 358 ? 3.540 -7.582 12.591 1.00 79.69 358 GLY A O 1
ATOM 2618 N N . THR A 1 359 ? 1.323 -7.396 12.488 1.00 86.50 359 THR A N 1
ATOM 2619 C CA . THR A 1 359 ? 1.350 -5.981 12.076 1.00 86.50 359 THR A CA 1
ATOM 2620 C C . THR A 1 359 ? 1.087 -5.021 13.239 1.00 86.50 359 THR A C 1
ATOM 2622 O O . THR A 1 359 ? 0.507 -5.389 14.259 1.00 86.50 359 THR A O 1
ATOM 2625 N N . VAL A 1 360 ? 1.473 -3.748 13.094 1.00 90.44 360 VAL A N 1
ATOM 2626 C CA . VAL A 1 360 ? 1.203 -2.724 14.122 1.00 90.44 360 VAL A CA 1
ATOM 2627 C C . VAL A 1 360 ? -0.292 -2.581 14.452 1.00 90.44 360 VAL A C 1
ATOM 2629 O O . VAL A 1 360 ? -0.594 -2.535 15.643 1.00 90.44 360 VAL A O 1
ATOM 2632 N N . PRO A 1 361 ? -1.236 -2.580 13.482 1.00 93.19 361 PRO A N 1
ATOM 2633 C CA . PRO A 1 361 ? -2.663 -2.571 13.804 1.00 93.19 361 PRO A CA 1
ATOM 2634 C C . PRO A 1 361 ? -3.104 -3.729 14.708 1.00 93.19 361 PRO A C 1
ATOM 2636 O O . PRO A 1 361 ? -3.906 -3.516 15.613 1.00 93.19 361 PRO A O 1
ATOM 2639 N N . HIS A 1 362 ? -2.550 -4.927 14.494 1.00 91.38 362 HIS A N 1
ATOM 2640 C CA . HIS A 1 362 ? -2.802 -6.097 15.335 1.00 91.38 362 HIS A CA 1
ATOM 2641 C C . HIS A 1 362 ? -2.273 -5.885 16.761 1.00 91.38 362 HIS A C 1
ATOM 2643 O O . HIS A 1 362 ? -3.040 -5.940 17.719 1.00 91.38 362 HIS A O 1
ATOM 2649 N N . PHE A 1 363 ? -0.988 -5.554 16.914 1.00 89.31 363 PHE A N 1
ATOM 2650 C CA . PHE A 1 363 ? -0.381 -5.379 18.239 1.00 89.31 363 PHE A CA 1
ATOM 2651 C C . PHE A 1 363 ? -0.979 -4.231 19.037 1.00 89.31 363 PHE A C 1
ATOM 2653 O O . PHE A 1 363 ? -1.208 -4.372 20.234 1.00 89.31 363 PHE A O 1
ATOM 2660 N N . ALA A 1 364 ? -1.229 -3.093 18.393 1.00 93.19 364 ALA A N 1
ATOM 2661 C CA . ALA A 1 364 ? -1.821 -1.950 19.069 1.00 93.19 364 ALA A CA 1
ATOM 2662 C C . ALA A 1 364 ? -3.217 -2.294 19.613 1.00 93.19 364 ALA A C 1
ATOM 2664 O O . ALA A 1 364 ? -3.531 -1.916 20.739 1.00 93.19 364 ALA A O 1
ATOM 2665 N N . ALA A 1 365 ? -4.015 -3.063 18.863 1.00 94.94 365 ALA A N 1
ATOM 2666 C CA . ALA A 1 365 ? -5.319 -3.531 19.320 1.00 94.94 365 ALA A CA 1
ATOM 2667 C C . ALA A 1 365 ? -5.216 -4.539 20.473 1.00 94.94 365 ALA A C 1
ATOM 2669 O O . ALA A 1 365 ? -5.952 -4.417 21.451 1.00 94.94 365 ALA A O 1
ATOM 2670 N N . GLU A 1 366 ? -4.297 -5.502 20.399 1.00 91.75 366 GLU A N 1
ATOM 2671 C CA . GLU A 1 366 ? -4.104 -6.493 21.464 1.00 91.75 366 GLU A CA 1
ATOM 2672 C C . GLU A 1 366 ? -3.574 -5.862 22.759 1.00 91.75 366 GLU A C 1
ATOM 2674 O O . GLU A 1 366 ? -4.119 -6.112 23.836 1.00 91.75 366 GLU A O 1
ATOM 2679 N N . LEU A 1 367 ? -2.603 -4.949 22.666 1.00 90.62 367 LEU A N 1
ATOM 2680 C CA . LEU A 1 367 ? -2.144 -4.167 23.816 1.00 90.62 367 LEU A CA 1
ATOM 2681 C C . LEU A 1 367 ? -3.267 -3.280 24.368 1.00 90.62 367 LEU A C 1
ATOM 2683 O O . LEU A 1 367 ? -3.444 -3.202 25.579 1.00 90.62 367 LEU A O 1
ATOM 2687 N N . PHE A 1 368 ? -4.074 -2.651 23.510 1.00 95.31 368 PHE A N 1
ATOM 2688 C CA . PHE A 1 368 ? -5.225 -1.863 23.953 1.00 95.31 368 PHE A CA 1
ATOM 2689 C C . PHE A 1 368 ? -6.248 -2.715 24.716 1.00 95.31 368 PHE A C 1
ATOM 2691 O O . PHE A 1 368 ? -6.694 -2.310 25.792 1.00 95.31 368 PHE A O 1
ATOM 2698 N N . LYS A 1 369 ? -6.593 -3.908 24.213 1.00 93.69 369 LYS A N 1
ATOM 2699 C CA . LYS A 1 369 ? -7.483 -4.860 24.904 1.00 93.69 369 LYS A CA 1
ATOM 2700 C C . LYS A 1 369 ? -6.926 -5.231 26.275 1.00 93.69 369 LYS A C 1
ATOM 2702 O O . LYS A 1 369 ? -7.649 -5.133 27.265 1.00 93.69 369 LYS A O 1
ATOM 2707 N N . LEU A 1 370 ? -5.640 -5.582 26.334 1.00 91.44 370 LEU A N 1
ATOM 2708 C CA . LEU A 1 370 ? -4.949 -5.953 27.569 1.00 91.44 370 LEU A CA 1
ATOM 2709 C C . LEU A 1 370 ? -5.003 -4.825 28.609 1.00 91.44 370 LEU A C 1
ATOM 2711 O O . LEU A 1 370 ? -5.378 -5.056 29.754 1.00 91.44 370 LEU A O 1
ATOM 2715 N N . GLN A 1 371 ? -4.682 -3.599 28.199 1.00 93.00 371 GLN A N 1
ATOM 2716 C CA . GLN A 1 371 ? -4.576 -2.446 29.100 1.00 93.00 371 GLN A CA 1
ATOM 2717 C C . GLN A 1 371 ? -5.940 -1.912 29.551 1.00 93.00 371 GLN A C 1
ATOM 2719 O O . GLN A 1 371 ? -6.071 -1.360 30.640 1.00 93.00 371 GLN A O 1
ATOM 2724 N N . THR A 1 372 ? -6.980 -2.088 28.736 1.00 94.00 372 THR A N 1
ATOM 2725 C CA . THR A 1 372 ? -8.337 -1.616 29.057 1.00 94.00 372 THR A CA 1
ATOM 2726 C C . THR A 1 372 ? -9.228 -2.693 29.682 1.00 94.00 372 THR A C 1
ATOM 2728 O O . THR A 1 372 ? -10.307 -2.369 30.197 1.00 94.00 372 THR A O 1
ATOM 2731 N N . GLY A 1 373 ? -8.805 -3.961 29.640 1.00 91.50 373 GLY A N 1
ATOM 2732 C CA . GLY A 1 373 ? -9.615 -5.116 30.033 1.00 91.50 373 GLY A CA 1
ATOM 2733 C C . GLY A 1 373 ? -10.856 -5.301 29.153 1.00 91.50 373 GLY A C 1
ATOM 2734 O O . GLY A 1 373 ? -11.874 -5.800 29.629 1.00 91.50 373 GLY A O 1
ATOM 2735 N N . THR A 1 374 ? -10.815 -4.827 27.903 1.00 91.94 374 THR A N 1
ATOM 2736 C CA . THR A 1 374 ? -11.946 -4.889 26.965 1.00 91.94 374 THR A CA 1
ATOM 2737 C C . THR A 1 374 ? -11.821 -6.061 25.999 1.00 91.94 374 THR A C 1
ATOM 2739 O O . THR A 1 374 ? -10.743 -6.622 25.795 1.00 91.94 374 THR A O 1
ATOM 2742 N N . GLN A 1 375 ? -12.943 -6.435 25.384 1.00 88.38 375 GLN A N 1
ATOM 2743 C CA . GLN A 1 375 ? -12.981 -7.454 24.343 1.00 88.38 375 GLN A CA 1
ATOM 2744 C C . GLN A 1 375 ? -13.327 -6.817 22.999 1.00 88.38 375 GLN A C 1
ATOM 2746 O O . GLN A 1 375 ? -14.274 -6.046 22.883 1.00 88.38 375 GLN A O 1
ATOM 2751 N N . LEU A 1 376 ? -12.552 -7.176 21.980 1.00 91.44 376 LEU A N 1
ATOM 2752 C CA . LEU A 1 376 ? -12.787 -6.837 20.584 1.00 91.44 376 LEU A CA 1
AT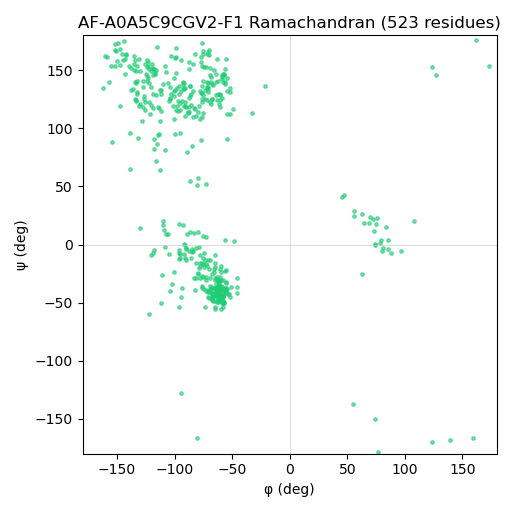OM 2753 C C . LEU A 1 376 ? -12.499 -8.082 19.748 1.00 91.44 376 LEU A C 1
ATOM 2755 O O . LEU A 1 376 ? -11.459 -8.723 19.933 1.00 91.44 376 LEU A O 1
ATOM 2759 N N . GLN A 1 377 ? -13.397 -8.412 18.824 1.00 93.69 377 GLN A N 1
ATOM 2760 C CA . GLN A 1 377 ? -13.168 -9.502 17.881 1.00 93.69 377 GLN A CA 1
ATOM 2761 C C . GLN A 1 377 ? -12.179 -9.059 16.797 1.00 93.69 377 GLN A C 1
ATOM 2763 O O . GLN A 1 377 ? -12.374 -8.026 16.162 1.00 93.69 377 GLN A O 1
ATOM 2768 N N . ARG A 1 378 ? -11.129 -9.848 16.561 1.00 94.75 378 ARG A N 1
ATOM 2769 C CA . ARG A 1 378 ? -10.186 -9.606 15.465 1.00 94.75 378 ARG A CA 1
ATOM 2770 C C . ARG A 1 378 ? -10.823 -9.962 14.122 1.00 94.75 378 ARG A C 1
ATOM 2772 O O . ARG A 1 378 ? -11.384 -11.048 13.983 1.00 94.75 378 ARG A O 1
ATOM 2779 N N . VAL A 1 379 ? -10.682 -9.075 13.141 1.00 96.00 379 VAL A N 1
ATOM 2780 C CA . VAL A 1 379 ? -10.979 -9.332 11.724 1.00 96.00 379 VAL A CA 1
ATOM 2781 C C . VAL A 1 379 ? -9.701 -9.103 10.927 1.00 96.00 379 VAL A C 1
ATOM 2783 O O . VAL A 1 379 ? -9.144 -8.006 10.962 1.00 96.00 379 VAL A O 1
ATOM 2786 N N . ASP A 1 380 ? -9.216 -10.134 10.238 1.00 90.88 380 ASP A N 1
ATOM 2787 C CA . ASP A 1 380 ? -7.967 -10.068 9.479 1.00 90.88 380 ASP A CA 1
ATOM 2788 C C . ASP A 1 380 ? -8.184 -9.675 8.026 1.00 90.88 380 ASP A C 1
ATOM 2790 O O . ASP A 1 380 ? -9.065 -10.184 7.335 1.00 90.88 380 ASP A O 1
ATOM 2794 N N . PHE A 1 381 ? -7.295 -8.814 7.548 1.00 87.38 381 PHE A N 1
ATOM 2795 C CA . PHE A 1 381 ? -7.232 -8.379 6.166 1.00 87.38 381 PHE A CA 1
ATOM 2796 C C . PHE A 1 381 ? -5.845 -8.651 5.591 1.00 87.38 381 PHE A C 1
ATOM 2798 O O . PHE A 1 381 ? -4.850 -8.717 6.308 1.00 87.38 381 PHE A O 1
ATOM 2805 N N . SER A 1 382 ? -5.755 -8.716 4.263 1.00 79.00 382 SER A N 1
ATOM 2806 C CA . SER A 1 382 ? -4.494 -8.884 3.527 1.00 79.00 382 SER A CA 1
ATOM 2807 C C . SER A 1 382 ? -3.597 -7.634 3.509 1.00 79.00 382 SER A C 1
ATOM 2809 O O . SER A 1 382 ? -2.584 -7.602 2.809 1.00 79.00 382 SER A O 1
ATOM 2811 N N . GLY A 1 383 ? -3.965 -6.585 4.249 1.00 82.19 383 GLY A N 1
ATOM 2812 C CA . GLY A 1 383 ? -3.194 -5.357 4.390 1.00 82.19 383 GLY A CA 1
ATOM 2813 C C . GLY A 1 383 ? -4.027 -4.189 4.916 1.00 82.19 383 GLY A C 1
ATOM 2814 O O . GLY A 1 383 ? -5.242 -4.277 5.087 1.00 82.19 383 GLY A O 1
ATOM 2815 N N . ALA A 1 384 ? -3.365 -3.052 5.141 1.00 87.19 384 ALA A N 1
ATOM 2816 C CA . ALA A 1 384 ? -3.998 -1.884 5.755 1.00 87.19 384 ALA A CA 1
ATOM 2817 C C . ALA A 1 384 ? -5.046 -1.198 4.857 1.00 87.19 384 ALA A C 1
ATOM 2819 O O . ALA A 1 384 ? -5.993 -0.619 5.376 1.00 87.19 384 ALA A O 1
ATOM 2820 N N . ALA A 1 385 ? -4.896 -1.271 3.528 1.00 86.69 385 ALA A N 1
ATOM 2821 C CA . ALA A 1 385 ? -5.813 -0.637 2.576 1.00 86.69 385 ALA A CA 1
ATOM 2822 C C . ALA A 1 385 ? -7.242 -1.225 2.605 1.00 86.69 385 ALA A C 1
ATOM 2824 O O . ALA A 1 385 ? -8.176 -0.446 2.795 1.00 86.69 385 ALA A O 1
ATOM 2825 N N . PRO A 1 386 ? -7.453 -2.552 2.464 1.00 88.12 386 PRO A N 1
ATOM 2826 C CA . PRO A 1 386 ? -8.790 -3.128 2.625 1.00 88.12 386 PRO A CA 1
ATOM 2827 C C . PRO A 1 386 ? -9.312 -2.996 4.066 1.00 88.12 386 PRO A C 1
ATOM 2829 O O . PRO A 1 386 ? -10.473 -2.656 4.253 1.00 88.12 386 PRO A O 1
ATOM 2832 N N . ALA A 1 387 ? -8.447 -3.145 5.079 1.00 92.50 387 ALA A N 1
ATOM 2833 C CA . ALA A 1 387 ? -8.831 -2.999 6.486 1.00 92.50 387 ALA A CA 1
ATOM 2834 C C . ALA A 1 387 ? -9.445 -1.626 6.802 1.00 92.50 387 ALA A C 1
ATOM 2836 O O . ALA A 1 387 ? -10.513 -1.533 7.405 1.00 92.50 387 ALA A O 1
ATOM 2837 N N . ILE A 1 388 ? -8.783 -0.540 6.385 1.00 95.06 388 ILE A N 1
ATOM 2838 C CA . ILE A 1 388 ? -9.261 0.806 6.705 1.00 95.06 388 ILE A CA 1
ATOM 2839 C C . ILE A 1 388 ? -10.512 1.192 5.914 1.00 95.06 388 ILE A C 1
ATOM 2841 O O . ILE A 1 388 ? -11.312 1.991 6.398 1.00 95.06 388 ILE A O 1
ATOM 2845 N N . ALA A 1 389 ? -10.698 0.629 4.717 1.00 94.50 389 ALA A N 1
ATOM 2846 C CA . ALA A 1 389 ? -11.901 0.846 3.922 1.00 94.50 389 ALA A CA 1
ATOM 2847 C C . ALA A 1 389 ? -13.140 0.285 4.637 1.00 94.50 389 ALA A C 1
ATOM 2849 O O . ALA A 1 389 ? -14.149 0.984 4.746 1.00 94.50 389 ALA A O 1
ATOM 2850 N N . ASP A 1 390 ? -13.031 -0.918 5.204 1.00 96.19 390 ASP A N 1
ATOM 2851 C CA . ASP A 1 390 ? -14.115 -1.543 5.963 1.00 96.19 390 ASP A CA 1
ATOM 2852 C C . ASP A 1 390 ? -14.422 -0.773 7.248 1.00 96.19 390 ASP A C 1
ATOM 2854 O O . ASP A 1 390 ? -15.592 -0.557 7.573 1.00 96.19 390 ASP A O 1
ATOM 2858 N N . VAL A 1 391 ? -13.398 -0.246 7.923 1.00 97.94 391 VAL A N 1
ATOM 2859 C CA . VAL A 1 391 ? -13.596 0.629 9.089 1.00 97.94 391 VAL A CA 1
ATOM 2860 C C . VAL A 1 391 ? -14.283 1.931 8.681 1.00 97.94 391 VAL A C 1
ATOM 2862 O O . VAL A 1 391 ? -15.244 2.359 9.309 1.00 97.94 391 VAL A O 1
ATOM 2865 N N . ALA A 1 392 ? -13.864 2.546 7.576 1.00 97.50 392 ALA A N 1
ATOM 2866 C CA . ALA A 1 392 ? -14.492 3.761 7.059 1.00 97.50 392 ALA A CA 1
ATOM 2867 C C . ALA A 1 392 ? -15.943 3.549 6.588 1.00 97.50 392 ALA A C 1
ATOM 2869 O O . ALA A 1 392 ? -16.684 4.522 6.462 1.00 97.50 392 ALA A O 1
ATOM 2870 N N . SER A 1 393 ? -16.339 2.303 6.313 1.00 96.50 393 SER A N 1
ATOM 2871 C CA . SER A 1 393 ? -17.714 1.922 5.966 1.00 96.50 393 SER A CA 1
ATOM 2872 C C . SER A 1 393 ? -18.570 1.505 7.169 1.00 96.50 393 SER A C 1
ATOM 2874 O O . SER A 1 393 ? -19.768 1.293 7.012 1.00 96.50 393 SER A O 1
ATOM 2876 N N . GLY A 1 394 ? -17.972 1.367 8.357 1.00 95.50 394 GLY A N 1
ATOM 2877 C CA . GLY A 1 394 ? -18.659 0.922 9.572 1.00 95.50 394 GLY A CA 1
ATOM 2878 C C . GLY A 1 394 ? -18.764 -0.596 9.751 1.00 95.50 394 GLY A C 1
ATOM 2879 O O . GLY A 1 394 ? -19.213 -1.036 10.811 1.00 95.50 394 GLY A O 1
ATOM 2880 N N . LEU A 1 395 ? -18.315 -1.400 8.777 1.00 95.50 395 LEU A N 1
ATOM 2881 C CA . LEU A 1 395 ? -18.313 -2.868 8.868 1.00 95.50 395 LEU A CA 1
ATOM 2882 C C . LEU A 1 395 ? -17.448 -3.370 10.035 1.00 95.50 395 L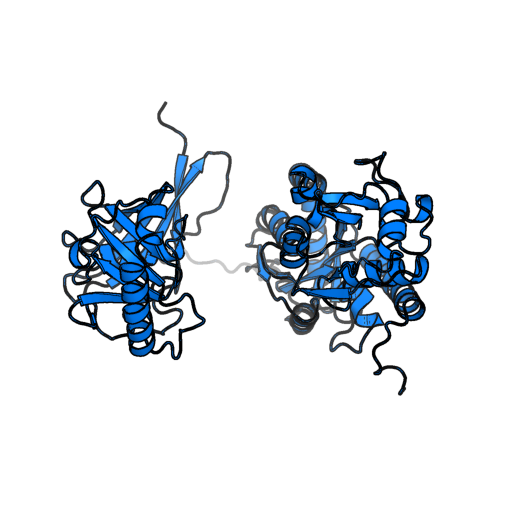EU A C 1
ATOM 2884 O O . LEU A 1 395 ? -17.827 -4.313 10.728 1.00 95.50 395 LEU A O 1
ATOM 2888 N N . VAL A 1 396 ? -16.330 -2.688 10.297 1.00 96.50 396 VAL A N 1
ATOM 2889 C CA . VAL A 1 396 ? -15.444 -2.919 11.448 1.00 96.50 396 VAL A CA 1
ATOM 2890 C C . VAL A 1 396 ? -15.311 -1.620 12.244 1.00 96.50 396 VAL A C 1
ATOM 2892 O O . VAL A 1 396 ? -15.307 -0.538 11.667 1.00 96.50 396 VAL A O 1
ATOM 2895 N N . GLN A 1 397 ? -15.246 -1.678 13.576 1.00 96.56 397 GLN A N 1
ATOM 2896 C CA . GLN A 1 397 ? -15.464 -0.476 14.398 1.00 96.56 397 GLN A CA 1
ATOM 2897 C C . GLN A 1 397 ? -14.185 0.176 14.909 1.00 96.56 397 GLN A C 1
ATOM 2899 O O . GLN A 1 397 ? -14.198 1.364 15.219 1.00 96.56 397 GLN A O 1
ATOM 2904 N N . VAL A 1 398 ? -13.091 -0.572 15.011 1.00 98.06 398 VAL A N 1
ATOM 2905 C CA . VAL A 1 398 ? -11.833 -0.070 15.568 1.00 98.06 398 VAL A CA 1
ATOM 2906 C C . VAL A 1 398 ? -10.674 -0.441 14.656 1.00 98.06 398 VAL A C 1
ATOM 2908 O O . VAL A 1 398 ? -10.610 -1.547 14.128 1.00 98.06 398 VAL A O 1
ATOM 2911 N N . MET A 1 399 ? -9.713 0.459 14.489 1.00 98.12 399 MET A N 1
ATOM 2912 C CA . MET A 1 399 ? -8.429 0.123 13.877 1.00 98.12 399 MET A CA 1
ATOM 2913 C C . MET A 1 399 ? -7.320 0.973 14.481 1.00 98.12 399 MET A C 1
ATOM 2915 O O . MET A 1 399 ? -7.556 2.097 14.926 1.00 98.12 399 MET A O 1
ATOM 2919 N N . PHE A 1 400 ? -6.099 0.443 14.426 1.00 97.62 400 PHE A N 1
ATOM 2920 C CA . PHE A 1 400 ? -4.882 1.174 14.753 1.00 97.62 400 PHE A CA 1
ATOM 2921 C C . PHE A 1 400 ? -3.991 1.403 13.516 1.00 97.62 400 PHE A C 1
ATOM 2923 O O . PHE A 1 400 ? -2.911 0.814 13.418 1.00 97.62 400 PHE A O 1
ATOM 2930 N N . PRO A 1 401 ? -4.439 2.173 12.503 1.00 95.12 401 PRO A N 1
ATOM 2931 C CA . PRO A 1 401 ? -3.663 2.406 11.288 1.00 95.12 401 PRO A CA 1
ATOM 2932 C C . PRO A 1 401 ? -2.514 3.394 11.523 1.00 95.12 401 PRO A C 1
ATOM 2934 O O . PRO A 1 401 ? -2.502 4.152 12.495 1.00 95.12 401 PRO A O 1
ATOM 2937 N N . SER A 1 402 ? -1.586 3.458 10.565 1.00 94.31 402 SER A N 1
ATOM 2938 C CA . SER A 1 402 ? -0.717 4.628 10.448 1.00 94.31 402 SER A CA 1
ATOM 2939 C C . SER A 1 402 ? -1.527 5.864 10.065 1.00 94.31 402 SER A C 1
ATOM 2941 O O . SER A 1 402 ? -2.515 5.765 9.330 1.00 94.31 402 SER A O 1
ATOM 2943 N N . LEU A 1 403 ? -1.071 7.041 10.491 1.00 94.12 403 LEU A N 1
ATOM 2944 C CA . LEU A 1 403 ? -1.607 8.319 10.044 1.00 94.12 403 LEU A CA 1
ATOM 2945 C C . LEU A 1 403 ? -1.559 8.393 8.517 1.00 94.12 403 LEU A C 1
ATOM 2947 O O . LEU A 1 403 ? -2.548 8.806 7.927 1.00 94.12 403 LEU A O 1
ATOM 2951 N N . PHE A 1 404 ? -0.493 7.875 7.890 1.00 91.38 404 PHE A N 1
ATOM 2952 C CA . PHE A 1 404 ? -0.380 7.795 6.432 1.00 91.38 404 PHE A CA 1
ATOM 2953 C C . PHE A 1 404 ? -1.592 7.121 5.780 1.00 91.38 404 PHE A C 1
ATOM 2955 O O . PHE A 1 404 ? -2.152 7.595 4.795 1.00 91.38 404 PHE A O 1
ATOM 2962 N N . THR A 1 405 ? -2.024 6.003 6.360 1.00 90.38 405 THR A N 1
ATOM 2963 C CA . THR A 1 405 ? -3.165 5.241 5.847 1.00 90.38 405 THR A CA 1
ATOM 2964 C C . THR A 1 405 ? -4.495 5.915 6.193 1.00 90.38 405 THR A C 1
ATOM 2966 O O . THR A 1 405 ? -5.424 5.896 5.388 1.00 90.38 405 THR A O 1
ATOM 2969 N N . ALA A 1 406 ? -4.597 6.535 7.372 1.00 93.81 406 ALA A N 1
ATOM 2970 C CA . ALA A 1 406 ? -5.830 7.141 7.874 1.00 93.81 406 ALA A CA 1
ATOM 2971 C C . ALA A 1 406 ? -6.131 8.537 7.319 1.00 93.81 406 ALA A C 1
ATOM 2973 O O . ALA A 1 406 ? -7.302 8.907 7.209 1.00 93.81 406 ALA A O 1
ATOM 2974 N N . GLN A 1 407 ? -5.111 9.313 6.959 1.00 92.50 407 GLN A N 1
ATOM 2975 C CA . GLN A 1 407 ? -5.232 10.733 6.632 1.00 92.50 407 GLN A CA 1
ATOM 2976 C C . GLN A 1 407 ? -6.277 11.043 5.546 1.00 92.50 407 GLN A C 1
ATOM 2978 O O . GLN A 1 407 ? -7.041 11.996 5.747 1.00 92.50 407 GLN A O 1
ATOM 2983 N N . PRO A 1 408 ? -6.393 10.276 4.438 1.00 90.06 408 PRO A N 1
ATOM 2984 C CA . PRO A 1 408 ? -7.430 10.525 3.436 1.00 90.06 408 PRO A CA 1
ATOM 2985 C C . PRO A 1 408 ? -8.849 10.383 4.004 1.00 90.06 408 PRO A C 1
ATOM 2987 O O . PRO A 1 408 ? -9.726 11.199 3.719 1.00 90.06 408 PRO A O 1
ATOM 2990 N N . TYR A 1 409 ? -9.067 9.385 4.860 1.00 94.38 409 TYR A N 1
ATOM 2991 C CA . TYR A 1 409 ? -10.369 9.104 5.457 1.00 94.38 409 TYR A CA 1
ATOM 2992 C C . TYR A 1 409 ? -10.725 10.091 6.569 1.00 94.38 409 TYR A C 1
ATOM 2994 O O . TYR A 1 409 ? -11.875 10.529 6.636 1.00 94.38 409 TYR A O 1
ATOM 3002 N N . LEU A 1 410 ? -9.736 10.508 7.367 1.00 95.31 410 LEU A N 1
ATOM 3003 C CA . LEU A 1 410 ? -9.882 11.581 8.354 1.00 95.31 410 LEU A CA 1
ATOM 3004 C C . LEU A 1 410 ? -10.274 12.901 7.675 1.00 95.31 410 LEU A C 1
ATOM 3006 O O . LEU A 1 410 ? -11.222 13.552 8.102 1.00 95.31 410 LEU A O 1
ATOM 3010 N N . ARG A 1 411 ? -9.617 13.266 6.563 1.00 92.94 411 ARG A N 1
ATOM 3011 C CA . ARG A 1 411 ? -9.966 14.468 5.778 1.00 92.94 411 ARG A CA 1
ATOM 3012 C C . ARG A 1 411 ? -11.366 14.408 5.185 1.00 92.94 411 ARG A C 1
ATOM 3014 O O . ARG A 1 411 ? -12.047 15.424 5.136 1.00 92.94 411 ARG A O 1
ATOM 3021 N N . SER A 1 412 ? -11.785 13.231 4.726 1.00 95.69 412 SER A N 1
ATOM 3022 C CA . SER A 1 412 ? -13.131 13.037 4.175 1.00 95.69 412 SER A CA 1
ATOM 3023 C C . SER A 1 412 ? -14.236 12.999 5.236 1.00 95.69 412 SER A C 1
ATOM 3025 O O . SER A 1 412 ? -15.407 12.935 4.878 1.00 95.69 412 SER A O 1
ATOM 3027 N N . GLY A 1 413 ? -13.880 12.987 6.526 1.00 96.69 413 GLY A N 1
ATOM 3028 C CA . GLY A 1 413 ? -14.832 12.862 7.627 1.00 96.69 413 GLY A CA 1
ATOM 3029 C C . GLY A 1 413 ? -15.435 11.465 7.788 1.00 96.69 413 GLY A C 1
ATOM 3030 O O . GLY A 1 413 ? -16.387 11.317 8.540 1.00 96.69 413 GLY A O 1
ATOM 3031 N N . LYS A 1 414 ? -14.904 10.439 7.107 1.00 98.00 414 LYS A N 1
ATOM 3032 C CA . LYS A 1 414 ? -15.374 9.045 7.233 1.00 98.00 414 LYS A CA 1
ATOM 3033 C C . LYS A 1 414 ? -14.838 8.335 8.472 1.00 98.00 414 LYS A C 1
ATOM 3035 O O . LYS A 1 414 ? -15.456 7.396 8.963 1.00 98.00 414 LYS A O 1
ATOM 3040 N N . LEU A 1 415 ? -13.691 8.782 8.977 1.00 98.31 415 LEU A N 1
ATOM 3041 C CA . LEU A 1 415 ? -13.099 8.287 10.214 1.00 98.31 415 LEU A CA 1
ATOM 3042 C C . LEU A 1 415 ? -12.956 9.412 11.229 1.00 98.31 415 LEU A C 1
ATOM 3044 O O . LEU A 1 415 ? -12.739 10.570 10.868 1.00 98.31 415 LEU A O 1
ATOM 3048 N N . ARG A 1 416 ? -12.991 9.032 12.503 1.00 98.12 416 ARG A N 1
ATOM 3049 C CA . ARG A 1 416 ? -12.617 9.869 13.640 1.00 98.12 416 ARG A CA 1
ATOM 3050 C C . ARG A 1 416 ? -11.400 9.257 14.322 1.00 98.12 416 ARG A C 1
ATOM 3052 O O . ARG A 1 416 ? -11.410 8.076 14.656 1.00 98.12 416 ARG A O 1
ATOM 3059 N N . ALA A 1 417 ? -10.363 10.061 14.539 1.00 98.06 417 ALA A N 1
ATOM 3060 C CA . ALA A 1 417 ? -9.250 9.686 15.404 1.00 98.06 417 ALA A CA 1
ATOM 3061 C C . ALA A 1 417 ? -9.614 10.001 16.860 1.00 98.06 417 ALA A C 1
ATOM 3063 O O . ALA A 1 417 ? -10.098 11.095 17.140 1.00 98.06 417 ALA A O 1
ATOM 3064 N N . LEU A 1 418 ? -9.387 9.051 17.767 1.00 98.38 418 LEU A N 1
ATOM 3065 C CA . LEU A 1 418 ? -9.662 9.209 19.200 1.00 98.38 418 LEU A CA 1
ATOM 3066 C C . LEU A 1 418 ? -8.393 9.480 20.010 1.00 98.38 418 LEU A C 1
ATOM 3068 O O . LEU A 1 418 ? -8.446 10.201 21.001 1.00 98.38 418 LEU A O 1
ATOM 3072 N N . ALA A 1 419 ? -7.263 8.900 19.597 1.00 98.25 419 ALA A N 1
ATOM 3073 C CA . ALA A 1 419 ? -5.974 9.116 20.241 1.00 98.25 419 ALA A CA 1
ATOM 3074 C C . ALA A 1 419 ? -4.797 8.747 19.332 1.00 98.25 419 ALA A C 1
ATOM 3076 O O . ALA A 1 419 ? -4.935 7.977 18.378 1.00 98.25 419 ALA A O 1
ATOM 3077 N N . VAL A 1 420 ? -3.618 9.252 19.678 1.00 97.19 420 VAL A N 1
ATOM 3078 C CA . VAL A 1 420 ? -2.327 8.820 19.135 1.00 97.19 420 VAL A CA 1
ATOM 3079 C C . VAL A 1 420 ? -1.807 7.642 19.961 1.00 97.19 420 VAL A C 1
ATOM 3081 O O . VAL A 1 420 ? -1.653 7.745 21.177 1.00 97.19 420 VAL A O 1
ATOM 3084 N N . ALA A 1 421 ? -1.479 6.530 19.309 1.00 94.50 421 ALA A N 1
ATOM 3085 C CA . ALA A 1 421 ? -0.828 5.372 19.923 1.00 94.50 421 ALA A CA 1
ATOM 3086 C C . ALA A 1 421 ? 0.702 5.539 19.917 1.00 94.50 421 ALA A C 1
ATOM 3088 O O . ALA A 1 421 ? 1.436 4.720 19.365 1.00 94.50 421 ALA A O 1
ATOM 3089 N N . GLY A 1 422 ? 1.185 6.648 20.476 1.00 88.81 422 GLY A N 1
ATOM 3090 C CA . GLY A 1 422 ? 2.592 7.043 20.490 1.00 88.81 422 GLY A CA 1
ATOM 3091 C C . GLY A 1 422 ? 2.944 7.845 21.740 1.00 88.81 422 GLY A C 1
ATOM 3092 O O . GLY A 1 422 ? 2.073 8.186 22.536 1.00 88.81 422 GLY A O 1
ATOM 3093 N N . ALA A 1 423 ? 4.233 8.142 21.915 1.00 85.94 423 ALA A N 1
ATOM 3094 C CA . ALA A 1 423 ? 4.750 8.779 23.130 1.00 85.94 423 ALA A CA 1
ATOM 3095 C C . ALA A 1 423 ? 4.342 10.254 23.297 1.00 85.94 423 ALA A C 1
ATOM 3097 O O . ALA A 1 423 ? 4.397 10.783 24.403 1.00 85.94 423 ALA A O 1
ATOM 3098 N N . SER A 1 424 ? 3.960 10.930 22.214 1.00 90.75 424 SER A N 1
ATOM 3099 C CA . SER A 1 424 ? 3.603 12.347 22.223 1.00 90.75 424 SER A CA 1
ATOM 3100 C C . SER A 1 424 ? 2.481 12.651 21.234 1.00 90.75 424 SER A C 1
ATOM 3102 O O . SER A 1 424 ? 2.233 11.894 20.289 1.00 90.75 424 SER A O 1
ATOM 3104 N N . ARG A 1 425 ? 1.797 13.777 21.461 1.00 94.31 425 ARG A N 1
ATOM 3105 C CA . ARG A 1 425 ? 0.797 14.313 20.533 1.00 94.31 425 ARG A CA 1
ATOM 3106 C C . ARG A 1 425 ? 1.428 14.689 19.198 1.00 94.31 425 ARG A C 1
ATOM 3108 O O . ARG A 1 425 ? 2.630 14.942 19.094 1.00 94.31 425 ARG A O 1
ATOM 3115 N N . LEU A 1 426 ? 0.589 14.779 18.173 1.00 89.94 426 LEU A N 1
ATOM 3116 C CA . LEU A 1 426 ? 1.016 15.220 16.853 1.00 89.94 426 LEU A CA 1
ATOM 3117 C C . LEU A 1 426 ? 0.980 16.747 16.775 1.00 89.94 426 LEU A C 1
ATOM 3119 O O . LEU A 1 426 ? -0.076 17.319 17.032 1.00 89.94 426 LEU A O 1
ATOM 3123 N N . PRO A 1 427 ? 2.058 17.420 16.331 1.00 86.19 427 PRO A N 1
ATOM 3124 C CA . PRO A 1 427 ? 2.032 18.869 16.121 1.00 86.19 427 PRO A CA 1
ATOM 3125 C C . PRO A 1 427 ? 0.912 19.326 15.174 1.00 86.19 427 PRO A C 1
ATOM 3127 O O . PRO A 1 427 ? 0.348 20.397 15.356 1.00 86.19 427 PRO A O 1
ATOM 3130 N N . ALA A 1 428 ? 0.560 18.492 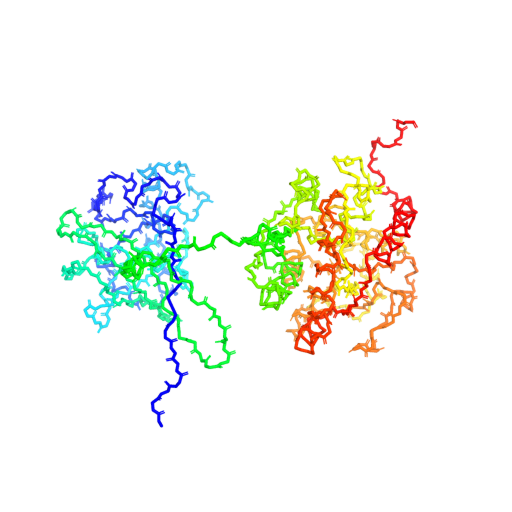14.189 1.00 83.62 428 ALA A N 1
ATOM 3131 C CA . ALA A 1 428 ? -0.523 18.757 13.242 1.00 83.62 428 ALA A CA 1
ATOM 3132 C C . ALA A 1 428 ? -1.936 18.543 13.825 1.00 83.62 428 ALA A C 1
ATOM 3134 O O . ALA A 1 428 ? -2.909 18.988 13.224 1.00 83.62 428 ALA A O 1
ATOM 3135 N N . LEU A 1 429 ? -2.060 17.848 14.963 1.00 86.75 429 LEU A N 1
ATOM 3136 C CA . LEU A 1 429 ? -3.322 17.553 15.652 1.00 86.75 429 LEU A CA 1
ATOM 3137 C C . LEU A 1 429 ? -3.129 17.730 17.174 1.00 86.75 429 LEU A C 1
ATOM 3139 O O . LEU A 1 429 ? -3.196 16.747 17.913 1.00 86.75 429 LEU A O 1
ATOM 3143 N N . PRO A 1 430 ? -2.858 18.958 17.659 1.00 91.19 430 PRO A N 1
ATOM 3144 C CA . PRO A 1 430 ? -2.477 19.195 19.057 1.00 91.19 430 PRO A CA 1
ATOM 3145 C C . PRO A 1 430 ? -3.597 18.867 20.056 1.00 91.19 430 PRO A C 1
ATOM 3147 O O . PRO A 1 430 ? -3.322 18.541 21.211 1.00 91.19 430 PRO A O 1
ATOM 3150 N N . GLU A 1 431 ? -4.850 18.894 19.603 1.00 93.12 431 GLU A N 1
ATOM 3151 C CA . GLU A 1 431 ? -6.027 18.542 20.402 1.00 93.12 431 GLU A CA 1
ATOM 3152 C C . GLU A 1 431 ? -6.218 17.027 20.561 1.00 93.12 431 GLU A C 1
ATOM 3154 O O . GLU A 1 431 ? -6.928 16.590 21.463 1.00 93.12 431 GLU A O 1
ATOM 3159 N N . LEU A 1 432 ? -5.595 16.209 19.704 1.00 96.31 432 LEU A N 1
ATOM 3160 C CA . LEU A 1 432 ? -5.720 14.756 19.769 1.00 96.31 432 LEU A CA 1
ATOM 3161 C C . LEU A 1 432 ? -4.796 14.218 20.877 1.00 96.31 432 LEU A C 1
ATOM 3163 O O . LEU A 1 432 ? -3.571 14.318 20.734 1.00 96.31 432 LEU A O 1
ATOM 3167 N N . PRO A 1 433 ? -5.335 13.642 21.969 1.00 97.62 433 PRO A N 1
ATOM 3168 C CA . PRO A 1 433 ? -4.508 13.151 23.061 1.00 97.62 433 PRO A CA 1
ATOM 3169 C C . PRO A 1 433 ? -3.720 11.908 22.642 1.00 97.62 433 PRO A C 1
ATOM 3171 O O . PRO A 1 433 ? -4.051 11.222 21.670 1.00 97.62 433 PRO A O 1
ATOM 3174 N N . THR A 1 434 ? -2.688 11.570 23.405 1.00 97.69 434 THR A N 1
ATOM 3175 C CA . THR A 1 434 ? -2.102 10.224 23.337 1.00 97.69 434 THR A CA 1
ATOM 3176 C C . THR A 1 434 ? -2.976 9.214 24.083 1.00 97.69 434 THR A C 1
ATOM 3178 O O . THR A 1 434 ? -3.782 9.583 24.937 1.00 97.69 434 THR A O 1
ATOM 3181 N N . LEU A 1 435 ? -2.802 7.918 23.812 1.00 97.69 435 LEU A N 1
ATOM 3182 C CA . LEU A 1 435 ? -3.441 6.867 24.613 1.00 97.69 435 LEU A CA 1
ATOM 3183 C C . LEU A 1 435 ? -3.026 6.941 26.086 1.00 97.69 435 LEU A C 1
ATOM 3185 O O . LEU A 1 435 ? -3.870 6.751 26.956 1.00 97.69 435 LEU A O 1
ATOM 3189 N N . LEU A 1 436 ? -1.767 7.296 26.364 1.00 96.50 436 LEU A N 1
ATOM 3190 C CA . LEU A 1 436 ? -1.271 7.484 27.726 1.00 96.50 436 LEU A CA 1
ATOM 3191 C C . LEU A 1 436 ? -2.024 8.610 28.450 1.00 96.50 436 LEU A C 1
ATOM 3193 O O . LEU A 1 436 ? -2.500 8.411 29.564 1.00 96.50 436 LEU A O 1
ATOM 3197 N N . GLU A 1 437 ? -2.175 9.768 27.806 1.00 97.38 437 GLU A N 1
ATOM 3198 C CA . GLU A 1 437 ? -2.955 10.895 28.341 1.00 97.38 437 GLU A CA 1
ATOM 3199 C C . GLU A 1 437 ? -4.440 10.548 28.504 1.00 97.38 437 GLU A C 1
ATOM 3201 O O . GLU A 1 437 ? -5.099 11.065 29.402 1.00 97.38 437 GLU A O 1
ATOM 3206 N N . ALA A 1 438 ? -4.959 9.652 27.663 1.00 97.06 438 ALA A N 1
ATOM 3207 C CA . ALA A 1 438 ? -6.324 9.143 27.736 1.00 97.06 438 ALA A CA 1
ATOM 3208 C C . ALA A 1 438 ? -6.504 7.984 28.743 1.00 97.06 438 ALA A C 1
ATOM 3210 O O . ALA A 1 438 ? -7.559 7.349 28.762 1.00 97.06 438 ALA A O 1
ATOM 3211 N N . GLY A 1 439 ? -5.494 7.692 29.572 1.00 95.44 439 GLY A N 1
ATOM 3212 C CA . GLY A 1 439 ? -5.569 6.687 30.637 1.00 95.44 439 GLY A CA 1
ATOM 3213 C C . GLY A 1 439 ? -5.308 5.243 30.196 1.00 95.44 439 GLY A C 1
ATOM 3214 O O . GLY A 1 439 ? -5.608 4.319 30.948 1.00 95.44 439 GLY A O 1
ATOM 3215 N N . VAL A 1 440 ? -4.748 5.032 29.001 1.00 95.69 440 VAL A N 1
ATOM 3216 C CA . VAL A 1 440 ? -4.379 3.714 28.460 1.00 95.69 440 VAL A CA 1
ATOM 3217 C C . VAL A 1 440 ? -2.853 3.642 28.284 1.00 95.69 440 VAL A C 1
ATOM 3219 O O . VAL A 1 440 ? -2.329 3.975 27.215 1.00 95.69 440 VAL A O 1
ATOM 3222 N N . PRO A 1 441 ? -2.100 3.252 29.330 1.00 91.88 441 PRO A N 1
ATOM 3223 C CA . PRO A 1 441 ? -0.645 3.153 29.256 1.00 91.88 441 PRO A CA 1
ATOM 3224 C C . PRO A 1 441 ? -0.204 1.966 28.384 1.00 91.88 441 PRO A C 1
ATOM 3226 O O . PRO A 1 441 ? -0.988 1.078 28.075 1.00 91.88 441 PRO A O 1
ATOM 3229 N N . GLY A 1 442 ? 1.069 1.930 27.984 1.00 84.69 442 GLY A N 1
ATOM 3230 C CA . GLY A 1 442 ? 1.673 0.744 27.352 1.00 84.69 442 GLY A CA 1
ATOM 3231 C C . GLY A 1 442 ? 1.338 0.510 25.872 1.00 84.69 442 GLY A C 1
ATOM 3232 O O . GLY A 1 442 ? 1.842 -0.446 25.290 1.00 84.69 442 GLY A O 1
ATOM 3233 N N . VAL A 1 443 ? 0.550 1.381 25.230 1.00 86.38 443 VAL A N 1
ATOM 3234 C CA . VAL A 1 443 ? 0.239 1.300 23.791 1.00 86.38 443 VAL A CA 1
ATOM 3235 C C . VAL A 1 443 ? 0.955 2.423 23.030 1.00 86.38 443 VAL A C 1
ATOM 3237 O O . VAL A 1 443 ? 0.377 3.471 22.738 1.00 86.38 443 VAL A O 1
ATOM 3240 N N . ALA A 1 444 ? 2.239 2.218 22.726 1.00 85.69 444 ALA A N 1
ATOM 3241 C CA . ALA A 1 444 ? 3.080 3.197 22.030 1.00 85.69 444 ALA A CA 1
ATOM 3242 C C . ALA A 1 444 ? 3.854 2.547 20.873 1.00 85.69 444 ALA A C 1
ATOM 3244 O O . ALA A 1 444 ? 4.960 2.034 21.046 1.00 85.69 444 ALA A O 1
ATOM 3245 N N . LEU A 1 445 ? 3.267 2.580 19.676 1.00 87.38 445 LEU A N 1
ATOM 3246 C CA . LEU A 1 445 ? 3.804 1.949 18.475 1.00 87.38 445 LEU A CA 1
ATOM 3247 C C . LEU A 1 445 ? 3.849 2.960 17.329 1.00 87.38 445 LEU A C 1
ATOM 3249 O O . LEU A 1 445 ? 2.831 3.286 16.727 1.00 87.38 445 LEU A O 1
ATOM 3253 N N . THR A 1 446 ? 5.042 3.428 16.980 1.00 88.44 446 THR A N 1
ATOM 3254 C CA . THR A 1 446 ? 5.260 4.248 15.781 1.00 88.44 446 THR A CA 1
ATOM 3255 C C . THR A 1 446 ? 5.719 3.354 14.640 1.00 88.44 446 THR A C 1
ATOM 3257 O O . THR A 1 446 ? 6.578 2.500 14.841 1.00 88.44 446 THR A O 1
ATOM 3260 N N . GLN A 1 447 ? 5.176 3.554 13.440 1.00 92.12 447 GLN A N 1
ATOM 3261 C CA . GLN A 1 447 ? 5.601 2.805 12.260 1.00 92.12 447 GLN A CA 1
ATOM 3262 C C . GLN A 1 447 ? 6.788 3.507 11.612 1.00 92.12 447 GLN A C 1
ATOM 3264 O O . GLN A 1 447 ? 6.764 4.726 11.463 1.00 92.12 447 GLN A O 1
ATOM 3269 N N . TRP A 1 448 ? 7.803 2.753 11.208 1.00 95.19 448 TRP A N 1
ATOM 3270 C CA . TRP A 1 448 ? 8.946 3.262 10.457 1.00 95.19 448 TRP A CA 1
ATOM 3271 C C . TRP A 1 448 ? 9.100 2.511 9.138 1.00 95.19 448 TRP A C 1
ATOM 3273 O O . TRP A 1 448 ? 8.683 1.354 9.017 1.00 95.19 448 TRP A O 1
ATOM 3283 N N . TYR A 1 449 ? 9.701 3.189 8.163 1.00 97.12 449 TYR A N 1
ATOM 3284 C CA . TYR A 1 449 ? 9.921 2.692 6.807 1.00 97.12 449 TYR A CA 1
ATOM 3285 C C . TYR A 1 449 ? 11.355 2.989 6.381 1.00 97.12 449 TYR A C 1
ATOM 3287 O O . TYR A 1 449 ? 11.873 4.070 6.667 1.00 97.12 449 TYR A O 1
ATOM 3295 N N . ALA A 1 450 ? 11.993 2.052 5.692 1.00 98.31 450 ALA A N 1
ATOM 3296 C CA . ALA A 1 450 ? 13.388 2.151 5.288 1.00 98.31 450 ALA A CA 1
ATOM 3297 C C . ALA A 1 450 ? 13.656 1.384 3.988 1.00 98.31 450 ALA A C 1
ATOM 3299 O O . ALA A 1 450 ? 12.840 0.582 3.534 1.00 98.31 450 ALA A O 1
ATOM 3300 N N . LEU A 1 451 ? 14.814 1.639 3.388 1.00 98.62 451 LEU A N 1
ATOM 3301 C CA . LEU A 1 451 ? 15.279 0.937 2.198 1.00 98.62 451 LEU A CA 1
ATOM 3302 C C . LEU A 1 451 ? 16.473 0.042 2.549 1.00 98.62 451 LEU A C 1
ATOM 3304 O O . LEU A 1 451 ? 17.379 0.461 3.275 1.00 98.62 451 LEU A O 1
ATOM 3308 N N . PHE A 1 452 ? 16.483 -1.169 1.999 1.00 98.81 452 PHE A N 1
ATOM 3309 C CA . PHE A 1 452 ? 17.535 -2.165 2.197 1.00 98.81 452 PHE A CA 1
ATOM 3310 C C . PHE A 1 452 ? 17.976 -2.767 0.863 1.00 98.81 452 PHE A C 1
ATOM 3312 O O . PHE A 1 452 ? 17.201 -2.822 -0.091 1.00 98.81 452 PHE A O 1
ATOM 3319 N N . ALA A 1 453 ? 19.214 -3.240 0.802 1.00 98.69 453 ALA A N 1
ATOM 3320 C CA . ALA A 1 453 ? 19.726 -4.099 -0.265 1.00 98.69 453 ALA A CA 1
ATOM 3321 C C . ALA A 1 453 ? 20.095 -5.479 0.314 1.00 98.69 453 ALA A C 1
ATOM 3323 O O . ALA A 1 453 ? 20.147 -5.616 1.535 1.00 98.69 453 ALA A O 1
ATOM 3324 N N . PRO A 1 454 ? 20.400 -6.497 -0.508 1.00 98.62 454 PRO A N 1
ATOM 3325 C CA . PRO A 1 454 ? 20.960 -7.754 -0.011 1.00 98.62 454 PRO A CA 1
ATOM 3326 C C . PRO A 1 454 ? 22.290 -7.516 0.724 1.00 98.62 454 PRO A C 1
ATOM 3328 O O . PRO A 1 454 ? 23.079 -6.663 0.298 1.00 98.62 454 PRO A O 1
ATOM 3331 N N . ALA A 1 455 ? 22.572 -8.279 1.787 1.00 97.44 455 ALA A N 1
ATOM 3332 C CA . ALA A 1 455 ? 23.710 -8.075 2.704 1.00 97.44 455 ALA A CA 1
ATOM 3333 C C . ALA A 1 455 ? 25.062 -7.803 2.033 1.00 97.44 455 ALA A C 1
ATOM 3335 O O . ALA A 1 455 ? 25.834 -6.953 2.470 1.00 97.44 455 ALA A O 1
ATOM 3336 N N . LYS A 1 456 ? 25.364 -8.527 0.952 1.00 97.25 456 LYS A N 1
ATOM 3337 C CA . LYS A 1 456 ? 26.677 -8.483 0.286 1.00 97.25 456 LYS A CA 1
ATOM 3338 C C . LYS A 1 456 ? 26.801 -7.363 -0.752 1.00 97.25 456 LYS A C 1
ATOM 3340 O O . LYS A 1 456 ? 27.756 -7.360 -1.528 1.00 97.25 456 LYS A O 1
ATOM 3345 N N . THR A 1 457 ? 25.845 -6.433 -0.797 1.00 98.44 457 THR A N 1
ATOM 3346 C CA . THR A 1 457 ? 25.849 -5.350 -1.785 1.00 98.44 457 THR A CA 1
ATOM 3347 C C . THR A 1 457 ? 27.073 -4.460 -1.558 1.00 98.44 457 THR A C 1
ATOM 3349 O O . THR A 1 457 ? 27.292 -4.016 -0.429 1.00 98.44 457 THR A O 1
ATOM 3352 N N . PRO A 1 458 ? 27.894 -4.169 -2.588 1.00 97.62 458 PRO A N 1
ATOM 3353 C CA . PRO A 1 458 ? 29.128 -3.418 -2.404 1.00 97.62 458 PRO A CA 1
ATOM 3354 C C . PRO A 1 458 ? 28.899 -2.079 -1.700 1.00 97.62 458 PRO A C 1
ATOM 3356 O O . PRO A 1 458 ? 28.062 -1.279 -2.116 1.00 97.62 458 PRO A O 1
ATOM 3359 N N . ALA A 1 459 ? 29.712 -1.777 -0.685 1.00 96.56 459 ALA A N 1
ATOM 3360 C CA . ALA A 1 459 ? 29.591 -0.540 0.087 1.00 96.56 459 ALA A CA 1
ATOM 3361 C C . ALA A 1 459 ? 29.539 0.753 -0.766 1.00 96.56 459 ALA A C 1
ATOM 3363 O O . ALA A 1 459 ? 28.784 1.659 -0.413 1.00 96.56 459 ALA A O 1
ATOM 3364 N N . PRO A 1 460 ? 30.273 0.888 -1.897 1.00 96.50 460 PRO A N 1
ATOM 3365 C CA . PRO A 1 460 ? 30.110 2.040 -2.786 1.00 96.50 460 PRO A CA 1
ATOM 3366 C C . PRO A 1 460 ? 28.702 2.176 -3.386 1.00 96.50 460 PRO A C 1
ATOM 3368 O O . PRO A 1 460 ? 28.229 3.298 -3.534 1.00 96.50 460 PRO A O 1
ATOM 3371 N N . VAL A 1 461 ? 28.037 1.059 -3.700 1.00 97.81 461 VAL A N 1
ATOM 3372 C CA . VAL A 1 461 ? 26.664 1.030 -4.232 1.00 97.81 461 VAL A CA 1
ATOM 3373 C C . VAL A 1 461 ? 25.673 1.443 -3.148 1.00 97.81 461 VAL A C 1
ATOM 3375 O O . VAL A 1 461 ? 24.859 2.333 -3.379 1.00 97.81 461 VAL A O 1
ATOM 3378 N N . VAL A 1 462 ? 25.809 0.897 -1.934 1.00 98.44 462 VAL A N 1
ATOM 3379 C CA . VAL A 1 462 ? 24.984 1.291 -0.777 1.00 98.44 462 VAL A CA 1
ATOM 3380 C C . VAL A 1 462 ? 25.116 2.789 -0.488 1.00 98.44 462 VAL A C 1
ATOM 3382 O O . VAL A 1 462 ? 24.110 3.472 -0.321 1.00 98.44 462 VAL A O 1
ATOM 3385 N N . ARG A 1 463 ? 26.339 3.341 -0.501 1.00 97.94 463 ARG A N 1
ATOM 3386 C CA . ARG A 1 463 ? 26.562 4.787 -0.308 1.00 97.94 463 ARG A CA 1
ATOM 3387 C C . ARG A 1 463 ? 25.928 5.640 -1.403 1.00 97.94 463 ARG A C 1
ATOM 3389 O O . ARG A 1 463 ? 25.384 6.700 -1.103 1.00 97.94 463 ARG A O 1
ATOM 3396 N N . GLN A 1 464 ? 25.995 5.201 -2.658 1.00 97.44 464 GLN A N 1
ATOM 3397 C CA . GLN A 1 464 ? 25.365 5.909 -3.771 1.00 97.44 464 GLN A CA 1
ATOM 3398 C C . GLN A 1 464 ? 23.834 5.894 -3.646 1.00 97.44 464 GLN A C 1
ATOM 3400 O O . GLN A 1 464 ? 23.206 6.940 -3.796 1.00 97.44 464 GLN A O 1
ATOM 3405 N N . LEU A 1 465 ? 23.246 4.744 -3.300 1.00 98.44 465 LEU A N 1
ATOM 3406 C CA . LEU A 1 465 ? 21.810 4.606 -3.041 1.00 98.44 465 LEU A CA 1
ATOM 3407 C C . LEU A 1 465 ? 21.360 5.439 -1.834 1.00 98.44 465 LEU A C 1
ATOM 3409 O O . LEU A 1 465 ? 20.342 6.118 -1.923 1.00 98.44 465 LEU A O 1
ATOM 3413 N N . ASN A 1 466 ? 22.129 5.448 -0.741 1.00 98.81 466 ASN A N 1
ATOM 3414 C CA . ASN A 1 466 ? 21.850 6.277 0.434 1.00 98.81 466 ASN A CA 1
ATOM 3415 C C . ASN A 1 466 ? 21.886 7.767 0.086 1.00 98.81 466 ASN A C 1
ATOM 3417 O O . ASN A 1 466 ? 20.988 8.509 0.466 1.00 98.81 466 ASN A O 1
ATOM 3421 N N . THR A 1 467 ? 22.897 8.195 -0.674 1.00 98.38 467 THR A N 1
ATOM 3422 C CA . THR A 1 467 ? 23.031 9.592 -1.101 1.00 98.38 467 THR A CA 1
ATOM 3423 C C . THR A 1 467 ? 21.829 10.005 -1.949 1.00 98.38 467 THR A C 1
ATOM 3425 O O . THR A 1 467 ? 21.206 11.024 -1.663 1.00 98.38 467 THR A O 1
ATOM 3428 N N . ALA A 1 468 ? 21.456 9.186 -2.939 1.00 97.94 468 ALA A N 1
ATOM 3429 C CA . ALA A 1 468 ? 20.282 9.431 -3.771 1.00 97.94 468 ALA A CA 1
ATOM 3430 C C . ALA A 1 468 ? 18.991 9.469 -2.937 1.00 97.94 468 ALA A C 1
ATOM 3432 O O . ALA A 1 468 ? 18.202 10.398 -3.086 1.00 97.94 468 ALA A O 1
ATOM 3433 N N . LEU A 1 469 ? 18.799 8.511 -2.023 1.00 98.56 469 LEU A N 1
ATOM 3434 C CA . LEU A 1 469 ? 17.651 8.481 -1.117 1.00 98.56 469 LEU A CA 1
ATOM 3435 C C . LEU A 1 469 ? 17.582 9.753 -0.269 1.00 98.56 469 LEU A C 1
ATOM 3437 O O . LEU A 1 469 ? 16.553 10.419 -0.262 1.00 98.56 469 LEU A O 1
ATOM 3441 N N . ASN A 1 470 ? 18.677 10.137 0.381 1.00 98.56 470 ASN A N 1
ATOM 3442 C CA . ASN A 1 470 ? 18.719 11.326 1.226 1.00 98.56 470 ASN A CA 1
ATOM 3443 C C . ASN A 1 470 ? 18.478 12.614 0.428 1.00 98.56 470 ASN A C 1
ATOM 3445 O O . ASN A 1 470 ? 17.764 13.487 0.910 1.00 98.56 470 ASN A O 1
ATOM 3449 N N . THR A 1 471 ? 18.976 12.715 -0.810 1.00 98.19 471 THR A N 1
ATOM 3450 C CA . THR A 1 471 ? 18.635 13.833 -1.707 1.00 98.19 471 THR A CA 1
ATOM 3451 C C . THR A 1 471 ? 17.133 13.887 -1.998 1.00 98.19 471 THR A C 1
ATOM 3453 O O . THR A 1 471 ? 16.537 14.958 -1.929 1.00 98.19 471 THR A O 1
ATOM 3456 N N . VAL A 1 472 ? 16.491 12.745 -2.274 1.00 97.06 472 VAL A N 1
ATOM 3457 C CA . VAL A 1 472 ? 15.033 12.684 -2.490 1.00 97.06 472 VAL A CA 1
ATOM 3458 C C . VAL A 1 472 ? 14.257 13.069 -1.233 1.00 97.06 472 VAL A C 1
ATOM 3460 O O . VAL A 1 472 ? 13.269 13.789 -1.325 1.00 97.06 472 VAL A O 1
ATOM 3463 N N . LEU A 1 473 ? 14.694 12.617 -0.060 1.00 97.25 473 LEU A N 1
ATOM 3464 C CA . LEU A 1 473 ? 14.038 12.902 1.219 1.00 97.25 473 LEU A CA 1
ATOM 3465 C C . LEU A 1 473 ? 14.256 14.342 1.712 1.00 97.25 473 LEU A C 1
ATOM 3467 O O . LEU A 1 473 ? 13.567 14.775 2.628 1.00 97.25 473 LEU A O 1
ATOM 3471 N N . GLN A 1 474 ? 15.189 15.084 1.116 1.00 96.75 474 GLN A N 1
ATOM 3472 C CA . GLN A 1 474 ? 15.402 16.514 1.366 1.00 96.75 474 GLN A CA 1
ATOM 3473 C C . GLN A 1 474 ? 14.691 17.408 0.343 1.00 96.75 474 GLN A C 1
ATOM 3475 O O . GLN A 1 474 ? 14.660 18.627 0.505 1.00 96.75 474 GLN A O 1
ATOM 3480 N N . ASP A 1 475 ? 14.115 16.825 -0.710 1.00 96.12 475 ASP A N 1
ATOM 3481 C CA . ASP A 1 475 ? 13.368 17.569 -1.711 1.00 96.12 475 ASP A CA 1
ATOM 3482 C C . ASP A 1 475 ? 12.045 18.098 -1.112 1.00 96.12 475 ASP A C 1
ATOM 3484 O O . ASP A 1 475 ? 11.219 17.300 -0.654 1.00 96.12 475 ASP A O 1
ATOM 3488 N N . PR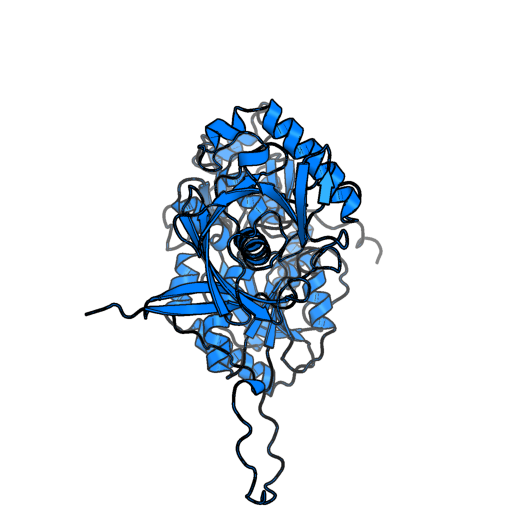O A 1 476 ? 11.794 19.424 -1.132 1.00 94.31 476 PRO A N 1
ATOM 3489 C CA . PRO A 1 476 ? 10.617 20.006 -0.487 1.00 94.31 476 PRO A CA 1
ATOM 3490 C C . PRO A 1 476 ? 9.281 19.481 -1.022 1.00 94.31 476 PRO A C 1
ATOM 3492 O O . PRO A 1 476 ? 8.312 19.403 -0.272 1.00 94.31 476 PRO A O 1
ATOM 3495 N N . GLU A 1 477 ? 9.207 19.107 -2.303 1.00 91.19 477 GLU A N 1
ATOM 3496 C CA . GLU A 1 477 ? 7.990 18.558 -2.906 1.00 91.19 477 GLU A CA 1
ATOM 3497 C C . GLU A 1 477 ? 7.697 17.156 -2.358 1.00 91.19 477 GLU A C 1
ATOM 3499 O O . GLU A 1 477 ? 6.546 16.823 -2.066 1.00 91.19 477 GLU A O 1
ATOM 3504 N N . ILE A 1 478 ? 8.739 16.338 -2.186 1.00 91.25 478 ILE A N 1
ATOM 3505 C CA . ILE A 1 478 ? 8.624 14.998 -1.600 1.00 91.25 478 ILE A CA 1
ATOM 3506 C C . ILE A 1 478 ? 8.244 15.085 -0.128 1.00 91.25 478 ILE A C 1
ATOM 3508 O O . ILE A 1 478 ? 7.302 14.404 0.282 1.00 91.25 478 ILE A O 1
ATOM 3512 N N . VAL A 1 479 ? 8.926 15.938 0.640 1.00 92.88 479 VAL A N 1
ATOM 3513 C CA . VAL A 1 479 ? 8.624 16.157 2.061 1.00 92.88 479 VAL A CA 1
ATOM 3514 C C . VAL A 1 479 ? 7.182 16.621 2.221 1.00 92.88 479 VAL A C 1
ATOM 3516 O O . VAL A 1 479 ? 6.403 15.948 2.890 1.00 92.88 479 VAL A O 1
ATOM 3519 N N . ALA A 1 480 ? 6.783 17.686 1.518 1.00 89.75 480 ALA A N 1
ATOM 3520 C CA . ALA A 1 480 ? 5.423 18.208 1.590 1.00 89.75 480 ALA A CA 1
ATOM 3521 C C . ALA A 1 480 ? 4.381 17.155 1.198 1.00 89.75 480 ALA A C 1
ATOM 3523 O O . ALA A 1 480 ? 3.325 17.070 1.822 1.00 89.75 480 ALA A O 1
ATOM 3524 N N . ARG A 1 481 ? 4.664 16.318 0.190 1.00 88.31 481 ARG A N 1
ATOM 3525 C CA . ARG A 1 481 ? 3.749 15.246 -0.214 1.00 88.31 481 ARG A CA 1
ATOM 3526 C C . ARG A 1 481 ? 3.615 14.163 0.856 1.00 88.31 481 ARG A C 1
ATOM 3528 O O . ARG A 1 481 ? 2.495 13.741 1.134 1.00 88.31 481 ARG A O 1
ATOM 3535 N N . MET A 1 482 ? 4.726 13.698 1.424 1.00 90.06 482 MET A N 1
ATOM 3536 C CA . MET A 1 482 ? 4.717 12.659 2.457 1.00 90.06 482 MET A CA 1
ATOM 3537 C C . MET A 1 482 ? 4.081 13.160 3.759 1.00 90.06 482 MET A C 1
ATOM 3539 O O . MET A 1 482 ? 3.263 12.454 4.348 1.00 90.06 482 MET A O 1
ATOM 3543 N N . GLU A 1 483 ? 4.381 14.393 4.164 1.00 89.44 483 GLU A N 1
ATOM 3544 C CA . GLU A 1 483 ? 3.801 15.023 5.353 1.00 89.44 483 GLU A CA 1
ATOM 3545 C C . GLU A 1 483 ? 2.318 15.331 5.178 1.00 89.44 483 GLU A C 1
ATOM 3547 O O . GLU A 1 483 ? 1.529 15.078 6.089 1.00 89.44 483 GLU A O 1
ATOM 3552 N N . ALA A 1 484 ? 1.904 15.783 3.989 1.00 86.56 484 ALA A N 1
ATOM 3553 C CA . ALA A 1 484 ? 0.492 15.960 3.675 1.00 86.56 484 ALA A CA 1
ATOM 3554 C C . ALA A 1 484 ? -0.286 14.646 3.770 1.00 86.56 484 ALA A C 1
ATOM 3556 O O . ALA A 1 484 ? -1.480 14.686 4.051 1.00 86.56 484 ALA A O 1
ATOM 3557 N N . ASP A 1 485 ? 0.346 13.500 3.546 1.00 83.62 485 ASP A N 1
ATOM 3558 C CA . ASP A 1 485 ? -0.315 12.211 3.696 1.00 83.62 485 ASP A CA 1
ATOM 3559 C C . ASP A 1 485 ? -0.153 11.642 5.116 1.00 83.62 485 ASP A C 1
ATOM 3561 O O . ASP A 1 485 ? -0.922 10.766 5.466 1.00 83.62 485 ASP A O 1
ATOM 3565 N N . GLY A 1 486 ? 0.714 12.186 5.984 1.00 87.00 486 GLY A N 1
ATOM 3566 C CA . GLY A 1 486 ? 0.831 11.779 7.394 1.00 87.00 486 GLY A CA 1
ATOM 3567 C C . GLY A 1 486 ? 2.096 10.990 7.749 1.00 87.00 486 GLY A C 1
ATOM 3568 O O . GLY A 1 486 ? 2.129 10.272 8.758 1.00 87.00 486 GLY A O 1
ATOM 3569 N N . ALA A 1 487 ? 3.137 11.082 6.922 1.00 91.06 487 ALA A N 1
ATOM 3570 C CA . ALA A 1 487 ? 4.470 10.571 7.219 1.00 91.06 487 ALA A CA 1
ATOM 3571 C C . ALA A 1 487 ? 5.423 11.717 7.580 1.00 91.06 487 ALA A C 1
ATOM 3573 O O . ALA A 1 487 ? 5.475 12.730 6.893 1.00 91.06 487 ALA A O 1
ATOM 3574 N N . ARG A 1 488 ? 6.218 11.534 8.633 1.00 92.19 488 ARG A N 1
ATOM 3575 C CA . ARG A 1 488 ? 7.349 12.399 8.969 1.00 92.19 488 ARG A CA 1
ATOM 3576 C C . ARG A 1 488 ? 8.597 11.843 8.303 1.00 92.19 488 ARG A C 1
ATOM 3578 O O . ARG A 1 488 ? 9.088 10.787 8.708 1.00 92.19 488 ARG A O 1
ATOM 3585 N N . VAL A 1 489 ? 9.098 12.553 7.303 1.00 94.31 489 VAL A N 1
ATOM 3586 C CA . VAL A 1 489 ? 10.332 12.184 6.606 1.00 94.31 489 VAL A CA 1
ATOM 3587 C C . VAL A 1 489 ? 11.525 12.335 7.546 1.00 94.31 489 VAL A C 1
ATOM 3589 O O . VAL A 1 489 ? 11.608 13.294 8.311 1.00 94.31 489 VAL A O 1
ATOM 3592 N N . GLN A 1 490 ? 12.442 11.372 7.508 1.00 95.31 490 GLN A N 1
ATOM 3593 C CA . GLN A 1 490 ? 13.697 11.452 8.246 1.00 95.31 490 GLN A CA 1
ATOM 3594 C C . GLN A 1 490 ? 14.790 10.730 7.468 1.00 95.31 490 GLN A C 1
ATOM 3596 O O . GLN A 1 490 ? 14.693 9.528 7.240 1.00 95.31 490 GLN A O 1
ATOM 3601 N N . THR A 1 491 ? 15.834 11.467 7.098 1.00 96.38 491 THR A N 1
ATOM 3602 C CA . THR A 1 491 ? 17.050 10.903 6.510 1.00 96.38 491 THR A CA 1
ATOM 3603 C C . THR A 1 491 ? 17.870 10.172 7.560 1.00 96.38 491 THR A C 1
ATOM 3605 O O . THR A 1 491 ? 17.870 10.556 8.731 1.00 96.38 491 THR A O 1
ATOM 3608 N N . SER A 1 492 ? 18.641 9.183 7.128 1.00 98.38 492 SER A N 1
ATOM 3609 C CA . SER A 1 492 ? 19.680 8.579 7.955 1.00 98.38 492 SER A CA 1
ATOM 3610 C C . SER A 1 492 ? 20.868 8.151 7.101 1.00 98.38 492 SER A C 1
ATOM 3612 O O . SER A 1 492 ? 20.785 8.014 5.876 1.00 98.38 492 SER A O 1
ATOM 3614 N N . SER A 1 493 ? 21.987 7.901 7.754 1.00 98.44 493 SER A N 1
ATOM 3615 C CA . SER A 1 493 ? 23.062 7.068 7.240 1.00 98.44 493 SER A CA 1
ATOM 3616 C C . SER A 1 493 ? 22.679 5.577 7.324 1.00 98.44 493 SER A C 1
ATOM 3618 O O . SER A 1 493 ? 21.755 5.206 8.061 1.00 98.44 493 SER A O 1
ATOM 3620 N N . PRO A 1 494 ? 23.397 4.694 6.604 1.00 98.25 494 PRO A N 1
ATOM 3621 C CA . PRO A 1 494 ? 23.291 3.248 6.792 1.00 98.25 494 PRO A CA 1
ATOM 3622 C C . PRO A 1 494 ? 23.556 2.800 8.236 1.00 98.25 494 PRO A C 1
ATOM 3624 O O . PRO A 1 494 ? 22.887 1.895 8.722 1.00 98.25 494 PRO A O 1
ATOM 3627 N N . GLY A 1 495 ? 24.511 3.447 8.920 1.00 97.62 495 GLY A N 1
ATOM 3628 C CA . GLY A 1 495 ? 24.871 3.133 10.306 1.00 97.62 495 GLY A CA 1
ATOM 3629 C C . GLY A 1 495 ? 23.747 3.463 11.284 1.00 97.62 495 GLY A C 1
ATOM 3630 O O . GLY A 1 495 ? 23.320 2.598 12.032 1.00 97.62 495 GLY A O 1
ATOM 3631 N N . GLU A 1 496 ? 23.171 4.662 11.193 1.00 98.12 496 GLU A N 1
ATOM 3632 C CA . GLU A 1 496 ? 22.032 5.050 12.042 1.00 98.12 496 GLU A CA 1
ATOM 3633 C C . GLU A 1 496 ? 20.804 4.150 11.826 1.00 98.12 496 GLU A C 1
ATOM 3635 O O . GLU A 1 496 ? 20.066 3.867 12.767 1.00 98.12 496 GLU A O 1
ATOM 3640 N N . LEU A 1 497 ? 20.573 3.680 10.592 1.00 98.00 497 LEU A N 1
ATOM 3641 C CA . LEU A 1 497 ? 19.515 2.702 10.336 1.00 98.00 497 LEU A CA 1
ATOM 3642 C C . LEU A 1 497 ? 19.849 1.339 10.958 1.00 98.00 497 LEU A C 1
ATOM 3644 O O . LEU A 1 497 ? 18.955 0.699 11.498 1.00 98.00 497 LEU A O 1
ATOM 3648 N N . HIS A 1 498 ? 21.107 0.899 10.909 1.00 95.69 498 HIS A N 1
ATOM 3649 C CA . HIS A 1 498 ? 21.537 -0.325 11.587 1.00 95.69 498 HIS A CA 1
ATOM 3650 C C . HIS A 1 498 ? 21.303 -0.244 13.103 1.00 95.69 498 HIS A C 1
ATOM 3652 O O . HIS A 1 498 ? 20.714 -1.159 13.676 1.00 95.69 498 HIS A O 1
ATOM 3658 N N . ASP A 1 499 ? 21.672 0.872 13.733 1.00 95.06 499 ASP A N 1
ATOM 3659 C CA . ASP A 1 499 ? 21.458 1.093 15.168 1.00 95.06 499 ASP A CA 1
ATOM 3660 C C . ASP A 1 499 ? 19.962 1.054 15.528 1.00 95.06 499 ASP A C 1
ATOM 3662 O O . ASP A 1 499 ? 19.571 0.458 16.535 1.00 95.06 499 ASP A O 1
ATOM 3666 N N . LEU A 1 500 ? 19.101 1.616 14.666 1.00 94.31 500 LEU A N 1
ATOM 3667 C CA . LEU A 1 500 ? 17.647 1.510 14.811 1.00 94.31 500 LEU A CA 1
ATOM 3668 C C . LEU A 1 500 ? 17.170 0.049 14.772 1.00 94.31 500 LEU A C 1
ATOM 3670 O O . LEU A 1 500 ? 16.308 -0.317 15.570 1.00 94.31 500 LEU A O 1
ATOM 3674 N N . LEU A 1 501 ? 17.705 -0.785 13.872 1.00 93.69 501 LEU A N 1
ATOM 3675 C CA . LEU A 1 501 ? 17.324 -2.202 13.792 1.00 93.69 501 LEU A CA 1
ATOM 3676 C C . LEU A 1 501 ? 17.668 -2.959 15.075 1.00 93.69 501 LEU A C 1
ATOM 3678 O O . LEU A 1 501 ? 16.855 -3.750 15.555 1.00 93.69 501 LEU A O 1
ATOM 3682 N N . MET A 1 502 ? 18.848 -2.700 15.642 1.00 91.38 502 MET A N 1
ATOM 3683 C CA . MET A 1 502 ? 19.277 -3.335 16.889 1.00 91.38 502 MET A CA 1
ATOM 3684 C C . MET A 1 502 ? 18.346 -2.959 18.046 1.00 91.38 502 MET A C 1
ATOM 3686 O O . MET A 1 502 ? 17.848 -3.843 18.745 1.00 91.38 502 MET A O 1
ATOM 3690 N N . ALA A 1 503 ? 18.018 -1.671 18.182 1.00 90.12 503 ALA A N 1
ATOM 3691 C CA . ALA A 1 503 ? 17.082 -1.195 19.200 1.00 90.12 503 ALA A CA 1
ATOM 3692 C C . ALA A 1 503 ? 15.654 -1.745 19.006 1.00 90.12 503 ALA A C 1
ATOM 3694 O O . ALA A 1 503 ? 14.964 -2.074 19.974 1.00 90.12 503 ALA A O 1
ATOM 3695 N N . GLU A 1 504 ? 15.188 -1.863 17.760 1.00 88.75 504 GLU A N 1
ATOM 3696 C CA . GLU A 1 504 ? 13.865 -2.416 17.458 1.00 88.75 504 GLU A CA 1
ATOM 3697 C C . GLU A 1 504 ? 13.784 -3.917 17.760 1.00 88.75 504 GLU A C 1
ATOM 3699 O O . GLU A 1 504 ? 12.754 -4.365 18.261 1.00 88.75 504 GLU A O 1
ATOM 3704 N N . SER A 1 505 ? 14.855 -4.681 17.529 1.00 84.50 505 SER A N 1
ATOM 3705 C CA . SER A 1 505 ? 14.911 -6.107 17.876 1.00 84.50 505 SER A CA 1
ATOM 3706 C C . SER A 1 505 ? 14.693 -6.334 19.378 1.00 84.50 505 SER A C 1
ATOM 3708 O O . SER A 1 505 ? 13.798 -7.087 19.773 1.00 84.50 505 SER A O 1
ATOM 3710 N N . GLU A 1 506 ? 15.430 -5.611 20.228 1.00 84.38 506 GLU A N 1
ATOM 3711 C CA . GLU A 1 506 ? 15.294 -5.692 21.692 1.00 84.38 506 GLU A CA 1
ATOM 3712 C C . GLU A 1 506 ? 13.888 -5.289 22.158 1.00 84.38 506 GLU A C 1
ATOM 3714 O O . GLU A 1 506 ? 13.240 -5.984 22.949 1.00 84.38 506 GLU A O 1
ATOM 3719 N N . LYS A 1 507 ? 13.374 -4.182 21.615 1.00 85.50 507 LYS A N 1
ATOM 3720 C CA . LYS A 1 507 ? 12.039 -3.672 21.932 1.00 85.50 507 LYS A CA 1
ATOM 3721 C C . LYS A 1 507 ? 10.940 -4.669 21.572 1.00 85.50 507 LYS A C 1
ATOM 3723 O O . LYS A 1 507 ? 10.043 -4.904 22.382 1.00 85.50 507 LYS A O 1
ATOM 3728 N N . TRP A 1 508 ? 10.967 -5.245 20.371 1.00 86.75 508 TRP A N 1
ATOM 3729 C CA . TRP A 1 508 ? 9.884 -6.116 19.909 1.00 86.75 508 TRP A CA 1
ATOM 3730 C C . TRP A 1 508 ? 9.871 -7.472 20.605 1.00 86.75 508 TRP A C 1
ATOM 3732 O O . TRP A 1 508 ? 8.784 -7.991 20.864 1.00 86.75 508 TRP A O 1
ATOM 3742 N N . GLN A 1 509 ? 11.026 -7.994 21.023 1.00 82.50 509 GLN A N 1
ATOM 3743 C CA . GLN A 1 509 ? 11.070 -9.158 21.914 1.00 82.50 509 GLN A CA 1
ATOM 3744 C C . GLN A 1 509 ? 10.319 -8.896 23.229 1.00 82.50 509 GLN A C 1
ATOM 3746 O O . GLN A 1 509 ? 9.520 -9.734 23.660 1.00 82.50 509 GLN A O 1
ATOM 3751 N N . ALA A 1 510 ? 10.512 -7.721 23.838 1.00 81.31 510 ALA A N 1
ATOM 3752 C CA . ALA A 1 510 ? 9.806 -7.332 25.058 1.00 81.31 510 ALA A CA 1
ATOM 3753 C C . ALA A 1 510 ? 8.296 -7.134 24.827 1.00 81.31 510 ALA A C 1
ATOM 3755 O O . ALA A 1 510 ? 7.484 -7.600 25.626 1.00 81.31 510 ALA A O 1
ATOM 3756 N N . VAL A 1 511 ? 7.901 -6.493 23.721 1.00 79.62 511 VAL A N 1
ATOM 3757 C CA . VAL A 1 511 ? 6.483 -6.254 23.390 1.00 79.62 511 VAL A CA 1
ATOM 3758 C C . VAL A 1 511 ? 5.733 -7.561 23.118 1.00 79.62 511 VAL A C 1
ATOM 3760 O O . VAL A 1 511 ? 4.626 -7.743 23.622 1.00 79.62 511 VAL A O 1
ATOM 3763 N N . VAL A 1 512 ? 6.324 -8.492 22.362 1.00 80.31 512 VAL A N 1
ATOM 3764 C CA . VAL A 1 512 ? 5.724 -9.810 22.081 1.00 80.31 512 VAL A CA 1
ATOM 3765 C C . VAL A 1 512 ? 5.485 -10.598 23.367 1.00 80.31 512 VAL A C 1
ATOM 3767 O O . VAL A 1 512 ? 4.421 -11.196 23.537 1.00 80.31 512 VAL A O 1
ATOM 3770 N N . LEU A 1 513 ? 6.452 -10.562 24.288 1.00 77.00 513 LEU A N 1
ATOM 3771 C CA . LEU A 1 513 ? 6.328 -11.163 25.614 1.00 77.00 513 LEU A CA 1
ATOM 3772 C C . LEU A 1 513 ? 5.183 -10.543 26.422 1.00 77.00 513 LEU A C 1
ATOM 3774 O O . LEU A 1 513 ? 4.359 -11.273 26.968 1.00 77.00 513 LEU A O 1
ATOM 3778 N N . GLN A 1 514 ? 5.106 -9.212 26.474 1.00 71.19 514 GLN A N 1
ATOM 3779 C CA . GLN A 1 514 ? 4.060 -8.498 27.214 1.00 71.19 514 GLN A CA 1
ATOM 3780 C C . GLN A 1 514 ? 2.658 -8.742 26.651 1.00 71.19 514 GLN A C 1
ATOM 3782 O O . GLN A 1 514 ? 1.703 -8.852 27.416 1.00 71.19 514 GLN A O 1
ATOM 3787 N N . ALA A 1 515 ? 2.528 -8.834 25.328 1.00 70.81 515 ALA A N 1
ATOM 3788 C CA . ALA A 1 515 ? 1.246 -9.067 24.674 1.00 70.81 515 ALA A CA 1
ATOM 3789 C C . ALA A 1 515 ? 0.762 -10.525 24.796 1.00 70.81 515 ALA A C 1
ATOM 3791 O O . ALA A 1 515 ? -0.380 -10.810 24.448 1.00 70.81 515 ALA A O 1
ATOM 3792 N N . GLY A 1 516 ? 1.613 -11.455 25.253 1.00 71.19 516 GLY A N 1
ATOM 3793 C CA . GLY A 1 516 ? 1.287 -12.884 25.296 1.00 71.19 516 GLY A CA 1
ATOM 3794 C C . GLY A 1 516 ? 1.086 -13.507 23.909 1.00 71.19 516 GLY A C 1
ATOM 3795 O O . GLY A 1 516 ? 0.483 -14.566 23.798 1.00 71.19 516 GLY A O 1
ATOM 3796 N N . LEU A 1 517 ? 1.583 -12.853 22.851 1.00 68.38 517 LEU A N 1
ATOM 3797 C CA . LEU A 1 517 ? 1.360 -13.220 21.445 1.00 68.38 517 LEU A CA 1
ATOM 3798 C C . LEU A 1 517 ? 2.453 -14.136 20.875 1.00 68.38 517 LEU A C 1
ATOM 3800 O O . LEU A 1 517 ? 2.589 -14.241 19.657 1.00 68.38 517 LEU A O 1
ATOM 3804 N N . ARG A 1 518 ? 3.271 -14.783 21.716 1.00 59.94 518 ARG A N 1
ATOM 3805 C CA . ARG A 1 518 ? 4.240 -15.768 21.215 1.00 59.94 518 ARG A CA 1
ATOM 3806 C C . ARG A 1 518 ? 3.476 -16.909 20.544 1.00 59.94 518 ARG A C 1
ATOM 3808 O O . ARG A 1 518 ? 2.684 -17.577 21.202 1.00 59.94 518 ARG A O 1
ATOM 3815 N N . GLY A 1 519 ? 3.743 -17.147 19.259 1.00 50.84 519 GLY A N 1
ATOM 3816 C CA . GLY A 1 519 ? 3.328 -18.389 18.615 1.00 50.84 519 GLY A CA 1
ATOM 3817 C C . GLY A 1 519 ? 3.919 -19.580 19.373 1.00 50.84 519 GLY A C 1
ATOM 3818 O O . GLY A 1 519 ? 5.038 -19.492 19.883 1.00 50.84 519 GLY A O 1
ATOM 3819 N N . GLU A 1 520 ? 3.187 -20.693 19.439 1.00 36.91 520 GLU A N 1
ATOM 3820 C CA . GLU A 1 520 ? 3.528 -21.931 20.172 1.00 36.91 520 GLU A CA 1
ATOM 3821 C C . GLU A 1 520 ? 4.885 -22.579 19.795 1.00 36.91 520 GLU A C 1
ATOM 3823 O O . GLU A 1 520 ? 5.240 -23.625 20.318 1.00 36.91 520 GLU A O 1
ATOM 3828 N N . VAL A 1 521 ? 5.691 -21.971 18.921 1.00 36.84 521 VAL A N 1
ATOM 3829 C CA . VAL A 1 521 ? 6.866 -22.589 18.284 1.00 36.84 521 VAL A CA 1
ATOM 3830 C C . VAL A 1 521 ? 8.196 -22.296 19.005 1.00 36.84 521 VAL A C 1
ATOM 3832 O O . VAL A 1 521 ? 9.199 -22.934 18.710 1.00 36.84 521 VAL A O 1
ATOM 3835 N N . LEU A 1 522 ? 8.247 -21.361 19.963 1.00 38.81 522 LEU A N 1
ATOM 3836 C CA . LEU A 1 522 ? 9.503 -20.981 20.650 1.00 38.81 522 LEU A CA 1
ATOM 3837 C C . LEU A 1 522 ? 9.637 -21.508 22.091 1.00 38.81 522 LEU A C 1
ATOM 3839 O O . LEU A 1 522 ? 10.551 -21.098 22.800 1.00 38.81 522 LEU A O 1
ATOM 3843 N N . LEU A 1 523 ? 8.737 -22.388 22.544 1.00 35.69 523 LEU A N 1
ATOM 3844 C CA . LEU A 1 523 ? 8.854 -23.048 23.857 1.00 35.69 523 LEU A CA 1
ATOM 3845 C C . LEU A 1 523 ? 9.629 -24.377 23.806 1.00 35.69 523 LEU A C 1
ATOM 3847 O O . LEU A 1 523 ? 9.894 -24.960 24.853 1.00 35.69 523 LEU A O 1
ATOM 3851 N N . GLU A 1 524 ? 10.047 -24.816 22.618 1.00 29.42 524 GLU A N 1
ATOM 3852 C CA . GLU A 1 524 ? 10.919 -25.976 22.417 1.00 29.42 524 GLU A CA 1
ATOM 3853 C C . GLU A 1 524 ? 12.259 -25.540 21.805 1.00 29.42 524 GLU A C 1
ATOM 3855 O O . GLU A 1 524 ? 12.540 -25.770 20.628 1.00 29.42 524 GLU A O 1
ATOM 3860 N N . SER A 1 525 ? 13.095 -24.873 22.599 1.00 30.61 525 SER A N 1
ATOM 3861 C CA . SER A 1 525 ? 14.537 -24.773 22.333 1.00 30.61 525 SER A CA 1
ATOM 3862 C C . SER A 1 525 ? 15.319 -24.591 23.618 1.00 30.61 525 SER A C 1
ATOM 3864 O O . SER A 1 525 ? 15.030 -23.584 24.308 1.00 30.61 525 SER A O 1
#

Nearest PDB structures (foldseek):
  2f5x-assembly3_C  TM=9.447E-01  e=1.597E-29  Bordetella pertussis Tohama I
  8hkb-assembly1_A  TM=9.379E-01  e=7.372E-28  Piscinibacter sakaiensis
  8hk9-assembly2_A  TM=8.153E-01  e=1.026E-28  Piscinibacter sakaiensis
  2qpq-assembly3_C  TM=8.744E-01  e=1.534E-27  Bordetella pertussis
  7ndr-assembly1_E  TM=7.954E-01  e=8.318E-27  Comamonas sp.

Solvent-accessible surface area (backbone atoms only — not comparable to full-atom values): 28091 Å² total; per-residue (Å²): 128,90,73,75,57,53,80,43,73,51,68,54,77,78,26,62,6,68,88,62,76,28,48,36,44,67,78,36,52,56,44,75,58,97,90,39,65,24,20,48,36,16,27,64,44,50,30,36,35,32,40,15,63,84,73,79,38,80,49,76,72,54,55,70,61,54,51,69,33,58,68,58,40,54,51,52,36,56,51,32,52,55,48,18,46,58,38,69,64,52,88,32,87,94,43,61,52,33,26,42,30,35,30,31,84,37,98,47,100,50,28,36,24,43,42,46,37,45,70,83,38,50,48,83,64,85,53,70,46,56,47,48,29,51,51,51,36,29,56,36,63,67,29,60,61,31,70,77,82,61,71,57,44,79,42,75,34,36,38,36,38,101,74,47,74,46,45,33,38,38,30,34,40,57,60,65,94,66,41,42,76,78,44,47,19,44,52,42,81,42,52,86,86,66,88,82,85,85,83,75,63,74,85,81,50,79,83,74,84,86,83,80,86,82,76,90,72,79,92,65,81,84,64,84,58,87,57,65,29,37,37,38,26,30,42,48,79,85,23,59,68,39,53,51,51,55,59,50,30,73,48,40,15,72,74,52,72,31,57,44,46,80,44,65,35,52,47,78,65,14,49,58,34,49,44,53,34,48,72,39,70,41,76,65,41,45,25,33,51,41,35,47,33,54,49,18,36,40,66,48,45,44,93,64,94,58,52,66,62,77,34,36,29,53,22,21,37,52,26,34,22,51,20,29,37,34,31,20,47,86,50,97,55,84,39,56,61,50,45,53,54,48,37,65,38,94,85,44,91,47,32,29,32,16,37,24,80,62,29,67,23,32,51,46,48,51,37,44,27,66,61,67,74,41,62,64,45,83,43,80,29,96,26,59,52,68,26,51,51,38,21,47,69,55,82,25,48,33,34,30,45,37,31,42,65,42,39,68,39,45,73,70,55,34,29,38,76,43,24,26,23,30,96,58,58,44,88,93,41,72,86,42,42,18,28,54,80,61,74,35,60,92,36,64,51,69,42,42,36,28,39,29,31,12,41,74,32,51,65,72,56,40,51,50,52,22,51,45,49,42,53,44,60,66,32,67,68,51,38,51,52,40,43,75,36,33,27,51,68,39,71,45,50,35,62,60,37,48,56,49,44,57,54,37,40,61,50,28,42,52,50,34,61,74,61,67,62,62,51,90,75,74,83,78,123

Mean predicted aligned error: 16.48 Å

pLDDT: mean 85.63, std 16.28, range [29.42, 98.81]